Protein 7OL1 (pdb70)

Secondary structure (DSSP, 8-state):
---SSEEEETTTSHHHHHHHHHHHHHH-TTTEEEEESS--TT-TTTTTSEEEE--TT-HHHHHHHHHHTT-SEEEE-----HHHHHHSHHHHHIIIIIHHHHHHHHHHHHT-EEE--EEGGG--SSS-SSSB-SS-----SSHHHHHHHHHHHHHHHHHHHH--EEE-EEE-EEE-SSS-----TTTHHHHHHHHHHHSSEEEESS-TT---EEEEHHHHHHHHHHHHHS-GGG-S--TTEE--SEE--HHHHHHHHHTTSTT-EEEE---HHHHHHHHHS-S-B--HHHHHHH-------HHHHHHHHHHHHHHTT--/----SEEEETTTSHHHHHHHHHHHHHH-TTTEEEEESS--SS-GGGGSSEEEE--TT-HHHHHHHHHHTT-SEEEE-----HHHHHH-HHHHHIIIIIHHHHHHHHHHHTT-EEE--EEGGG--SSS-SSSB-SS-----SSHHHHHHHHHHHHHHHHHHHH--EEE-EEE---B-SSS--SSSGGGHHHHHHHHHHHSSEEEESS-TT--EEE-BHHHHHHHHHHHHHS-GGG-S--TTEE--SEEE-HHHHHHHHHTT-TT-EEEE---HHHHHHHHTS-SSB-THHHHHHH-------HHHHHHHHHHHHHHS---

Nearest PDB structures (foldseek):
  7ol1-assembly1_B  TM=9.994E-01  e=6.065E-64  Clostridioides difficile
  6jyg-assembly1_F  TM=9.813E-01  e=5.902E-41  Phytophthora infestans T30-4
  2yy7-assembly1_B  TM=9.629E-01  e=3.061E-41  Flavobacterium frigidimaris
  5y1d-assembly2_B  TM=9.636E-01  e=1.518E-38  uncultured archaeon MedDCM-OCT-S05-C57
  8gjb-assembly1_B  TM=9.602E-01  e=4.144E-36  Trypanosoma cruzi

Sequence (638 aa):
RHMKKILITGALGQIGSELTIKLRNEYGEQNVIASSRRVKEGNPVCESGIFEILDVTDKNRFFEIAKKYDVDTIIHLASLLSAVAESKPLEAWNLNMNGLINGLEIAKELDCKFFTPSSIAAFGENSPKNMTPQDTLQRPNTMYGVTKVSGELLCDYYHSKFGVDTRGVRFPGLISYVTPPGGGTTDYAVDIYYEALKNKRYKSYIAEGTKMDMMYMPDALQSIVDLIEAPADKLIHRNAFNITAMSFSPEEIADSIKKYIPDFVIEYDVDPVRQSIADSWPNSLDSSSAVKEWNFKFSYDLDKMTKDMLEKLSEKGIGRHMKKILITGALGQIGSELTIKLRNEYGEQNVIASSRRVKEGNPVCESGIFEILDVTDKNRFFEIAKKYDVDTIIHLASLLSAVAESKPLEAWNLNMNGLINGLEIAKELDCKFFTPSSIAAFGENSPKNMTPQDTLQRPNTMYGVTKVSGELLCDYYHSKFGVDTRGVRFPGLISYVTPPGGGTTDYAVDIYYEALKNKRYKSYIAEGTKMDMMYMPDALQSIVDLIEAPADKLIHRNAFNITAMSFSPEEIADSIKKYIPDFVIEYDVDPVRQSIADSWPNSLDSSSAVKEWNFKFSYDLDKMTKDMLEKLSEKGIG

Structure (mmCIF, N/CA/C/O backbone):
data_7OL1
#
_entry.id   7OL1
#
_cell.length_a   180.870
_cell.length_b   180.870
_cell.length_c   88.350
_cell.angle_alpha   90.000
_cell.angle_beta   90.000
_cell.angle_gamma   120.000
#
_symmetry.space_group_name_H-M   'P 31 2 1'
#
loop_
_entity.id
_entity.type
_entity.pdbx_description
1 polymer 'L-threonine 3-dehydrogenase'
2 water water
#
loop_
_atom_site.group_PDB
_atom_site.id
_atom_site.type_symbol
_atom_site.label_atom_id
_atom_site.label_alt_id
_atom_site.label_comp_id
_atom_site.label_asym_id
_atom_site.label_entity_id
_atom_site.label_seq_id
_atom_site.pdbx_PDB_ins_code
_atom_site.Cartn_x
_atom_site.Cartn_y
_atom_site.Cartn_z
_atom_site.occupancy
_atom_site.B_iso_or_equiv
_atom_site.auth_seq_id
_atom_site.auth_comp_id
_atom_site.auth_asym_id
_atom_site.auth_atom_id
_atom_site.pdbx_PDB_model_num
ATOM 1 N N . ARG A 1 20 ? 107.469 -16.104 15.313 1.00 83.00 -1 ARG A N 1
ATOM 2 C CA . ARG A 1 20 ? 106.292 -15.195 15.194 1.00 90.92 -1 ARG A CA 1
ATOM 3 C C . ARG A 1 20 ? 105.373 -15.707 14.063 1.00 91.33 -1 ARG A C 1
ATOM 4 O O . ARG A 1 20 ? 104.133 -15.573 14.212 1.00 86.57 -1 ARG A O 1
ATOM 12 N N . HIS A 1 21 ? 105.926 -16.306 12.995 1.00 83.72 0 HIS A N 1
ATOM 13 C CA . HIS A 1 21 ? 105.154 -16.916 11.873 1.00 82.69 0 HIS A CA 1
ATOM 14 C C . HIS A 1 21 ? 104.951 -18.425 12.100 1.00 76.54 0 HIS A C 1
ATOM 15 O O . HIS A 1 21 ? 105.810 -19.076 12.712 1.00 73.20 0 HIS A O 1
ATOM 22 N N . MET A 1 22 ? 103.841 -18.970 11.608 1.00 72.33 1 MET A N 1
ATOM 23 C CA . MET A 1 22 ? 103.540 -20.425 11.630 1.00 79.05 1 MET A CA 1
ATOM 24 C C . MET A 1 22 ? 104.442 -21.137 10.600 1.00 82.78 1 MET A C 1
ATOM 25 O O . MET A 1 22 ? 104.538 -20.615 9.485 1.00 84.82 1 MET A O 1
ATOM 30 N N . LYS A 1 23 ? 105.041 -22.291 10.935 1.00 82.98 2 LYS A N 1
ATOM 31 C CA . LYS A 1 23 ? 105.715 -23.217 9.973 1.00 80.37 2 LYS A CA 1
ATOM 32 C C . LYS A 1 23 ? 104.872 -24.492 9.844 1.00 75.58 2 LYS A C 1
ATOM 33 O O . LYS A 1 23 ? 104.388 -24.760 8.727 1.00 67.22 2 LYS A O 1
ATOM 39 N N . LYS A 1 24 ? 104.698 -25.231 10.952 1.00 66.21 3 LYS A N 1
ATOM 40 C CA . LYS A 1 24 ? 104.031 -26.560 10.993 1.00 67.88 3 LYS A CA 1
ATOM 41 C C . LYS A 1 24 ? 102.817 -26.508 11.932 1.00 62.56 3 LYS A C 1
ATOM 42 O O . LYS A 1 24 ? 103.001 -26.350 13.179 1.00 51.26 3 LYS A O 1
ATOM 48 N N . ILE A 1 25 ? 101.638 -26.758 11.358 1.00 51.82 4 ILE A N 1
ATOM 49 C CA . ILE A 1 25 ? 100.301 -26.438 11.925 1.00 55.36 4 ILE A CA 1
ATOM 50 C C . ILE A 1 25 ? 99.463 -27.722 12.054 1.00 54.96 4 ILE A C 1
ATOM 51 O O . ILE A 1 25 ? 99.218 -28.389 11.016 1.00 60.95 4 ILE A O 1
ATOM 56 N N . LEU A 1 26 ? 98.968 -28.015 13.259 1.00 50.90 5 LEU A N 1
ATOM 57 C CA . LEU A 1 26 ? 97.932 -29.057 13.510 1.00 51.64 5 LEU A CA 1
ATOM 58 C C . LEU A 1 26 ? 96.590 -28.347 13.668 1.00 50.47 5 LEU A C 1
ATOM 59 O O . LEU A 1 26 ? 96.474 -27.538 14.557 1.00 59.63 5 LEU A O 1
ATOM 64 N N . ILE A 1 27 ? 95.614 -28.677 12.838 1.00 51.51 6 ILE A N 1
ATOM 65 C CA . ILE A 1 27 ? 94.196 -28.260 12.982 1.00 50.23 6 ILE A CA 1
ATOM 66 C C . ILE A 1 27 ? 93.364 -29.417 13.542 1.00 52.62 6 ILE A C 1
ATOM 67 O O . ILE A 1 27 ? 93.156 -30.383 12.793 1.00 59.94 6 ILE A O 1
ATOM 72 N N . THR A 1 28 ? 92.843 -29.292 14.767 1.00 49.99 7 THR A N 1
ATOM 73 C CA . THR A 1 28 ? 91.743 -30.153 15.284 1.00 51.58 7 THR A CA 1
ATOM 74 C C . THR A 1 28 ? 90.413 -29.607 14.753 1.00 51.65 7 THR A C 1
ATOM 75 O O . THR A 1 28 ? 90.350 -28.427 14.429 1.00 58.05 7 THR A O 1
ATOM 79 N N . GLY A 1 29 ? 89.414 -30.462 14.585 1.00 53.01 8 GLY A N 1
ATOM 80 C CA . GLY A 1 29 ? 88.078 -30.089 14.082 1.00 56.62 8 GLY A CA 1
ATOM 81 C C . GLY A 1 29 ? 88.121 -29.614 12.642 1.00 52.78 8 GLY A C 1
ATOM 82 O O . GLY A 1 29 ? 87.268 -28.806 12.222 1.00 58.92 8 GLY A O 1
ATOM 83 N N . ALA A 1 30 ? 89.045 -30.150 11.872 1.00 56.13 9 ALA A N 1
ATOM 84 C CA . ALA A 1 30 ? 89.344 -29.682 10.503 1.00 56.79 9 ALA A CA 1
ATOM 85 C C . ALA A 1 30 ? 88.181 -29.912 9.541 1.00 51.99 9 ALA A C 1
ATOM 86 O O . ALA A 1 30 ? 88.303 -29.405 8.437 1.00 61.46 9 ALA A O 1
ATOM 88 N N . LEU A 1 31 ? 87.124 -30.653 9.879 1.00 57.09 10 LEU A N 1
ATOM 89 C CA . LEU A 1 31 ? 86.032 -30.898 8.883 1.00 65.26 10 LEU A CA 1
ATOM 90 C C . LEU A 1 31 ? 84.756 -30.100 9.214 1.00 69.96 10 LEU A C 1
ATOM 91 O O . LEU A 1 31 ? 83.789 -30.162 8.414 1.00 63.45 10 LEU A O 1
ATOM 96 N N . GLY A 1 32 ? 84.749 -29.355 10.322 1.00 82.25 11 GLY A N 1
ATOM 97 C CA . GLY A 1 32 ? 83.718 -28.338 10.616 1.00 84.69 11 GLY A CA 1
ATOM 98 C C . GLY A 1 32 ? 83.682 -27.263 9.542 1.00 83.23 11 GLY A C 1
ATOM 99 O O . GLY A 1 32 ? 84.497 -27.341 8.603 1.00 79.35 11 GLY A O 1
ATOM 100 N N . GLN A 1 33 ? 82.784 -26.284 9.685 1.00 84.72 12 GLN A N 1
ATOM 101 C CA . GLN A 1 33 ? 82.528 -25.218 8.674 1.00 75.05 12 GLN A CA 1
ATOM 102 C C . GLN A 1 33 ? 83.815 -24.426 8.394 1.00 63.72 12 GLN A C 1
ATOM 103 O O . GLN A 1 33 ? 84.153 -24.241 7.193 1.00 76.25 12 GLN A O 1
ATOM 109 N N . ILE A 1 34 ? 84.480 -23.978 9.457 1.00 48.38 13 ILE A N 1
ATOM 110 C CA . ILE A 1 34 ? 85.736 -23.174 9.438 1.00 55.50 13 ILE A CA 1
ATOM 111 C C . ILE A 1 34 ? 86.903 -24.062 8.984 1.00 65.94 13 ILE A C 1
ATOM 112 O O . ILE A 1 34 ? 87.648 -23.649 8.064 1.00 73.67 13 ILE A O 1
ATOM 117 N N . GLY A 1 35 ? 87.122 -25.205 9.641 1.00 69.08 14 GLY A N 1
ATOM 118 C CA . GLY A 1 35 ? 88.201 -26.136 9.241 1.00 68.36 14 GLY A CA 1
ATOM 119 C C . GLY A 1 35 ? 88.163 -26.499 7.749 1.00 61.84 14 GLY A C 1
ATOM 120 O O . GLY A 1 35 ? 89.228 -26.445 7.070 1.00 57.44 14 GLY A O 1
ATOM 121 N N . SER A 1 36 ? 86.993 -26.870 7.220 1.00 56.57 15 SER A N 1
ATOM 122 C CA . SER A 1 36 ? 86.845 -27.236 5.790 1.00 60.32 15 SER A CA 1
ATOM 123 C C . SER A 1 36 ? 87.615 -26.229 4.934 1.00 67.31 15 SER A C 1
ATOM 124 O O . SER A 1 36 ? 88.413 -26.668 4.086 1.00 78.02 15 SER A O 1
ATOM 127 N N . GLU A 1 37 ? 87.439 -24.932 5.181 1.00 64.23 16 GLU A N 1
ATOM 128 C CA . GLU A 1 37 ? 87.997 -23.890 4.282 1.00 68.09 16 GLU A CA 1
ATOM 129 C C . GLU A 1 37 ? 89.361 -23.431 4.792 1.00 62.04 16 GLU A C 1
ATOM 130 O O . GLU A 1 37 ? 90.175 -22.996 3.941 1.00 69.43 16 GLU A O 1
ATOM 136 N N . LEU A 1 38 ? 89.609 -23.508 6.101 1.00 57.26 17 LEU A N 1
ATOM 137 C CA . LEU A 1 38 ? 90.912 -23.062 6.670 1.00 61.31 17 LEU A CA 1
ATOM 138 C C . LEU A 1 38 ? 92.037 -23.997 6.190 1.00 63.75 17 LEU A C 1
ATOM 139 O O . LEU A 1 38 ? 93.099 -23.458 5.779 1.00 67.73 17 LEU A O 1
ATOM 144 N N . THR A 1 39 ? 91.843 -25.329 6.228 1.00 63.15 18 THR A N 1
ATOM 145 C CA . THR A 1 39 ? 92.952 -26.304 6.008 1.00 65.49 18 THR A CA 1
ATOM 146 C C . THR A 1 39 ? 93.443 -26.110 4.565 1.00 64.71 18 THR A C 1
ATOM 147 O O . THR A 1 39 ? 94.687 -26.026 4.353 1.00 64.08 18 THR A O 1
ATOM 151 N N . ILE A 1 40 ? 92.511 -25.930 3.625 1.00 56.81 19 ILE A N 1
ATOM 152 C CA . ILE A 1 40 ? 92.828 -25.597 2.208 1.00 57.07 19 ILE A CA 1
ATOM 153 C C . ILE A 1 40 ? 93.639 -24.304 2.120 1.00 63.99 19 ILE A C 1
ATOM 154 O O . ILE A 1 40 ? 94.643 -24.282 1.400 1.00 71.41 19 ILE A O 1
ATOM 159 N N . LYS A 1 41 ? 93.203 -23.244 2.796 1.00 69.16 20 LYS A N 1
ATOM 160 C CA . LYS A 1 41 ? 93.897 -21.934 2.737 1.00 66.24 20 LYS A CA 1
ATOM 161 C C . LYS A 1 41 ? 95.343 -22.106 3.235 1.00 66.60 20 LYS A C 1
ATOM 162 O O . LYS A 1 41 ? 96.291 -21.668 2.533 1.00 67.24 20 LYS A O 1
ATOM 168 N N . LEU A 1 42 ? 95.520 -22.719 4.404 1.00 66.26 21 LEU A N 1
ATOM 169 C CA . LEU A 1 42 ? 96.848 -22.793 5.072 1.00 71.88 21 LEU A CA 1
ATOM 170 C C . LEU A 1 42 ? 97.770 -23.744 4.293 1.00 71.96 21 LEU A C 1
ATOM 171 O O . LEU A 1 42 ? 99.002 -23.491 4.283 1.00 64.68 21 LEU A O 1
ATOM 176 N N . ARG A 1 43 ? 97.201 -24.781 3.662 1.00 70.34 22 ARG A N 1
ATOM 177 C CA . ARG A 1 43 ? 97.920 -25.700 2.733 1.00 73.52 22 ARG A CA 1
ATOM 178 C C . ARG A 1 43 ? 98.555 -24.884 1.607 1.00 73.43 22 ARG A C 1
ATOM 179 O O . ARG A 1 43 ? 99.786 -24.993 1.443 1.00 65.96 22 ARG A O 1
ATOM 187 N N . ASN A 1 44 ? 97.742 -24.076 0.907 1.00 76.66 23 ASN A N 1
ATOM 188 C CA . ASN A 1 44 ? 98.174 -23.189 -0.209 1.00 72.51 23 ASN A CA 1
ATOM 189 C C . ASN A 1 44 ? 99.275 -22.244 0.267 1.00 76.39 23 ASN A C 1
ATOM 190 O O . ASN A 1 44 ? 100.206 -22.020 -0.513 1.00 84.73 23 ASN A O 1
ATOM 195 N N . GLU A 1 45 ? 99.187 -21.744 1.504 1.00 74.57 24 GLU A N 1
ATOM 196 C CA . GLU A 1 45 ? 100.016 -20.615 2.005 1.00 70.94 24 GLU A CA 1
ATOM 197 C C . GLU A 1 45 ? 101.248 -21.099 2.767 1.00 67.65 24 GLU A C 1
ATOM 198 O O . GLU A 1 45 ? 102.175 -20.280 2.956 1.00 70.81 24 GLU A O 1
ATOM 204 N N . TYR A 1 46 ? 101.240 -22.326 3.284 1.00 70.72 25 TYR A N 1
ATOM 205 C CA . TYR A 1 46 ? 102.289 -22.804 4.227 1.00 67.69 25 TYR A CA 1
ATOM 206 C C . TYR A 1 46 ? 102.833 -24.178 3.809 1.00 65.07 25 TYR A C 1
ATOM 207 O O . TYR A 1 46 ? 103.823 -24.607 4.439 1.00 59.16 25 TYR A O 1
ATOM 216 N N . GLY A 1 47 ? 102.181 -24.868 2.863 1.00 57.75 26 GLY A N 1
ATOM 217 C CA . GLY A 1 47 ? 102.700 -26.102 2.250 1.00 68.23 26 GLY A CA 1
ATOM 218 C C . GLY A 1 47 ? 101.846 -27.308 2.596 1.00 76.65 26 GLY A C 1
ATOM 219 O O . GLY A 1 47 ? 101.644 -27.535 3.801 1.00 74.52 26 GLY A O 1
ATOM 220 N N . GLU A 1 48 ? 101.411 -28.075 1.581 1.00 75.47 27 GLU A N 1
ATOM 221 C CA . GLU A 1 48 ? 100.558 -29.291 1.723 1.00 80.78 27 GLU A CA 1
ATOM 222 C C . GLU A 1 48 ? 101.128 -30.228 2.813 1.00 75.98 27 GLU A C 1
ATOM 223 O O . GLU A 1 48 ? 100.323 -30.944 3.482 1.00 72.23 27 GLU A O 1
ATOM 229 N N . GLN A 1 49 ? 102.446 -30.151 3.036 1.00 69.05 28 GLN A N 1
ATOM 230 C CA . GLN A 1 49 ? 103.259 -31.102 3.837 1.00 80.47 28 GLN A CA 1
ATOM 231 C C . GLN A 1 49 ? 103.503 -30.551 5.250 1.00 74.14 28 GLN A C 1
ATOM 232 O O . GLN A 1 49 ? 104.125 -31.268 6.063 1.00 70.60 28 GLN A O 1
ATOM 238 N N . ASN A 1 50 ? 103.030 -29.337 5.532 1.00 72.52 29 ASN A N 1
ATOM 239 C CA . ASN A 1 50 ? 103.226 -28.640 6.833 1.00 70.66 29 ASN A CA 1
ATOM 240 C C . ASN A 1 50 ? 101.902 -28.403 7.577 1.00 68.35 29 ASN A C 1
ATOM 241 O O . ASN A 1 50 ? 101.938 -27.856 8.706 1.00 65.15 29 ASN A O 1
ATOM 246 N N . VAL A 1 51 ? 100.786 -28.792 6.964 1.00 62.69 30 VAL A N 1
ATOM 247 C CA . VAL A 1 51 ? 99.422 -28.682 7.537 1.00 61.99 30 VAL A CA 1
ATOM 248 C C . VAL A 1 51 ? 98.861 -30.092 7.696 1.00 62.85 30 VAL A C 1
ATOM 249 O O . VAL A 1 51 ? 98.554 -30.773 6.635 1.00 68.43 30 VAL A O 1
ATOM 253 N N . ILE A 1 52 ? 98.724 -30.468 8.967 1.00 55.47 31 ILE A N 1
ATOM 254 C CA . ILE A 1 52 ? 98.072 -31.712 9.458 1.00 54.74 31 ILE A CA 1
ATOM 255 C C . ILE A 1 52 ? 96.625 -31.400 9.835 1.00 53.16 31 ILE A C 1
ATOM 256 O O . ILE A 1 52 ? 96.400 -30.866 10.945 1.00 53.92 31 ILE A O 1
ATOM 261 N N . ALA A 1 53 ? 95.686 -31.748 8.965 1.00 45.35 32 ALA A N 1
ATOM 262 C CA . ALA A 1 53 ? 94.244 -31.736 9.276 1.00 49.91 32 ALA A CA 1
ATOM 263 C C . ALA A 1 53 ? 93.902 -32.972 10.094 1.00 51.28 32 ALA A C 1
ATOM 264 O O . ALA A 1 53 ? 94.408 -34.009 9.740 1.00 60.59 32 ALA A O 1
ATOM 266 N N . SER A 1 54 ? 93.065 -32.833 11.120 1.00 52.56 33 SER A N 1
ATOM 267 C CA . SER A 1 54 ? 92.641 -33.898 12.059 1.00 54.83 33 SER A CA 1
ATOM 268 C C . SER A 1 54 ? 91.135 -33.792 12.333 1.00 54.53 33 SER A C 1
ATOM 269 O O . SER A 1 54 ? 90.642 -32.686 12.310 1.00 67.29 33 SER A O 1
ATOM 272 N N . SER A 1 55 ? 90.444 -34.905 12.593 1.00 58.21 34 SER A N 1
ATOM 273 C CA . SER A 1 55 ? 88.993 -34.975 12.913 1.00 56.69 34 SER A CA 1
ATOM 274 C C . SER A 1 55 ? 88.692 -36.287 13.639 1.00 56.16 34 SER A C 1
ATOM 275 O O . SER A 1 55 ? 89.497 -37.179 13.528 1.00 62.78 34 SER A O 1
ATOM 278 N N . ARG A 1 56 ? 87.564 -36.373 14.342 1.00 64.38 35 ARG A N 1
ATOM 279 C CA . ARG A 1 56 ? 87.059 -37.586 15.034 1.00 69.80 35 ARG A CA 1
ATOM 280 C C . ARG A 1 56 ? 86.762 -38.658 13.974 1.00 70.21 35 ARG A C 1
ATOM 281 O O . ARG A 1 56 ? 87.042 -39.853 14.245 1.00 70.14 35 ARG A O 1
ATOM 289 N N . ARG A 1 57 ? 86.224 -38.249 12.821 1.00 69.63 36 ARG A N 1
ATOM 290 C CA . ARG A 1 57 ? 85.625 -39.144 11.793 1.00 80.64 36 ARG A CA 1
ATOM 291 C C . ARG A 1 57 ? 85.799 -38.462 10.440 1.00 85.01 36 ARG A C 1
ATOM 292 O O . ARG A 1 57 ? 85.545 -37.240 10.391 1.00 89.57 36 ARG A O 1
ATOM 300 N N . VAL A 1 58 ? 86.232 -39.233 9.429 1.00 97.86 37 VAL A N 1
ATOM 301 C CA . VAL A 1 58 ? 86.234 -38.935 7.955 1.00 93.88 37 VAL A CA 1
ATOM 302 C C . VAL A 1 58 ? 84.821 -38.588 7.469 1.00 95.92 37 VAL A C 1
ATOM 303 O O . VAL A 1 58 ? 83.843 -39.058 8.086 1.00 87.59 37 VAL A O 1
ATOM 307 N N . LYS A 1 59 ? 84.721 -37.803 6.389 1.00 108.58 38 LYS A N 1
ATOM 308 C CA . LYS A 1 59 ? 83.431 -37.444 5.738 1.00 119.13 38 LYS A CA 1
ATOM 309 C C . LYS A 1 59 ? 83.582 -37.691 4.239 1.00 136.58 38 LYS A C 1
ATOM 310 O O . LYS A 1 59 ? 84.355 -36.948 3.591 1.00 138.57 38 LYS A O 1
ATOM 316 N N . GLU A 1 60 ? 82.891 -38.740 3.772 1.00 148.02 39 GLU A N 1
ATOM 317 C CA . GLU A 1 60 ? 8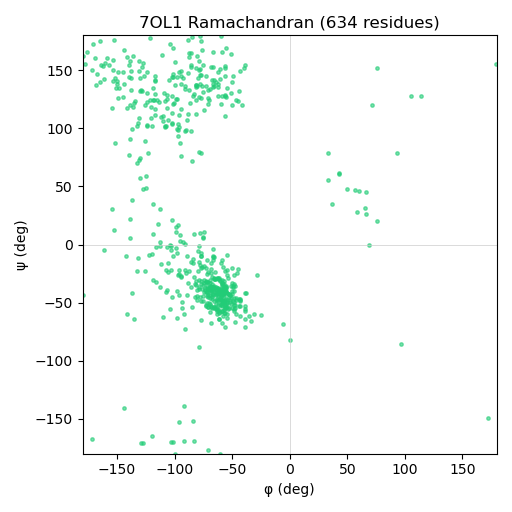2.906 -39.331 2.404 1.00 159.69 39 GLU A CA 1
ATOM 318 C C . GLU A 1 60 ? 83.872 -38.571 1.483 1.00 157.41 39 GLU A C 1
ATOM 319 O O . GLU A 1 60 ? 85.026 -39.041 1.310 1.00 127.98 39 GLU A O 1
ATOM 325 N N . GLY A 1 61 ? 83.412 -37.442 0.927 1.00 144.74 40 GLY A N 1
ATOM 326 C CA . GLY A 1 61 ? 84.101 -36.674 -0.126 1.00 134.37 40 GLY A CA 1
ATOM 327 C C . GLY A 1 61 ? 84.252 -35.217 0.262 1.00 134.14 40 GLY A C 1
ATOM 328 O O . GLY A 1 61 ? 83.936 -34.339 -0.558 1.00 125.39 40 GLY A O 1
ATOM 329 N N . ASN A 1 62 ? 84.712 -34.959 1.484 1.00 132.13 41 ASN A N 1
ATOM 330 C CA . ASN A 1 62 ? 85.252 -33.633 1.870 1.00 113.65 41 ASN A CA 1
ATOM 331 C C . ASN A 1 62 ? 86.536 -33.420 1.070 1.00 113.96 41 ASN A C 1
ATOM 332 O O . ASN A 1 62 ? 87.336 -34.351 0.927 1.00 99.34 41 ASN A O 1
ATOM 337 N N . PRO A 1 63 ? 86.752 -32.214 0.484 1.00 119.52 42 PRO A N 1
ATOM 338 C CA . PRO A 1 63 ? 88.020 -31.889 -0.174 1.00 114.93 42 PRO A CA 1
ATOM 339 C C . PRO A 1 63 ? 89.232 -32.277 0.683 1.00 104.46 42 PRO A C 1
ATOM 340 O O . PRO A 1 63 ? 90.126 -32.925 0.172 1.00 118.65 42 PRO A O 1
ATOM 344 N N . VAL A 1 64 ? 89.187 -31.901 1.964 1.00 94.61 43 VAL A N 1
ATOM 345 C CA . VAL A 1 64 ? 90.307 -32.022 2.945 1.00 95.82 43 VAL A CA 1
ATOM 346 C C . VAL A 1 64 ? 90.897 -33.424 2.835 1.00 100.64 43 VAL A C 1
ATOM 347 O O . VAL A 1 64 ? 92.096 -33.536 2.511 1.00 96.79 43 VAL A O 1
ATOM 351 N N . CYS A 1 65 ? 90.036 -34.422 3.082 1.00 121.12 44 CYS A N 1
ATOM 352 C CA . CYS A 1 65 ? 90.346 -35.861 3.302 1.00 122.27 44 CYS A CA 1
ATOM 353 C C . CYS A 1 65 ? 91.089 -36.471 2.114 1.00 124.60 44 CYS A C 1
ATOM 354 O O . CYS A 1 65 ? 91.707 -37.527 2.316 1.00 136.17 44 CYS A O 1
ATOM 357 N N . GLU A 1 66 ? 91.016 -35.847 0.936 1.00 112.41 45 GLU A N 1
ATOM 358 C CA . GLU A 1 66 ? 91.506 -36.429 -0.336 1.00 114.22 45 GLU A CA 1
ATOM 359 C C . GLU A 1 66 ? 92.388 -35.389 -1.039 1.00 102.59 45 GLU A C 1
ATOM 360 O O . GLU A 1 66 ? 91.925 -34.795 -2.022 1.00 94.83 45 GLU A O 1
ATOM 366 N N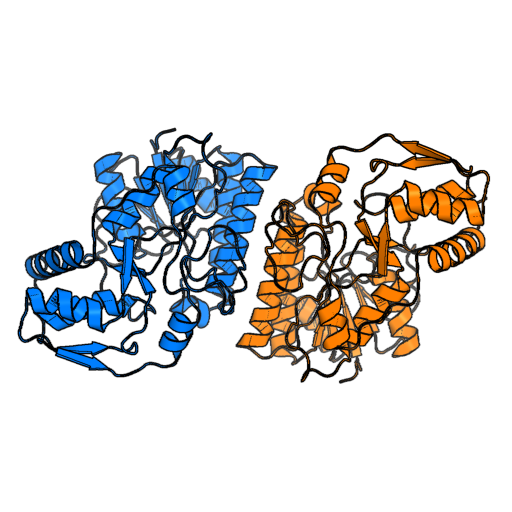 . SER A 1 67 ? 93.598 -35.144 -0.523 1.00 95.09 46 SER A N 1
ATOM 367 C CA . SER A 1 67 ? 94.493 -34.058 -1.001 1.00 94.30 46 SER A CA 1
ATOM 368 C C . SER A 1 67 ? 95.829 -33.991 -0.244 1.00 97.15 46 SER A C 1
ATOM 369 O O . SER A 1 67 ? 96.827 -33.746 -0.933 1.00 108.47 46 SER A O 1
ATOM 372 N N . GLY A 1 68 ? 95.881 -34.113 1.095 1.00 75.51 47 GLY A N 1
ATOM 373 C CA . GLY A 1 68 ? 97.157 -33.914 1.823 1.00 69.97 47 GLY A CA 1
ATOM 374 C C . GLY A 1 68 ? 97.346 -34.836 3.020 1.00 69.00 47 GLY A C 1
ATOM 375 O O . GLY A 1 68 ? 96.982 -36.026 2.909 1.00 77.00 47 GLY A O 1
ATOM 376 N N . ILE A 1 69 ? 97.914 -34.313 4.120 1.00 60.04 48 ILE A N 1
ATOM 377 C CA . ILE A 1 69 ? 98.047 -35.041 5.419 1.00 57.96 48 ILE A CA 1
ATOM 378 C C . ILE A 1 69 ? 96.753 -34.928 6.225 1.00 56.74 48 ILE A C 1
ATOM 379 O O . ILE A 1 69 ? 96.300 -33.801 6.436 1.00 65.70 48 ILE A O 1
ATOM 384 N N . PHE A 1 70 ? 96.232 -36.062 6.694 1.00 59.24 49 PHE A N 1
ATOM 385 C CA . PHE A 1 70 ? 94.997 -36.187 7.513 1.00 58.25 49 PHE A CA 1
ATOM 386 C C . PHE A 1 70 ? 95.162 -37.305 8.537 1.00 57.31 49 PHE A C 1
ATOM 387 O O . PHE A 1 70 ? 95.636 -38.374 8.192 1.00 76.05 49 PHE A O 1
ATOM 395 N N . GLU A 1 71 ? 94.700 -37.062 9.753 1.00 58.39 50 GLU A N 1
ATOM 396 C CA . GLU A 1 71 ? 94.864 -37.947 10.921 1.00 54.58 50 GLU A CA 1
ATOM 397 C C . GLU A 1 71 ? 93.562 -37.978 11.720 1.00 55.23 50 GLU A C 1
ATOM 398 O O . GLU A 1 71 ? 93.113 -36.941 12.166 1.00 63.02 50 GLU A O 1
ATOM 404 N N . ILE A 1 72 ? 92.970 -39.143 11.871 1.00 52.19 51 ILE A N 1
ATOM 405 C CA . ILE A 1 72 ? 91.923 -39.382 12.895 1.00 50.59 51 ILE A CA 1
ATOM 406 C C . ILE A 1 72 ? 92.491 -39.021 14.262 1.00 49.68 51 ILE A C 1
ATOM 407 O O . ILE A 1 72 ? 93.558 -39.588 14.665 1.00 56.76 51 ILE A O 1
ATOM 412 N N . LEU A 1 73 ? 91.742 -38.167 14.965 1.00 50.85 52 LEU A N 1
ATOM 413 C CA . LEU A 1 73 ? 92.058 -37.672 16.331 1.00 51.15 52 LEU A CA 1
ATOM 414 C C . LEU A 1 73 ? 90.764 -37.382 17.088 1.00 52.57 52 LEU A C 1
ATOM 415 O O . LEU A 1 73 ? 89.861 -36.704 16.542 1.00 62.51 52 LEU A O 1
ATOM 420 N N . ASP A 1 74 ? 90.665 -37.983 18.265 1.00 49.87 53 ASP A N 1
ATOM 421 C CA . ASP A 1 74 ? 89.673 -37.646 19.301 1.00 52.60 53 ASP A CA 1
ATOM 422 C C . ASP A 1 74 ? 90.424 -36.811 20.343 1.00 49.90 53 ASP A C 1
ATOM 423 O O . ASP A 1 74 ? 91.182 -37.384 21.176 1.00 50.86 53 ASP A O 1
ATOM 428 N N . VAL A 1 75 ? 90.201 -35.502 20.313 1.00 48.89 54 VAL A N 1
ATOM 429 C CA . VAL A 1 75 ? 90.945 -34.530 21.163 1.00 44.65 54 VAL A CA 1
ATOM 430 C C . VAL A 1 75 ? 90.721 -34.868 22.637 1.00 40.93 54 VAL A C 1
ATOM 431 O O . VAL A 1 75 ? 91.525 -34.397 23.465 1.00 38.26 54 VAL A O 1
ATOM 435 N N . THR A 1 76 ? 89.723 -35.680 22.981 1.00 38.88 55 THR A N 1
ATOM 436 C CA . THR A 1 76 ? 89.479 -36.001 24.416 1.00 45.85 55 THR A CA 1
ATOM 437 C C . THR A 1 76 ? 90.443 -37.069 24.914 1.00 45.39 55 THR A C 1
ATOM 438 O O . THR A 1 76 ? 90.359 -37.364 26.095 1.00 48.14 55 THR A O 1
ATOM 442 N N . ASP A 1 77 ? 91.267 -37.641 24.028 1.00 50.15 56 ASP A N 1
ATOM 443 C CA . ASP A 1 77 ? 92.392 -38.556 24.362 1.00 51.34 56 ASP A CA 1
ATOM 444 C C . ASP A 1 77 ? 93.712 -37.756 24.405 1.00 47.67 56 ASP A C 1
ATOM 445 O O . ASP A 1 77 ? 94.295 -37.487 23.340 1.00 42.56 56 ASP A O 1
ATOM 450 N N . LYS A 1 78 ? 94.171 -37.359 25.590 1.00 43.66 57 LYS A N 1
ATOM 451 C CA . LYS A 1 78 ? 95.367 -36.490 25.694 1.00 48.16 57 LYS A CA 1
ATOM 452 C C . LYS A 1 78 ? 96.507 -37.198 24.957 1.00 54.65 57 LYS A C 1
ATOM 453 O O . LYS A 1 78 ? 97.158 -36.601 24.036 1.00 46.77 57 LYS A O 1
ATOM 459 N N . ASN A 1 79 ? 96.698 -38.465 25.320 1.00 62.73 58 ASN A N 1
ATOM 460 C CA . ASN A 1 79 ? 97.801 -39.304 24.802 1.00 55.80 58 ASN A CA 1
ATOM 461 C C . ASN A 1 79 ? 97.869 -39.202 23.275 1.00 50.77 58 ASN A C 1
ATOM 462 O O . ASN A 1 79 ? 98.962 -38.852 22.744 1.00 47.27 58 ASN A O 1
ATOM 467 N N . ARG A 1 80 ? 96.770 -39.494 22.574 1.00 45.99 59 ARG A N 1
ATOM 468 C CA . ARG A 1 80 ? 96.831 -39.595 21.086 1.00 52.03 59 ARG A CA 1
ATOM 469 C C . ARG A 1 80 ? 97.029 -38.179 20.525 1.00 55.75 59 ARG A C 1
ATOM 470 O O . ARG A 1 80 ? 97.820 -38.024 19.569 1.00 57.60 59 ARG A O 1
ATOM 478 N N . PHE A 1 81 ? 96.374 -37.180 21.123 1.00 51.99 60 PHE A N 1
ATOM 479 C CA . PHE A 1 81 ? 96.500 -35.752 20.738 1.00 48.97 60 PHE A CA 1
ATOM 480 C C . PHE A 1 81 ? 97.982 -35.408 20.772 1.00 43.36 60 PHE A C 1
ATOM 481 O O . PHE A 1 81 ? 98.521 -34.878 19.761 1.00 39.08 60 PHE A O 1
ATOM 489 N N . PHE A 1 82 ? 98.640 -35.747 21.880 1.00 42.43 61 PHE A N 1
ATOM 490 C CA . PHE A 1 82 ? 100.092 -35.476 22.081 1.00 49.66 61 PHE A CA 1
ATOM 491 C C . PHE A 1 82 ? 100.911 -36.231 21.028 1.00 54.32 61 PHE A C 1
ATOM 492 O O . PHE A 1 82 ? 101.884 -35.675 20.499 1.00 55.48 61 PHE A O 1
ATOM 500 N N . GLU A 1 83 ? 100.528 -37.478 20.734 1.00 50.94 62 GLU A N 1
ATOM 501 C CA . GLU A 1 83 ? 101.257 -38.299 19.748 1.00 49.58 62 GLU A CA 1
ATOM 502 C C . GLU A 1 83 ? 101.309 -37.520 18.436 1.00 49.66 62 GLU A C 1
ATOM 503 O O . GLU A 1 83 ? 102.409 -37.467 17.806 1.00 63.06 62 GLU A O 1
ATOM 509 N N . ILE A 1 84 ? 100.173 -36.963 18.010 1.00 51.48 63 ILE A N 1
ATOM 510 C CA . ILE A 1 84 ? 100.068 -36.318 16.668 1.00 55.03 63 ILE A CA 1
ATOM 511 C C . ILE A 1 84 ? 100.777 -34.965 16.686 1.00 55.62 63 ILE A C 1
ATOM 512 O O . ILE A 1 84 ? 101.422 -34.645 15.693 1.00 61.78 63 ILE A O 1
ATOM 517 N N . ALA A 1 85 ? 100.773 -34.251 17.801 1.00 53.78 64 ALA A N 1
ATOM 518 C CA . ALA A 1 85 ? 101.598 -33.033 17.938 1.00 57.42 64 ALA A CA 1
ATOM 519 C C . ALA A 1 85 ? 103.068 -33.389 17.718 1.00 55.28 64 ALA A C 1
ATOM 520 O O . ALA A 1 85 ? 103.701 -32.681 16.926 1.00 59.28 64 ALA A O 1
ATOM 522 N N . LYS A 1 86 ? 103.588 -34.429 18.386 1.00 57.56 65 LYS A N 1
ATOM 523 C CA . LYS A 1 86 ? 105.036 -34.803 18.335 1.00 56.90 65 LYS A CA 1
ATOM 524 C C . LYS A 1 86 ? 105.428 -35.360 16.959 1.00 56.18 65 LYS A C 1
ATOM 525 O O . LYS A 1 86 ? 106.574 -35.061 16.503 1.00 58.99 65 LYS A O 1
ATOM 531 N N . LYS A 1 87 ? 104.519 -36.095 16.313 1.00 48.02 66 LYS A N 1
ATOM 532 C CA . LYS A 1 87 ? 104.809 -36.853 15.068 1.00 53.82 66 LYS A CA 1
ATOM 533 C C . LYS A 1 87 ? 105.220 -35.910 13.941 1.00 56.10 66 LYS A C 1
ATOM 534 O O . LYS A 1 87 ? 105.965 -36.350 13.029 1.00 64.04 66 LYS A O 1
ATOM 540 N N . TYR A 1 88 ? 104.732 -34.673 13.969 1.00 60.46 67 TYR A N 1
ATOM 541 C CA . TYR A 1 88 ? 104.994 -33.679 12.893 1.00 59.03 67 TYR A CA 1
ATOM 542 C C . TYR A 1 88 ? 105.731 -32.451 13.455 1.00 58.54 67 TYR A C 1
ATOM 543 O O . TYR A 1 88 ? 105.868 -31.488 12.717 1.00 62.81 67 TYR A O 1
ATOM 552 N N . ASP A 1 89 ? 106.194 -32.496 14.704 1.00 58.51 68 ASP A N 1
ATOM 553 C CA . ASP A 1 89 ? 106.869 -31.368 15.399 1.00 70.09 68 ASP A CA 1
ATOM 554 C C . ASP A 1 89 ? 106.156 -30.037 15.142 1.00 67.98 68 ASP A C 1
ATOM 555 O O . ASP A 1 89 ? 106.799 -29.154 14.566 1.00 62.55 68 ASP A O 1
ATOM 560 N N . VAL A 1 90 ? 104.893 -29.891 15.539 1.00 66.42 69 VAL A N 1
ATOM 561 C CA . VAL A 1 90 ? 104.080 -28.688 15.200 1.00 61.41 69 VAL A CA 1
ATOM 562 C C . VAL A 1 90 ? 104.493 -27.537 16.125 1.00 58.48 69 VAL A C 1
ATOM 563 O O . VAL A 1 90 ? 105.012 -27.802 17.200 1.00 52.64 69 VAL A O 1
ATOM 567 N N . ASP A 1 91 ? 104.361 -26.300 15.656 1.00 63.06 70 ASP A N 1
ATOM 568 C CA . ASP A 1 91 ? 104.663 -25.068 16.440 1.00 68.65 70 ASP A CA 1
ATOM 569 C C . ASP A 1 91 ? 103.341 -24.333 16.704 1.00 64.56 70 ASP A C 1
ATOM 570 O O . ASP A 1 91 ? 103.305 -23.532 17.630 1.00 79.49 70 ASP A O 1
ATOM 575 N N . THR A 1 92 ? 102.287 -24.673 15.957 1.00 58.20 71 THR A N 1
ATOM 576 C CA . THR A 1 92 ? 100.924 -24.098 16.043 1.00 54.95 71 THR A CA 1
ATOM 577 C C . THR A 1 92 ? 99.865 -25.201 16.125 1.00 51.08 71 THR A C 1
ATOM 578 O O . THR A 1 92 ? 99.885 -26.101 15.282 1.00 53.09 71 THR A O 1
ATOM 582 N N . ILE A 1 93 ? 98.929 -25.085 17.066 1.00 52.78 72 ILE A N 1
ATOM 583 C CA . ILE A 1 93 ? 97.690 -25.911 17.128 1.00 45.62 72 ILE A CA 1
ATOM 584 C C . ILE A 1 93 ? 96.500 -24.958 16.978 1.00 46.89 72 ILE A C 1
ATOM 585 O O . ILE A 1 93 ? 96.359 -24.069 17.794 1.00 57.12 72 ILE A O 1
ATOM 590 N N . ILE A 1 94 ? 95.724 -25.099 15.922 1.00 43.69 73 ILE A N 1
ATOM 591 C CA . ILE A 1 94 ? 94.433 -24.399 15.762 1.00 46.51 73 ILE A CA 1
ATOM 592 C C . ILE A 1 94 ? 93.349 -25.390 16.195 1.00 52.10 73 ILE A C 1
ATOM 593 O O . ILE A 1 94 ? 92.862 -26.196 15.362 1.00 52.13 73 ILE A O 1
ATOM 598 N N . HIS A 1 95 ? 92.987 -25.300 17.471 1.00 46.44 74 HIS A N 1
ATOM 599 C CA . HIS A 1 95 ? 91.994 -26.151 18.155 1.00 42.81 74 HIS A CA 1
ATOM 600 C C . HIS A 1 95 ? 90.565 -25.753 17.796 1.00 45.23 74 HIS A C 1
ATOM 601 O O . HIS A 1 95 ? 89.908 -25.202 18.676 1.00 58.70 74 HIS A O 1
ATOM 608 N N . LEU A 1 96 ? 90.051 -26.155 16.628 1.00 41.63 75 LEU A N 1
ATOM 609 C CA . LEU A 1 96 ? 88.619 -25.959 16.272 1.00 43.47 75 LEU A CA 1
ATOM 610 C C . LEU A 1 96 ? 87.699 -27.063 16.820 1.00 47.57 75 LEU A C 1
ATOM 611 O O . LEU A 1 96 ? 86.481 -26.887 16.772 1.00 56.11 75 LEU A O 1
ATOM 616 N N . ALA A 1 97 ? 88.184 -28.208 17.258 1.00 58.91 76 ALA A N 1
ATOM 617 C CA . ALA A 1 97 ? 87.276 -29.312 17.668 1.00 63.37 76 ALA A CA 1
ATOM 618 C C . ALA A 1 97 ? 86.247 -28.762 18.653 1.00 55.12 76 ALA A C 1
ATOM 619 O O . ALA A 1 97 ? 86.675 -28.156 19.624 1.00 59.19 76 ALA A O 1
ATOM 621 N N . SER A 1 98 ? 84.962 -29.023 18.431 1.00 54.87 77 SER A N 1
ATOM 622 C CA . SER A 1 98 ? 83.876 -28.731 19.408 1.00 56.42 77 SER A CA 1
ATOM 623 C C . SER A 1 98 ? 82.497 -29.160 18.874 1.00 47.36 77 SER A C 1
ATOM 624 O O . SER A 1 98 ? 82.316 -29.323 17.668 1.00 48.97 77 SER A O 1
ATOM 627 N N . LEU A 1 99 ? 81.526 -29.290 19.758 1.00 46.76 78 LEU A N 1
ATOM 628 C CA . LEU A 1 99 ? 80.095 -29.238 19.382 1.00 54.34 78 LEU A CA 1
ATOM 629 C C . LEU A 1 99 ? 79.622 -27.778 19.502 1.00 56.44 78 LEU A C 1
ATOM 630 O O . LEU A 1 99 ? 79.973 -27.115 20.511 1.00 51.40 78 LEU A O 1
ATOM 635 N N . LEU A 1 100 ? 78.899 -27.306 18.481 1.00 60.77 79 LEU A N 1
ATOM 636 C CA . LEU A 1 100 ? 78.340 -25.935 18.336 1.00 65.29 79 LEU A CA 1
ATOM 637 C C . LEU A 1 100 ? 76.851 -25.948 18.735 1.00 78.24 79 LEU A C 1
ATOM 638 O O . LEU A 1 100 ? 76.356 -27.053 19.072 1.00 73.80 79 LEU A O 1
ATOM 643 N N . SER A 1 101 ? 76.194 -24.771 18.657 1.00 90.15 80 SER A N 1
ATOM 644 C CA . SER A 1 101 ? 74.886 -24.374 19.266 1.00 91.88 80 SER A CA 1
ATOM 645 C C . SER A 1 101 ? 73.857 -25.518 19.232 1.00 82.28 80 SER A C 1
ATOM 646 O O . SER A 1 101 ? 73.523 -26.034 20.306 1.00 72.80 80 SER A O 1
ATOM 649 N N . ALA A 1 102 ? 73.343 -25.867 18.050 1.00 76.03 81 ALA A N 1
ATOM 650 C CA . ALA A 1 102 ? 72.216 -26.812 17.850 1.00 79.74 81 ALA A CA 1
ATOM 651 C C . ALA A 1 102 ? 72.497 -28.135 18.565 1.00 79.24 81 ALA A C 1
ATOM 652 O O . ALA A 1 102 ? 71.653 -28.606 19.355 1.00 71.73 81 ALA A O 1
ATOM 654 N N . VAL A 1 103 ? 73.642 -28.732 18.241 1.00 74.12 82 VAL A N 1
ATOM 655 C CA . VAL A 1 103 ? 74.010 -30.105 18.674 1.00 70.75 82 VAL A CA 1
ATOM 656 C C . VAL A 1 103 ? 74.263 -30.040 20.179 1.00 71.53 82 VAL A C 1
ATOM 657 O O . VAL A 1 103 ? 73.793 -30.924 20.921 1.00 70.10 82 VAL A O 1
ATOM 661 N N . ALA A 1 104 ? 74.968 -29.004 20.625 1.00 65.57 83 ALA A N 1
ATOM 662 C CA . ALA A 1 104 ? 75.308 -28.830 22.054 1.00 63.50 83 ALA A CA 1
ATOM 663 C C . ALA A 1 104 ? 74.029 -28.804 22.907 1.00 63.47 83 ALA A C 1
ATOM 664 O O . ALA A 1 104 ? 74.098 -29.363 24.012 1.00 68.40 83 ALA A O 1
ATOM 666 N N . GLU A 1 105 ? 72.911 -28.215 22.438 1.00 62.98 84 GLU A N 1
ATOM 667 C CA . GLU A 1 105 ? 71.689 -28.049 23.285 1.00 73.62 84 GLU A CA 1
ATOM 668 C C . GLU A 1 105 ? 71.066 -29.430 23.521 1.00 71.86 84 GLU A C 1
ATOM 669 O O . GLU A 1 105 ? 70.639 -29.674 24.670 1.00 70.45 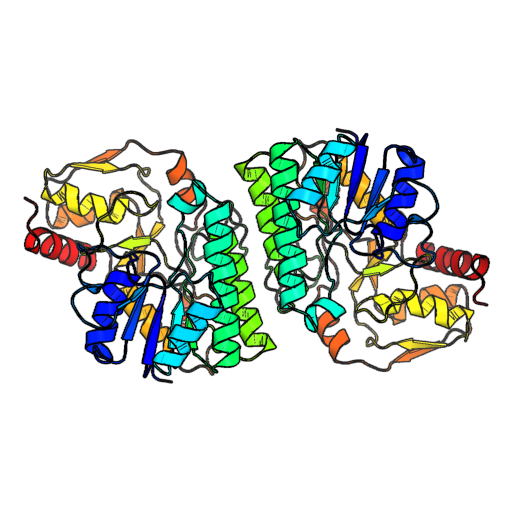84 GLU A O 1
ATOM 675 N N . SER A 1 106 ? 71.109 -30.306 22.508 1.00 75.17 85 SER A N 1
ATOM 676 C CA . SER A 1 106 ? 70.544 -31.688 22.511 1.00 77.38 85 SER A CA 1
ATOM 677 C C . SER A 1 106 ? 71.443 -32.642 23.290 1.00 73.22 85 SER A C 1
ATOM 678 O O . SER A 1 106 ? 70.890 -33.560 23.905 1.00 74.79 85 SER A O 1
ATOM 681 N N . LYS A 1 107 ? 72.762 -32.417 23.243 1.00 77.51 86 LYS A N 1
ATOM 682 C CA . LYS A 1 107 ? 73.808 -33.342 23.749 1.00 82.64 86 LYS A CA 1
ATOM 683 C C . LYS A 1 107 ? 74.705 -32.619 24.747 1.00 75.66 86 LYS A C 1
ATOM 684 O O . LYS A 1 107 ? 75.918 -32.735 24.677 1.00 71.18 86 LYS A O 1
ATOM 690 N N . PRO A 1 108 ? 74.141 -31.900 25.741 1.00 72.38 87 PRO A N 1
ATOM 691 C CA . PRO A 1 108 ? 74.917 -30.964 26.552 1.00 65.09 87 PRO A CA 1
ATOM 692 C C . PRO A 1 108 ? 76.132 -31.559 27.286 1.00 63.26 87 PRO A C 1
ATOM 693 O O . PRO A 1 108 ? 77.144 -30.900 27.353 1.00 67.48 87 PRO A O 1
ATOM 697 N N . LEU A 1 109 ? 76.027 -32.767 27.834 1.00 65.32 88 LEU A N 1
ATOM 698 C CA . LEU A 1 109 ? 77.168 -33.400 28.549 1.00 61.60 88 LEU A CA 1
ATOM 699 C C . LEU A 1 109 ? 78.281 -33.767 27.558 1.00 57.73 88 LEU A C 1
ATOM 700 O O . LEU A 1 109 ? 79.472 -33.689 27.924 1.00 57.95 88 LEU A O 1
ATOM 705 N N . GLU A 1 110 ? 77.896 -34.220 26.371 1.00 54.21 89 GLU A N 1
ATOM 706 C CA . GLU A 1 110 ? 78.840 -34.589 25.298 1.00 62.06 89 GLU A CA 1
ATOM 707 C C . GLU A 1 110 ? 79.550 -33.304 24.850 1.00 56.03 89 GLU A C 1
ATOM 708 O O . GLU A 1 110 ? 80.745 -33.353 24.563 1.00 61.50 89 GLU A O 1
ATOM 714 N N . ALA A 1 111 ? 78.842 -32.176 24.841 1.00 55.38 90 ALA A N 1
ATOM 715 C CA . ALA A 1 111 ? 79.376 -30.851 24.452 1.00 51.80 90 ALA A CA 1
ATOM 716 C C . ALA A 1 111 ? 80.334 -30.352 25.530 1.00 48.00 90 ALA A C 1
ATOM 717 O O . ALA A 1 111 ? 81.443 -29.856 25.178 1.00 42.48 90 ALA A O 1
ATOM 719 N N . TRP A 1 112 ? 79.959 -30.513 26.792 1.00 39.72 91 TRP A N 1
ATOM 720 C CA . TRP A 1 112 ? 80.876 -30.136 27.889 1.00 45.66 91 TRP A CA 1
ATOM 721 C C . TRP A 1 112 ? 82.162 -30.975 27.764 1.00 52.77 91 TRP A C 1
ATOM 722 O O . TRP A 1 112 ? 83.264 -30.373 27.691 1.00 56.37 91 TRP A O 1
ATOM 733 N N . ASN A 1 113 ? 82.048 -32.305 27.665 1.00 61.81 92 ASN A N 1
ATOM 734 C CA . ASN A 1 113 ? 83.228 -33.212 27.621 1.00 61.00 92 ASN A CA 1
ATOM 735 C C . ASN A 1 113 ? 84.130 -32.811 26.447 1.00 49.53 92 ASN A C 1
ATOM 736 O O . ASN A 1 113 ? 85.333 -32.503 26.674 1.00 49.54 92 ASN A O 1
ATOM 741 N N . LEU A 1 114 ? 83.585 -32.776 25.234 1.00 45.49 93 LEU A N 1
ATOM 742 C CA . LEU A 1 114 ? 84.419 -32.491 24.036 1.00 44.78 93 LEU A CA 1
ATOM 743 C C . LEU A 1 114 ? 85.013 -31.093 24.164 1.00 45.11 93 LEU A C 1
ATOM 744 O O . LEU A 1 114 ? 86.202 -30.961 23.905 1.00 46.04 93 LEU A O 1
ATOM 749 N N . ASN A 1 115 ? 84.203 -30.086 24.517 1.00 53.13 94 ASN A N 1
ATOM 750 C CA . ASN A 1 115 ? 84.595 -28.655 24.352 1.00 51.85 94 ASN A CA 1
ATOM 751 C C . ASN A 1 115 ? 85.613 -28.312 25.433 1.00 48.90 94 ASN A C 1
ATOM 752 O O . ASN A 1 115 ? 86.518 -27.506 25.139 1.00 59.42 94 ASN A O 1
ATOM 757 N N . MET A 1 116 ? 85.516 -28.960 26.594 1.00 42.61 95 MET A N 1
ATOM 758 C CA . MET A 1 116 ? 86.359 -28.617 27.766 1.00 44.66 95 MET A CA 1
ATOM 759 C C . MET A 1 116 ? 87.508 -29.625 27.946 1.00 46.92 95 MET A C 1
ATOM 760 O O . MET A 1 116 ? 88.640 -29.166 28.120 1.00 51.40 95 MET A O 1
ATOM 765 N N . ASN A 1 117 ? 87.277 -30.936 27.855 1.00 46.90 96 ASN A N 1
ATOM 766 C CA . ASN A 1 117 ? 88.387 -31.910 27.994 1.00 46.11 96 ASN A CA 1
ATOM 767 C C . ASN A 1 117 ? 89.235 -31.804 26.727 1.00 46.65 96 ASN A C 1
ATOM 768 O O . ASN A 1 117 ? 90.509 -31.865 26.822 1.00 41.24 96 ASN A O 1
ATOM 773 N N . GLY A 1 118 ? 88.599 -31.601 25.577 1.00 41.70 97 GLY A N 1
ATOM 774 C CA . GLY A 1 118 ? 89.392 -31.390 24.346 1.00 45.00 97 GLY A CA 1
ATOM 775 C C . GLY A 1 118 ? 90.346 -30.220 24.545 1.00 50.66 97 GLY A C 1
ATOM 776 O O . GLY A 1 118 ? 91.546 -30.381 24.298 1.00 47.31 97 GLY A O 1
ATOM 777 N N . LEU A 1 119 ? 89.824 -29.104 25.071 1.00 54.02 98 LEU A N 1
ATOM 778 C CA . LEU A 1 119 ? 90.550 -27.823 25.208 1.00 49.34 98 LEU A CA 1
ATOM 779 C C . LEU A 1 119 ? 91.660 -27.998 26.234 1.00 49.34 98 LEU A C 1
ATOM 780 O O . LEU A 1 119 ? 92.832 -27.687 25.917 1.00 52.93 98 LEU A O 1
ATOM 785 N N . ILE A 1 120 ? 91.320 -28.452 27.433 1.00 44.46 99 ILE A N 1
ATOM 786 C CA . ILE A 1 120 ? 92.343 -28.583 28.517 1.00 49.67 99 ILE A CA 1
ATOM 787 C C . ILE A 1 120 ? 93.455 -29.524 28.040 1.00 46.24 99 ILE A C 1
ATOM 788 O O . ILE A 1 120 ? 94.605 -29.321 28.415 1.00 46.23 99 ILE A O 1
ATOM 793 N N . ASN A 1 121 ? 93.140 -30.494 27.187 1.00 46.40 100 ASN A N 1
ATOM 794 C CA . ASN A 1 121 ? 94.146 -31.462 26.701 1.00 44.87 100 ASN A CA 1
ATOM 795 C C . ASN A 1 121 ? 95.108 -30.672 25.822 1.00 47.69 100 ASN A C 1
ATOM 796 O O . ASN A 1 121 ? 96.333 -30.709 26.053 1.00 54.94 100 ASN A O 1
ATOM 801 N N . GLY A 1 122 ? 94.559 -29.967 24.841 1.00 52.10 101 GLY A N 1
ATOM 802 C CA . GLY A 1 122 ? 95.345 -29.117 23.929 1.00 49.42 101 GLY A CA 1
ATOM 803 C C . GLY A 1 122 ? 96.188 -28.097 24.683 1.00 50.02 101 GLY A C 1
ATOM 804 O O . GLY A 1 122 ? 97.293 -27.783 24.214 1.00 52.36 101 GLY A O 1
ATOM 805 N N . LEU A 1 123 ? 95.695 -27.559 25.795 1.00 47.50 102 LEU A N 1
ATOM 806 C CA . LEU A 1 123 ? 96.425 -26.480 26.497 1.00 53.45 102 LEU A CA 1
ATOM 807 C C . LEU A 1 123 ? 97.632 -27.127 27.165 1.00 51.09 102 LEU A C 1
ATOM 808 O O . LEU A 1 123 ? 98.732 -26.554 27.103 1.00 49.54 102 LEU A O 1
ATOM 813 N N . GLU A 1 124 ? 97.430 -28.313 27.735 1.00 54.24 103 GLU A N 1
ATOM 814 C CA . GLU A 1 124 ? 98.488 -29.048 28.482 1.00 49.99 103 GLU A CA 1
ATOM 815 C C . GLU A 1 124 ? 99.562 -29.447 27.459 1.00 47.47 103 GLU A C 1
ATOM 816 O O . GLU A 1 124 ? 100.773 -29.364 27.804 1.00 48.28 103 GLU A O 1
ATOM 822 N N . ILE A 1 125 ? 99.155 -29.802 26.236 1.00 40.31 104 ILE A N 1
ATOM 823 C CA . ILE A 1 125 ? 100.115 -30.127 25.147 1.00 42.61 104 ILE A CA 1
ATOM 824 C C . ILE A 1 125 ? 100.913 -28.864 24.818 1.00 49.04 104 ILE A C 1
ATOM 825 O O . ILE A 1 125 ? 102.146 -28.933 24.814 1.00 58.90 104 ILE A O 1
ATOM 830 N N . ALA A 1 126 ? 100.236 -27.739 24.580 1.00 54.69 105 ALA A N 1
ATOM 831 C CA . ALA A 1 126 ? 100.868 -26.455 24.196 1.00 52.65 105 ALA A CA 1
ATOM 832 C C . ALA A 1 126 ? 101.808 -25.990 25.310 1.00 50.85 105 ALA A C 1
ATOM 833 O O . ALA A 1 126 ? 102.921 -25.537 25.010 1.00 54.35 105 ALA A O 1
ATOM 835 N N . LYS A 1 127 ? 101.397 -26.149 26.563 1.00 49.64 106 LYS A N 1
ATOM 836 C CA . LYS A 1 127 ? 102.262 -25.866 27.739 1.00 52.63 106 LYS A CA 1
ATOM 837 C C . LYS A 1 127 ? 103.566 -26.661 27.606 1.00 57.39 106 LYS A C 1
ATOM 838 O O . LYS A 1 127 ? 104.613 -26.097 27.922 1.00 68.31 106 LYS A O 1
ATOM 844 N N . GLU A 1 128 ? 103.494 -27.927 27.178 1.00 64.12 107 GLU A N 1
ATOM 845 C CA . GLU A 1 128 ? 104.639 -28.872 27.220 1.00 66.83 107 GLU A CA 1
ATOM 846 C C . GLU A 1 128 ? 105.548 -28.614 26.019 1.00 60.64 107 GLU A C 1
ATOM 847 O O . GLU A 1 128 ? 106.748 -28.748 26.190 1.00 64.72 107 GLU A O 1
ATOM 853 N N . LEU A 1 129 ? 104.994 -28.240 24.870 1.00 58.10 108 LEU A N 1
ATOM 854 C CA . LEU A 1 129 ? 105.726 -28.137 23.579 1.00 60.70 108 LEU A CA 1
ATOM 855 C C . LEU A 1 129 ? 106.061 -26.692 23.183 1.00 67.32 108 LEU A C 1
ATOM 856 O O . LEU A 1 129 ? 106.672 -26.540 22.123 1.00 68.92 108 LEU A O 1
ATOM 861 N N . ASP A 1 130 ? 105.622 -25.669 23.921 1.00 68.46 109 ASP A N 1
ATOM 862 C CA . ASP A 1 130 ? 105.780 -24.254 23.488 1.00 74.87 109 ASP A CA 1
ATOM 863 C C . ASP A 1 130 ? 105.059 -24.017 22.158 1.00 63.78 109 ASP A C 1
ATOM 864 O O . ASP A 1 130 ? 105.629 -23.384 21.260 1.00 65.52 109 ASP A O 1
ATOM 869 N N . CYS A 1 131 ? 103.836 -24.493 22.031 1.00 63.86 110 CYS A N 1
ATOM 870 C CA . CYS A 1 131 ? 103.006 -24.219 20.837 1.00 64.47 110 CYS A CA 1
ATOM 871 C C . CYS A 1 131 ? 102.278 -22.904 21.008 1.00 59.15 110 CYS A C 1
ATOM 872 O O . CYS A 1 131 ? 102.022 -22.489 22.163 1.00 59.60 110 CYS A O 1
ATOM 875 N N . LYS A 1 132 ? 102.006 -22.318 19.856 1.00 53.60 111 LYS A N 1
ATOM 876 C CA . LYS A 1 132 ? 100.955 -21.328 19.608 1.00 59.94 111 LYS A CA 1
ATOM 877 C C . LYS A 1 132 ? 99.650 -22.106 19.688 1.00 59.01 111 LYS A C 1
ATOM 878 O O . LYS A 1 132 ? 99.575 -23.184 19.082 1.00 61.18 111 LYS A O 1
ATOM 884 N N . PHE A 1 133 ? 98.681 -21.574 20.419 1.00 51.69 112 PHE A N 1
ATOM 885 C CA . PHE A 1 133 ? 97.393 -22.243 20.680 1.00 50.06 112 PHE A CA 1
ATOM 886 C C . PHE A 1 133 ? 96.240 -21.263 20.408 1.00 47.94 112 PHE A C 1
ATOM 887 O O . PHE A 1 133 ? 95.941 -20.358 21.215 1.00 59.29 112 PHE A O 1
ATOM 895 N N . PHE A 1 134 ? 95.580 -21.466 19.279 1.00 42.52 113 PHE A N 1
ATOM 896 C CA . PHE A 1 134 ? 94.385 -20.717 18.862 1.00 43.93 113 PHE A CA 1
ATOM 897 C C . PHE A 1 134 ? 93.120 -21.539 19.127 1.00 48.65 113 PHE A C 1
ATOM 898 O O . PHE A 1 134 ? 92.987 -22.576 18.552 1.00 55.86 113 PHE A O 1
ATOM 906 N N . THR A 1 135 ? 92.208 -21.007 19.937 1.00 51.33 114 THR A N 1
ATOM 907 C CA . THR A 1 135 ? 90.841 -21.504 20.175 1.00 50.37 114 THR A CA 1
ATOM 908 C C . THR A 1 135 ? 89.831 -20.451 19.734 1.00 50.61 114 THR A C 1
ATOM 909 O O . THR A 1 135 ? 89.845 -19.333 20.213 1.00 54.17 114 THR A O 1
ATOM 913 N N . PRO A 1 136 ? 88.888 -20.776 18.843 1.00 52.83 115 PRO A N 1
ATOM 914 C CA . PRO A 1 136 ? 87.808 -19.867 18.523 1.00 51.98 115 PRO A CA 1
ATOM 915 C C . PRO A 1 136 ? 86.772 -19.891 19.643 1.00 49.89 115 PRO A C 1
ATOM 916 O O . PRO A 1 136 ? 86.654 -20.897 20.260 1.00 56.68 115 PRO A O 1
ATOM 920 N N . SER A 1 137 ? 86.157 -18.735 19.889 1.00 55.57 116 SER A N 1
ATOM 921 C CA . SER A 1 137 ? 85.032 -18.480 20.819 1.00 51.12 116 SER A CA 1
ATOM 922 C C . SER A 1 137 ? 83.883 -17.949 19.976 1.00 47.49 116 SER A C 1
ATOM 923 O O . SER A 1 137 ? 83.970 -18.133 18.768 1.00 54.86 116 SER A O 1
ATOM 926 N N . SER A 1 138 ? 82.850 -17.343 20.555 1.00 50.12 117 SER A N 1
ATOM 927 C CA . SER A 1 138 ? 81.589 -17.048 19.811 1.00 55.27 117 SER A CA 1
ATOM 928 C C . SER A 1 138 ? 80.830 -15.895 20.472 1.00 55.13 117 SER A C 1
ATOM 929 O O . SER A 1 138 ? 80.927 -15.750 21.723 1.00 53.47 117 SER A O 1
ATOM 932 N N . ILE A 1 139 ? 80.019 -15.189 19.683 1.00 58.49 118 ILE A N 1
ATOM 933 C CA . ILE A 1 139 ? 78.927 -14.308 20.198 1.00 69.68 118 ILE A CA 1
ATOM 934 C C . ILE A 1 139 ? 78.152 -15.067 21.273 1.00 70.83 118 ILE A C 1
ATOM 935 O O . ILE A 1 139 ? 77.534 -14.384 22.127 1.00 79.70 118 ILE A O 1
ATOM 940 N N . ALA A 1 140 ? 78.173 -16.408 21.237 1.00 65.52 119 ALA A N 1
ATOM 941 C CA . ALA A 1 140 ? 77.375 -17.265 22.148 1.00 63.21 119 ALA A CA 1
ATOM 942 C C . ALA A 1 140 ? 77.895 -17.143 23.587 1.00 51.29 119 ALA A C 1
ATOM 943 O O . ALA A 1 140 ? 77.123 -17.457 24.538 1.00 56.23 119 ALA A O 1
ATOM 945 N N . ALA A 1 141 ? 79.102 -16.604 23.750 1.00 45.48 120 ALA A N 1
ATOM 946 C CA . ALA A 1 141 ? 79.745 -16.348 25.060 1.00 52.95 120 ALA A CA 1
ATOM 947 C C . ALA A 1 141 ? 79.188 -15.089 25.726 1.00 58.12 120 ALA A C 1
ATOM 948 O O . ALA A 1 141 ? 79.855 -14.630 26.666 1.00 62.50 120 ALA A O 1
ATOM 950 N N . PHE A 1 142 ? 78.105 -14.503 25.195 1.00 64.63 121 PHE A N 1
ATOM 951 C CA . PHE A 1 142 ? 77.396 -13.306 25.727 1.00 57.76 121 PHE A CA 1
ATOM 952 C C . PHE A 1 142 ? 75.945 -13.677 26.123 1.00 63.76 121 PHE A C 1
ATOM 953 O O . PHE A 1 142 ? 75.279 -14.448 25.366 1.00 61.00 121 PHE A O 1
ATOM 961 N N . GLY A 1 143 ? 75.456 -13.105 27.244 1.00 77.00 122 GLY A N 1
ATOM 962 C CA . GLY A 1 143 ? 74.106 -13.311 27.826 1.00 86.69 122 GLY A CA 1
ATOM 963 C C . GLY A 1 143 ? 73.032 -12.320 27.363 1.00 79.69 122 GLY A C 1
ATOM 964 O O . GLY A 1 143 ? 73.271 -11.572 26.390 1.00 77.28 122 GLY A O 1
ATOM 965 N N . GLU A 1 144 ? 71.866 -12.325 28.030 1.00 86.16 123 GLU A N 1
ATOM 966 C CA . GLU A 1 144 ? 70.664 -11.528 27.639 1.00 83.60 123 GLU A CA 1
ATOM 967 C C . GLU A 1 144 ? 70.896 -10.075 28.017 1.00 76.34 123 GLU A C 1
ATOM 968 O O . GLU A 1 144 ? 70.449 -9.220 27.246 1.00 91.86 123 GLU A O 1
ATOM 974 N N . ASN A 1 145 ? 71.603 -9.863 29.132 1.00 67.34 124 ASN A N 1
ATOM 975 C CA . ASN A 1 145 ? 72.007 -8.555 29.709 1.00 67.28 124 ASN A CA 1
ATOM 976 C C . ASN A 1 145 ? 73.394 -8.119 29.242 1.00 62.92 124 ASN A C 1
ATOM 977 O O . ASN A 1 145 ? 73.925 -7.112 29.733 1.00 68.51 124 ASN A O 1
ATOM 982 N N . SER A 1 146 ? 74.051 -8.875 28.392 1.00 79.68 125 SER A N 1
ATOM 983 C CA . SER A 1 146 ? 75.263 -8.330 27.749 1.00 74.57 125 SER A CA 1
ATOM 984 C C . SER A 1 146 ? 74.794 -7.121 26.943 1.00 63.11 125 SER A C 1
ATOM 985 O O . SER A 1 146 ? 73.738 -7.155 26.305 1.00 67.58 125 SER A O 1
ATOM 988 N N . PRO A 1 147 ? 75.508 -5.987 26.997 1.00 59.43 126 PRO A N 1
ATOM 989 C CA . PRO A 1 147 ? 75.128 -4.822 26.193 1.00 60.65 126 PRO A CA 1
ATOM 990 C C . PRO A 1 147 ? 74.906 -5.237 24.729 1.00 65.75 126 PRO A C 1
ATOM 991 O O . PRO A 1 147 ? 75.696 -6.057 24.272 1.00 64.73 126 PRO A O 1
ATOM 995 N N . LYS A 1 148 ? 73.879 -4.708 24.040 1.00 69.31 127 LYS A N 1
ATOM 996 C CA . LYS A 1 148 ? 73.413 -5.284 22.744 1.00 68.02 127 LYS A CA 1
ATOM 997 C C . LYS A 1 148 ? 73.941 -4.469 21.547 1.00 72.93 127 LYS A C 1
ATOM 998 O O . LYS A 1 148 ? 73.847 -4.971 20.386 1.00 74.24 127 LYS A O 1
ATOM 1004 N N . ASN A 1 149 ? 74.534 -3.292 21.790 1.00 76.67 128 ASN A N 1
ATOM 1005 C CA . ASN A 1 149 ? 74.924 -2.324 20.725 1.00 70.64 128 ASN A CA 1
ATOM 1006 C C . ASN A 1 149 ? 76.341 -1.822 20.997 1.00 65.18 128 ASN A C 1
ATOM 1007 O O . ASN A 1 149 ? 76.601 -1.310 22.112 1.00 68.92 128 ASN A O 1
ATOM 1012 N N . MET A 1 150 ? 77.238 -1.982 20.027 1.00 69.15 129 MET A N 1
ATOM 1013 C CA . MET A 1 150 ? 78.705 -1.819 20.242 1.00 76.07 129 MET A CA 1
ATOM 1014 C C . MET A 1 150 ? 79.095 -2.480 21.564 1.00 69.78 129 MET A C 1
ATOM 1015 O O . MET A 1 150 ? 79.567 -1.773 22.505 1.00 73.09 129 MET A O 1
ATOM 1020 N N . THR A 1 151 ? 78.852 -3.789 21.635 1.00 65.57 130 THR A N 1
ATOM 1021 C CA . THR A 1 151 ? 79.175 -4.609 22.825 1.00 63.46 130 THR A CA 1
ATOM 1022 C C . THR A 1 151 ? 80.668 -4.481 23.042 1.00 58.37 130 THR A C 1
ATOM 1023 O O . THR A 1 151 ? 81.452 -4.758 22.147 1.00 67.22 130 THR A O 1
ATOM 1027 N N . PRO A 1 152 ? 81.095 -3.996 24.214 1.00 59.00 131 PRO A N 1
ATOM 1028 C CA . PRO A 1 152 ? 82.518 -3.904 24.519 1.00 58.61 131 PRO A CA 1
ATOM 1029 C C . PRO A 1 152 ? 83.248 -5.249 24.468 1.00 58.12 131 PRO A C 1
ATOM 1030 O O . PRO A 1 152 ? 82.604 -6.258 24.519 1.00 58.87 131 PRO A O 1
ATOM 1034 N N . GLN A 1 153 ? 84.575 -5.181 24.442 1.00 61.85 132 GLN A N 1
ATOM 1035 C CA . GLN A 1 153 ? 85.521 -6.319 24.499 1.00 54.27 132 GLN A CA 1
ATOM 1036 C C . GLN A 1 153 ? 85.396 -6.972 25.874 1.00 55.62 132 GLN A C 1
ATOM 1037 O O . GLN A 1 153 ? 85.182 -8.207 25.919 1.00 70.71 132 GLN A O 1
ATOM 1043 N N . ASP A 1 154 ? 85.549 -6.195 26.946 1.00 59.15 133 ASP A N 1
ATOM 1044 C CA . ASP A 1 154 ? 85.379 -6.690 28.342 1.00 61.48 133 ASP A CA 1
ATOM 1045 C C . ASP A 1 154 ? 83.979 -6.296 28.805 1.00 61.23 133 ASP A C 1
ATOM 1046 O O . ASP A 1 154 ? 83.637 -5.135 28.652 1.00 67.65 133 ASP A O 1
ATOM 1051 N N . THR A 1 155 ? 83.170 -7.251 29.260 1.00 58.34 134 THR A N 1
ATOM 1052 C CA . THR A 1 155 ? 81.769 -6.993 29.656 1.00 54.24 134 THR A CA 1
ATOM 1053 C C . THR A 1 155 ? 81.191 -8.243 30.307 1.00 50.72 134 THR A C 1
ATOM 1054 O O . THR A 1 155 ? 81.929 -9.116 30.658 1.00 63.63 134 THR A O 1
ATOM 1058 N N . LEU A 1 156 ? 79.889 -8.255 30.473 1.00 56.88 135 LEU A N 1
ATOM 1059 C CA . LEU A 1 156 ? 79.131 -9.252 31.236 1.00 61.29 135 LEU A CA 1
ATOM 1060 C C . LEU A 1 156 ? 78.961 -10.445 30.291 1.00 66.54 135 LEU A C 1
ATOM 1061 O O . LEU A 1 156 ? 78.492 -10.218 29.140 1.00 53.85 135 LEU A O 1
ATOM 1066 N N . GLN A 1 157 ? 79.412 -11.629 30.752 1.00 65.12 136 GLN A N 1
ATOM 1067 C CA . GLN A 1 157 ? 79.377 -12.943 30.053 1.00 57.17 136 GLN A CA 1
ATOM 1068 C C . GLN A 1 157 ? 78.685 -13.959 30.969 1.00 58.23 136 GLN A C 1
ATOM 1069 O O . GLN A 1 157 ? 79.393 -14.622 31.835 1.00 52.17 136 GLN A O 1
ATOM 1075 N N . ARG A 1 158 ? 77.354 -14.023 30.835 1.00 52.15 137 ARG A N 1
ATOM 1076 C CA . ARG A 1 158 ? 76.486 -15.007 31.533 1.00 51.12 137 ARG A CA 1
ATOM 1077 C C . ARG A 1 158 ? 75.509 -15.641 30.545 1.00 56.88 137 ARG A C 1
ATOM 1078 O O . ARG A 1 158 ? 74.303 -15.424 30.649 1.00 62.27 137 ARG A O 1
ATOM 1086 N N . PRO A 1 159 ? 75.969 -16.507 29.606 1.00 60.78 138 PRO A N 1
ATOM 1087 C CA . PRO A 1 159 ? 75.073 -17.129 28.630 1.00 56.84 138 PRO A CA 1
ATOM 1088 C C . PRO A 1 159 ? 74.316 -18.294 29.279 1.00 52.67 138 PRO A C 1
ATOM 1089 O O . PRO A 1 159 ? 74.746 -18.794 30.284 1.00 45.82 138 PRO A O 1
ATOM 1093 N N . ASN A 1 160 ? 73.182 -18.658 28.691 1.00 63.03 139 ASN A N 1
ATOM 1094 C CA . ASN A 1 160 ? 72.202 -19.651 29.216 1.00 69.62 139 ASN A CA 1
ATOM 1095 C C . ASN A 1 160 ? 72.185 -20.897 28.308 1.00 74.51 139 ASN A C 1
ATOM 1096 O O . ASN A 1 160 ? 71.328 -21.776 28.534 1.00 90.65 139 ASN A O 1
ATOM 1101 N N . THR A 1 161 ? 73.034 -20.941 27.271 1.00 67.93 140 THR A N 1
ATOM 1102 C CA . THR A 1 161 ? 73.293 -22.124 26.398 1.00 64.50 140 THR A CA 1
ATOM 1103 C C . THR A 1 161 ? 74.546 -22.868 26.892 1.00 66.31 140 THR A C 1
ATOM 1104 O O . THR A 1 161 ? 75.476 -22.189 27.441 1.00 62.22 140 THR A O 1
ATOM 1108 N N . MET A 1 162 ? 74.595 -24.199 26.717 1.00 60.15 141 MET A N 1
ATOM 1109 C CA . MET A 1 162 ? 75.770 -25.013 27.144 1.00 52.58 141 MET A CA 1
ATOM 1110 C C . MET A 1 162 ? 76.942 -24.630 26.246 1.00 48.31 141 MET A C 1
ATOM 1111 O O . MET A 1 162 ? 78.052 -24.485 26.781 1.00 42.82 141 MET A O 1
ATOM 1116 N N . TYR A 1 163 ? 76.706 -24.421 24.945 1.00 49.02 142 TYR A N 1
ATOM 1117 C CA . TYR A 1 163 ? 77.794 -23.991 24.029 1.00 50.68 142 TYR A CA 1
ATOM 1118 C C . TYR A 1 163 ? 78.436 -22.720 24.601 1.00 59.81 142 TYR A C 1
ATOM 1119 O O . TYR A 1 163 ? 79.678 -22.696 24.832 1.00 53.15 142 TYR A O 1
ATOM 1128 N N . GLY A 1 164 ? 77.611 -21.706 24.887 1.00 54.34 143 GLY A N 1
ATOM 1129 C CA . GLY A 1 164 ? 78.092 -20.433 25.459 1.00 49.89 143 GLY A CA 1
ATOM 1130 C C . GLY A 1 164 ? 78.885 -20.652 26.731 1.00 46.27 143 GLY A C 1
ATOM 1131 O O . GLY A 1 164 ? 79.991 -20.110 26.892 1.00 54.05 143 GLY A O 1
ATOM 1132 N N . VAL A 1 165 ? 78.359 -21.443 27.636 1.00 42.32 144 VAL A N 1
ATOM 1133 C CA . VAL A 1 165 ? 79.084 -21.682 28.911 1.00 43.09 144 VAL A CA 1
ATOM 1134 C C . VAL A 1 165 ? 80.476 -22.246 28.610 1.00 45.86 144 VAL A C 1
ATOM 1135 O O . VAL A 1 165 ? 81.409 -21.905 29.347 1.00 41.50 144 VAL A O 1
ATOM 1139 N N . THR A 1 166 ? 80.598 -23.140 27.620 1.00 47.43 145 THR A N 1
ATOM 1140 C CA . THR A 1 166 ? 81.880 -23.824 27.339 1.00 47.91 145 THR A CA 1
ATOM 1141 C C . THR A 1 166 ? 82.835 -22.757 26.790 1.00 49.70 145 THR A C 1
ATOM 1142 O O . THR A 1 166 ? 83.996 -22.752 27.231 1.00 56.22 145 THR A O 1
ATOM 1146 N N . LYS A 1 167 ? 82.341 -21.820 25.975 1.00 46.60 146 LYS A N 1
ATOM 1147 C CA . LYS A 1 167 ? 83.159 -20.731 25.367 1.00 48.60 146 LYS A CA 1
ATOM 1148 C C . LYS A 1 167 ? 83.643 -19.731 26.447 1.00 50.97 146 LYS A C 1
ATOM 1149 O O . LYS A 1 167 ? 84.871 -19.337 26.455 1.00 53.76 146 LYS A O 1
ATOM 1155 N N . VAL A 1 168 ? 82.815 -19.411 27.428 1.00 39.89 147 VAL A N 1
ATOM 1156 C CA . VAL A 1 168 ? 83.305 -18.517 28.506 1.00 43.36 147 VAL A CA 1
ATOM 1157 C C . VAL A 1 168 ? 84.336 -19.263 29.340 1.00 41.19 147 VAL A C 1
ATOM 1158 O O . VAL A 1 168 ? 85.374 -18.663 29.639 1.00 49.97 147 VAL A O 1
ATOM 1162 N N . SER A 1 169 ? 84.002 -20.469 29.804 1.00 49.36 148 SER A N 1
ATOM 1163 C CA . SER A 1 169 ? 84.907 -21.343 30.605 1.00 52.59 148 SER A CA 1
ATOM 1164 C C . SER A 1 169 ? 86.255 -21.450 29.893 1.00 46.28 148 SER A C 1
ATOM 1165 O O . SER A 1 169 ? 87.301 -21.323 30.561 1.00 50.04 148 SER A O 1
ATOM 1168 N N . GLY A 1 170 ? 86.212 -21.621 28.573 1.00 41.78 149 GLY A N 1
ATOM 1169 C CA . GLY A 1 170 ? 87.413 -21.740 27.729 1.00 51.60 149 GLY A CA 1
ATOM 1170 C C . GLY A 1 170 ? 88.203 -20.446 27.621 1.00 51.89 149 GLY A C 1
ATOM 1171 O O . GLY A 1 170 ? 89.431 -20.516 27.722 1.00 54.63 149 GLY A O 1
ATOM 1172 N N . GLU A 1 171 ? 87.543 -19.313 27.379 1.00 57.11 150 GLU A N 1
ATOM 1173 C CA . GLU A 1 171 ? 88.239 -17.996 27.378 1.00 51.25 150 GLU A CA 1
ATOM 1174 C C . GLU A 1 171 ? 89.040 -17.887 28.683 1.00 47.13 150 GLU A C 1
ATOM 1175 O O . GLU A 1 171 ? 90.272 -17.685 28.616 1.00 44.23 150 GLU A O 1
ATOM 1181 N N . LEU A 1 172 ? 88.395 -18.126 29.822 1.00 45.30 151 LEU A N 1
ATOM 1182 C CA . LEU A 1 172 ? 89.032 -17.986 31.156 1.00 48.38 151 LEU A CA 1
ATOM 1183 C C . LEU A 1 172 ? 90.249 -18.898 31.253 1.00 50.84 151 LEU A C 1
ATOM 1184 O O . LEU A 1 172 ? 91.282 -18.479 31.803 1.00 57.85 151 LEU A O 1
ATOM 1189 N N . LEU A 1 173 ? 90.131 -20.092 30.694 1.00 52.81 152 LEU A N 1
ATOM 1190 C CA . LEU A 1 173 ? 91.129 -21.173 30.871 1.00 52.71 152 LEU A CA 1
ATOM 1191 C C . LEU A 1 173 ? 92.319 -20.873 29.961 1.00 53.33 152 LEU A C 1
ATOM 1192 O O . LEU A 1 173 ? 93.505 -20.975 30.413 1.00 51.51 152 LEU A O 1
ATOM 1197 N N . CYS A 1 174 ? 92.013 -20.504 28.718 1.00 44.49 153 CYS A N 1
ATOM 1198 C CA . CYS A 1 174 ? 93.040 -20.084 27.758 1.00 47.63 153 CYS A CA 1
ATOM 1199 C C . CYS A 1 174 ? 93.804 -18.877 28.315 1.00 50.56 153 CYS A C 1
ATOM 1200 O O . CYS A 1 174 ? 95.050 -18.888 28.201 1.00 46.24 153 CYS A O 1
ATOM 1203 N N . ASP A 1 175 ? 93.131 -17.897 28.936 1.00 51.56 154 ASP A N 1
ATOM 1204 C CA . ASP A 1 175 ? 93.866 -16.732 29.516 1.00 54.92 154 ASP A CA 1
ATOM 1205 C C . ASP A 1 175 ? 94.690 -17.225 30.715 1.00 53.56 154 ASP A C 1
ATOM 1206 O O . ASP A 1 175 ? 95.832 -16.748 30.866 1.00 52.17 154 ASP A O 1
ATOM 1211 N N . TYR A 1 176 ? 94.184 -18.175 31.510 1.00 53.05 155 TYR A N 1
ATOM 1212 C CA . TYR A 1 176 ? 94.936 -18.712 32.683 1.00 50.68 155 TYR A CA 1
ATOM 1213 C C . TYR A 1 176 ? 96.247 -19.357 32.207 1.00 53.54 155 TYR A C 1
ATOM 1214 O O . TYR A 1 176 ? 97.259 -19.175 32.910 1.00 53.03 155 TYR A O 1
ATOM 1223 N N . TYR A 1 177 ? 96.248 -20.074 31.078 1.00 50.07 156 TYR A N 1
ATOM 1224 C CA . TYR A 1 177 ? 97.441 -20.834 30.626 1.00 53.00 156 TYR A CA 1
ATOM 1225 C C . TYR A 1 177 ? 98.497 -19.803 30.217 1.00 54.89 156 TYR A C 1
ATOM 1226 O O . TYR A 1 177 ? 99.711 -20.034 30.483 1.00 53.69 156 TYR A O 1
ATOM 1235 N N . HIS A 1 178 ? 98.064 -18.651 29.690 1.00 56.60 157 HIS A N 1
ATOM 1236 C CA . HIS A 1 178 ? 98.989 -17.527 29.369 1.00 54.31 157 HIS A CA 1
ATOM 1237 C C . HIS A 1 178 ? 99.476 -16.835 30.650 1.00 49.46 157 HIS A C 1
ATOM 1238 O O . HIS A 1 178 ? 100.698 -16.681 30.835 1.00 55.88 157 HIS A O 1
ATOM 1245 N N . SER A 1 179 ? 98.571 -16.424 31.528 1.00 48.98 158 SER A N 1
ATOM 1246 C CA . SER A 1 179 ? 98.933 -15.590 32.702 1.00 49.61 158 SER A CA 1
ATOM 1247 C C . SER A 1 179 ? 99.845 -16.388 33.634 1.00 51.84 158 SER A C 1
ATOM 1248 O O . SER A 1 179 ? 100.674 -15.793 34.300 1.00 66.88 158 SER A O 1
ATOM 1251 N N . LYS A 1 180 ? 99.706 -17.705 33.658 1.00 55.74 159 LYS A N 1
ATOM 1252 C CA . LYS A 1 180 ? 100.286 -18.542 34.727 1.00 51.88 159 LYS A CA 1
ATOM 1253 C C . LYS A 1 180 ? 101.486 -19.295 34.168 1.00 52.92 159 LYS A C 1
ATOM 1254 O O . LYS A 1 180 ? 102.414 -19.441 34.946 1.00 54.18 159 LYS A O 1
ATOM 1260 N N . PHE A 1 181 ? 101.445 -19.788 32.916 1.00 55.79 160 PHE A N 1
ATOM 1261 C CA . PHE A 1 181 ? 102.471 -20.714 32.335 1.00 58.46 160 PHE A CA 1
ATOM 1262 C C . PHE A 1 181 ? 103.158 -20.116 31.107 1.00 60.43 160 PHE A C 1
ATOM 1263 O O . PHE A 1 181 ? 104.093 -20.739 30.588 1.00 57.21 160 PHE A O 1
ATOM 1271 N N . GLY A 1 182 ? 102.665 -18.983 30.615 1.00 56.53 161 GLY A N 1
ATOM 1272 C CA . GLY A 1 182 ? 103.250 -18.305 29.451 1.00 53.27 161 GLY A CA 1
ATOM 1273 C C . GLY A 1 182 ? 102.922 -18.984 28.134 1.00 56.46 161 GLY A C 1
ATOM 1274 O O . GLY A 1 182 ? 103.602 -18.667 27.138 1.00 58.70 161 GLY A O 1
ATOM 1275 N N . VAL A 1 183 ? 101.881 -19.813 28.073 1.00 50.57 162 VAL A N 1
ATOM 1276 C CA . VAL A 1 183 ? 101.474 -20.440 26.784 1.00 47.69 162 VAL A CA 1
ATOM 1277 C C . VAL A 1 183 ? 100.973 -19.330 25.845 1.00 48.87 162 VAL A C 1
ATOM 1278 O O . VAL A 1 183 ? 100.182 -18.486 26.308 1.00 55.00 162 VAL A O 1
ATOM 1282 N N . ASP A 1 184 ? 101.358 -19.344 24.565 1.00 49.49 163 ASP A N 1
ATOM 1283 C CA . ASP A 1 184 ? 100.859 -18.338 23.592 1.00 48.25 163 ASP A CA 1
ATOM 1284 C C . ASP A 1 184 ? 99.445 -18.775 23.183 1.00 45.28 163 ASP A C 1
ATOM 1285 O O . ASP A 1 184 ? 99.257 -19.234 22.033 1.00 46.88 163 ASP A O 1
ATOM 1290 N N . THR A 1 185 ? 98.458 -18.482 24.037 1.00 44.55 164 THR A N 1
ATOM 1291 C CA . THR A 1 185 ? 97.014 -18.620 23.706 1.00 44.43 164 THR A CA 1
ATOM 1292 C C . THR A 1 185 ? 96.411 -17.309 23.153 1.00 49.91 164 THR A C 1
ATOM 1293 O O . THR A 1 185 ? 96.767 -16.187 23.625 1.00 51.13 164 THR A O 1
ATOM 1297 N N . ARG A 1 186 ? 95.497 -17.455 22.196 1.00 43.24 165 ARG A N 1
ATOM 1298 C CA . ARG A 1 186 ? 94.807 -16.357 21.493 1.00 43.10 165 ARG A CA 1
ATOM 1299 C C . ARG A 1 186 ? 93.523 -16.851 20.839 1.00 44.59 165 ARG A C 1
ATOM 1300 O O . ARG A 1 186 ? 93.471 -18.039 20.480 1.00 49.75 165 ARG A O 1
ATOM 1308 N N . GLY A 1 187 ? 92.558 -15.961 20.591 1.00 45.12 166 GLY A N 1
ATOM 1309 C CA . GLY A 1 187 ? 91.318 -16.387 19.923 1.00 45.70 166 GLY A CA 1
ATOM 1310 C C . GLY A 1 187 ? 90.426 -15.243 19.521 1.00 47.74 166 GLY A C 1
ATOM 1311 O O . GLY A 1 187 ? 90.669 -14.122 19.921 1.00 53.35 166 GLY A O 1
ATOM 1312 N N . VAL A 1 188 ? 89.371 -15.550 18.787 1.00 48.50 167 VAL A N 1
ATOM 1313 C CA . VAL A 1 188 ? 88.402 -14.533 18.330 1.00 48.40 167 VAL A CA 1
ATOM 1314 C C . VAL A 1 188 ? 87.019 -15.058 18.669 1.00 50.05 167 VAL A C 1
ATOM 1315 O O . VAL A 1 188 ? 86.863 -16.267 18.719 1.00 54.97 167 VAL A O 1
ATOM 1319 N N . ARG A 1 189 ? 86.089 -14.149 18.937 1.00 52.25 168 ARG A N 1
ATOM 1320 C CA . ARG A 1 189 ? 84.647 -14.439 19.024 1.00 51.74 168 ARG A CA 1
ATOM 1321 C C . ARG A 1 189 ? 84.069 -14.231 17.629 1.00 49.10 168 ARG A C 1
ATOM 1322 O O . ARG A 1 189 ? 83.799 -13.099 17.243 1.00 62.00 168 ARG A O 1
ATOM 1330 N N . PHE A 1 190 ? 83.916 -15.308 16.888 1.00 54.88 169 PHE A N 1
ATOM 1331 C CA . PHE A 1 190 ? 83.236 -15.290 15.578 1.00 57.38 169 PHE A CA 1
ATOM 1332 C C . PHE A 1 190 ? 81.757 -14.982 15.765 1.00 57.30 169 PHE A C 1
ATOM 1333 O O . PHE A 1 190 ? 81.064 -15.512 16.642 1.00 62.28 169 PHE A O 1
ATOM 1341 N N . PRO A 1 191 ? 81.239 -14.132 14.873 1.00 53.94 170 PRO A N 1
ATOM 1342 C CA . PRO A 1 191 ? 79.808 -14.024 14.666 1.00 55.12 170 PRO A CA 1
ATOM 1343 C C . PRO A 1 191 ? 79.332 -15.115 13.715 1.00 60.55 170 PRO A C 1
ATOM 1344 O O . PRO A 1 191 ? 80.114 -15.972 13.382 1.00 64.63 170 PRO A O 1
ATOM 1348 N N . GLY A 1 192 ? 78.085 -14.999 13.260 1.00 68.11 171 GLY A N 1
ATOM 1349 C CA . GLY A 1 192 ? 77.579 -15.730 12.088 1.00 63.36 171 GLY A CA 1
ATOM 1350 C C . GLY A 1 192 ? 78.586 -15.674 10.959 1.00 63.65 171 GLY A C 1
ATOM 1351 O O . GLY A 1 192 ? 79.015 -14.571 10.590 1.00 65.63 171 GLY A O 1
ATOM 1352 N N . LEU A 1 193 ? 79.002 -16.835 10.469 1.00 63.33 172 LEU A N 1
ATOM 1353 C CA . LEU A 1 193 ? 79.832 -16.926 9.257 1.00 57.64 172 LEU A CA 1
ATOM 1354 C C . LEU A 1 193 ? 78.960 -17.404 8.097 1.00 66.18 172 LEU A C 1
ATOM 1355 O O . LEU A 1 193 ? 78.019 -18.255 8.322 1.00 61.53 172 LEU A O 1
ATOM 1360 N N . ILE A 1 194 ? 79.249 -16.813 6.930 1.00 72.87 173 ILE A N 1
ATOM 1361 C CA . ILE A 1 194 ? 78.634 -17.063 5.593 1.00 78.28 173 ILE A CA 1
ATOM 1362 C C . ILE A 1 194 ? 79.728 -17.674 4.723 1.00 80.24 173 ILE A C 1
ATOM 1363 O O . ILE A 1 194 ? 80.795 -16.999 4.575 1.00 68.18 173 ILE A O 1
ATOM 1368 N N . SER A 1 195 ? 79.489 -18.875 4.175 1.00 86.80 174 SER A N 1
ATOM 1369 C CA . SER A 1 195 ? 80.384 -19.490 3.155 1.00 94.88 174 SER A CA 1
ATOM 1370 C C . SER A 1 195 ? 79.581 -20.118 2.013 1.00 87.66 174 SER A C 1
ATOM 1371 O O . SER A 1 195 ? 78.362 -20.357 2.165 1.00 75.92 174 SER A O 1
ATOM 1374 N N . TYR A 1 196 ? 80.283 -20.359 0.908 1.00 88.64 175 TYR A N 1
ATOM 1375 C CA . TYR A 1 196 ? 79.739 -20.979 -0.322 1.00 89.39 175 TYR A CA 1
ATOM 1376 C C . TYR A 1 196 ? 80.160 -22.446 -0.429 1.00 98.99 175 TYR A C 1
ATOM 1377 O O . TYR A 1 196 ? 79.470 -23.179 -1.148 1.00 107.35 175 TYR A O 1
ATOM 1386 N N . VAL A 1 197 ? 81.241 -22.843 0.259 1.00 99.95 176 VAL A N 1
ATOM 1387 C CA . VAL A 1 197 ? 81.788 -24.236 0.292 1.00 84.55 176 VAL A CA 1
ATOM 1388 C C . VAL A 1 197 ? 80.881 -25.136 1.137 1.00 78.83 176 VAL A C 1
ATOM 1389 O O . VAL A 1 197 ? 80.736 -26.309 0.776 1.00 89.26 176 VAL A O 1
ATOM 1393 N N . THR A 1 198 ? 80.344 -24.635 2.250 1.00 79.13 177 THR A N 1
ATOM 1394 C CA . THR A 1 198 ? 79.637 -25.464 3.263 1.00 76.46 177 THR A CA 1
ATOM 1395 C C . THR A 1 198 ? 78.146 -25.174 3.117 1.00 82.02 177 THR A C 1
ATOM 1396 O O . THR A 1 198 ? 77.744 -24.024 2.956 1.00 90.63 177 THR A O 1
ATOM 1400 N N . PRO A 1 199 ? 77.301 -26.218 2.988 1.00 95.74 178 PRO A N 1
ATOM 1401 C CA . PRO A 1 199 ? 75.877 -26.019 2.732 1.00 98.36 178 PRO A CA 1
ATOM 1402 C C . PRO A 1 199 ? 75.108 -25.617 3.985 1.00 94.91 178 PRO A C 1
ATOM 1403 O O . PRO A 1 199 ? 75.447 -26.081 5.072 1.00 79.51 178 PRO A O 1
ATOM 1407 N N . PRO A 1 200 ? 74.058 -24.768 3.832 1.00 97.89 179 PRO A N 1
ATOM 1408 C CA . PRO A 1 200 ? 73.143 -24.398 4.912 1.00 94.42 179 PRO A CA 1
ATOM 1409 C C . PRO A 1 200 ? 72.745 -25.569 5.812 1.00 97.51 179 PRO A C 1
ATOM 1410 O O . PRO A 1 200 ? 72.170 -26.481 5.284 1.00 99.82 179 PRO A O 1
ATOM 1414 N N . GLY A 1 201 ? 73.046 -25.492 7.114 1.00 104.96 180 GLY A N 1
ATOM 1415 C CA . GLY A 1 201 ? 72.866 -26.591 8.085 1.00 109.48 180 GLY A CA 1
ATOM 1416 C C . GLY A 1 201 ? 71.783 -26.291 9.109 1.00 120.25 180 GLY A C 1
ATOM 1417 O O . GLY A 1 201 ? 71.910 -26.794 10.249 1.00 123.69 180 GLY A O 1
ATOM 1418 N N . GLY A 1 202 ? 70.758 -25.515 8.722 1.00 120.45 181 GLY A N 1
ATOM 1419 C CA . GLY A 1 202 ? 69.663 -25.054 9.602 1.00 124.08 181 GLY A CA 1
ATOM 1420 C C . GLY A 1 202 ? 70.129 -24.722 11.020 1.00 138.88 181 GLY A C 1
ATOM 1421 O O . GLY A 1 202 ? 69.348 -24.977 11.951 1.00 142.40 181 GLY A O 1
ATOM 1422 N N . GLY A 1 203 ? 71.349 -24.180 11.189 1.00 141.21 182 GLY A N 1
ATOM 1423 C CA . GLY A 1 203 ? 71.853 -23.597 12.452 1.00 121.91 182 GLY A CA 1
ATOM 1424 C C . GLY A 1 203 ? 71.274 -22.204 12.676 1.00 119.05 182 GLY A C 1
ATOM 1425 O O . GLY A 1 203 ? 70.514 -21.714 11.808 1.00 115.18 182 GLY A O 1
ATOM 1426 N N . THR A 1 204 ? 71.622 -21.552 13.783 1.00 115.49 183 THR A N 1
ATOM 1427 C CA . THR A 1 204 ? 70.959 -20.298 14.242 1.00 110.69 183 THR A CA 1
ATOM 1428 C C . THR A 1 204 ? 71.070 -19.192 13.171 1.00 102.05 183 THR A C 1
ATOM 1429 O O . THR A 1 204 ? 70.037 -18.609 12.788 1.00 92.08 183 THR A O 1
ATOM 1433 N N . THR A 1 205 ? 72.290 -18.931 12.691 1.00 102.65 184 THR A N 1
ATOM 1434 C CA . THR A 1 205 ? 72.670 -17.796 11.800 1.00 91.50 184 THR A CA 1
ATOM 1435 C C . THR A 1 205 ? 72.658 -18.202 10.324 1.00 83.75 184 THR A C 1
ATOM 1436 O O . THR A 1 205 ? 73.061 -17.362 9.509 1.00 72.76 184 THR A O 1
ATOM 1440 N N . ASP A 1 206 ? 72.261 -19.437 9.993 1.00 93.65 185 ASP A N 1
ATOM 1441 C CA . ASP A 1 206 ? 72.428 -20.042 8.636 1.00 94.51 185 ASP A CA 1
ATOM 1442 C C . ASP A 1 206 ? 71.374 -19.477 7.664 1.00 84.25 185 ASP A C 1
ATOM 1443 O O . ASP A 1 206 ? 71.508 -19.692 6.452 1.00 77.64 185 ASP A O 1
ATOM 1448 N N . TYR A 1 207 ? 70.387 -18.732 8.157 1.00 87.58 186 TYR A N 1
ATOM 1449 C CA . TYR A 1 207 ? 69.443 -17.971 7.304 1.00 88.92 186 TYR A CA 1
ATOM 1450 C C . TYR A 1 207 ? 70.221 -17.165 6.258 1.00 80.22 186 TYR A C 1
ATOM 1451 O O . TYR A 1 207 ? 69.765 -17.092 5.118 1.00 90.22 186 TYR A O 1
ATOM 1460 N N . ALA A 1 208 ? 71.351 -16.562 6.606 1.00 75.32 187 ALA A N 1
ATOM 1461 C CA . ALA A 1 208 ? 72.062 -15.662 5.667 1.00 84.34 187 ALA A CA 1
ATOM 1462 C C . ALA A 1 208 ? 72.825 -16.461 4.609 1.00 76.65 187 ALA A C 1
ATOM 1463 O O . ALA A 1 208 ? 73.300 -15.815 3.679 1.00 84.95 187 ALA A O 1
ATOM 1465 N N . VAL A 1 209 ? 72.955 -17.784 4.743 1.00 79.78 188 VAL A N 1
ATOM 1466 C CA . VAL A 1 209 ? 73.553 -18.649 3.680 1.00 85.08 188 VAL A CA 1
ATOM 1467 C C . VAL A 1 209 ? 72.429 -19.156 2.771 1.00 89.83 188 VAL A C 1
ATOM 1468 O O . VAL A 1 209 ? 72.463 -18.805 1.575 1.00 84.40 188 VAL A O 1
ATOM 1472 N N . ASP A 1 210 ? 71.451 -19.884 3.330 1.00 89.69 189 ASP A N 1
ATOM 1473 C CA . ASP A 1 210 ? 70.290 -20.477 2.603 1.00 94.28 189 ASP A CA 1
ATOM 1474 C C . ASP A 1 210 ? 69.588 -19.426 1.725 1.00 89.79 189 ASP A C 1
ATOM 1475 O O . ASP A 1 210 ? 69.088 -19.808 0.661 1.00 101.38 189 ASP A O 1
ATOM 1480 N N . ILE A 1 211 ? 69.544 -18.158 2.133 1.00 90.61 190 ILE A N 1
ATOM 1481 C CA . ILE A 1 211 ? 68.884 -17.066 1.354 1.00 97.03 190 ILE A CA 1
ATOM 1482 C C . ILE A 1 211 ? 69.471 -17.023 -0.061 1.00 95.63 190 ILE A C 1
ATOM 1483 O O . ILE A 1 211 ? 68.697 -16.806 -1.004 1.00 107.75 190 ILE A O 1
ATOM 1488 N N . TYR A 1 212 ? 70.785 -17.188 -0.210 1.00 97.37 191 TYR A N 1
ATOM 1489 C CA . TYR A 1 212 ? 71.478 -17.091 -1.525 1.00 107.95 191 TYR A CA 1
ATOM 1490 C C . TYR A 1 212 ? 71.140 -18.324 -2.377 1.00 109.66 191 TYR A C 1
ATOM 1491 O O . TYR A 1 212 ? 71.029 -18.183 -3.613 1.00 117.91 191 TYR A O 1
ATOM 1500 N N . TYR A 1 213 ? 70.997 -19.492 -1.736 1.00 106.75 192 TYR A N 1
ATOM 1501 C CA . TYR A 1 213 ? 70.598 -20.770 -2.383 1.00 106.50 192 TYR A CA 1
ATOM 1502 C C . TYR A 1 213 ? 69.176 -20.565 -2.931 1.00 106.24 192 TYR A C 1
ATOM 1503 O O . TYR A 1 213 ? 69.008 -20.601 -4.160 1.00 114.76 192 TYR A O 1
ATOM 1512 N N . GLU A 1 214 ? 68.206 -20.246 -2.070 1.00 106.83 193 GLU A N 1
ATOM 1513 C CA . GLU A 1 214 ? 66.777 -20.100 -2.463 1.00 104.24 193 GLU A CA 1
ATOM 1514 C C . GLU A 1 214 ? 66.578 -18.900 -3.401 1.00 101.87 193 GLU A C 1
ATOM 1515 O O . GLU A 1 214 ? 65.434 -18.736 -3.847 1.00 120.96 193 GLU A O 1
ATOM 1521 N N . ALA A 1 215 ? 67.611 -18.099 -3.699 1.00 103.23 194 ALA A N 1
ATOM 1522 C CA . ALA A 1 215 ? 67.519 -16.909 -4.589 1.00 123.72 194 ALA A CA 1
ATOM 1523 C C . ALA A 1 215 ? 67.772 -17.314 -6.046 1.00 126.49 194 ALA A C 1
ATOM 1524 O O . ALA A 1 215 ? 67.054 -16.826 -6.947 1.00 132.42 194 ALA A O 1
ATOM 1526 N N . LEU A 1 216 ? 68.779 -18.159 -6.259 1.00 126.91 195 LEU A N 1
ATOM 1527 C CA . LEU A 1 216 ? 69.193 -18.662 -7.593 1.00 131.55 195 LEU A CA 1
ATOM 1528 C C . LEU A 1 216 ? 68.369 -19.904 -7.976 1.00 136.26 195 LEU A C 1
ATOM 1529 O O . LEU A 1 216 ? 68.396 -20.270 -9.177 1.00 133.27 195 LEU A O 1
ATOM 1534 N N . LYS A 1 217 ? 67.678 -20.518 -7.000 1.00 131.80 196 LYS A N 1
ATOM 1535 C CA . LYS A 1 217 ? 67.010 -21.849 -7.104 1.00 129.78 196 LYS A CA 1
ATOM 1536 C C . LYS A 1 217 ? 65.523 -21.603 -7.403 1.00 126.91 196 LYS A C 1
ATOM 1537 O O . LYS A 1 217 ? 65.092 -21.993 -8.499 1.00 144.50 196 LYS A O 1
ATOM 1543 N N . ASN A 1 218 ? 64.776 -20.962 -6.496 1.00 125.95 197 ASN A N 1
ATOM 1544 C CA . ASN A 1 218 ? 63.477 -20.298 -6.808 1.00 123.99 197 ASN A CA 1
ATOM 1545 C C . ASN A 1 218 ? 63.804 -18.842 -7.159 1.00 131.06 197 ASN A C 1
ATOM 1546 O O . ASN A 1 218 ? 64.825 -18.614 -7.845 1.00 131.67 197 ASN A O 1
ATOM 1551 N N . LYS A 1 219 ? 62.993 -17.890 -6.694 1.00 132.73 198 LYS A N 1
ATOM 1552 C CA . LYS A 1 219 ? 63.345 -16.445 -6.654 1.00 136.41 198 LYS A CA 1
ATOM 1553 C C . LYS A 1 219 ? 62.841 -15.880 -5.321 1.00 131.59 198 LYS A C 1
ATOM 1554 O O . LYS A 1 219 ? 62.680 -14.651 -5.214 1.00 120.87 198 LYS A O 1
ATOM 1560 N N . ARG A 1 220 ? 62.652 -16.770 -4.340 1.00 139.05 199 ARG A N 1
ATOM 1561 C CA . ARG A 1 220 ? 61.758 -16.605 -3.161 1.00 157.90 199 ARG A CA 1
ATOM 1562 C C . ARG A 1 220 ? 62.430 -17.298 -1.960 1.00 160.01 199 ARG A C 1
ATOM 1563 O O . ARG A 1 220 ? 62.825 -18.477 -2.120 1.00 158.48 199 ARG A O 1
ATOM 1571 N N . TYR A 1 221 ? 62.602 -16.593 -0.825 1.00 154.37 200 TYR A N 1
ATOM 1572 C CA . TYR A 1 221 ? 63.089 -17.167 0.464 1.00 144.87 200 TYR A CA 1
ATOM 1573 C C . TYR A 1 221 ? 62.042 -17.011 1.574 1.00 133.52 200 TYR A C 1
ATOM 1574 O O . TYR A 1 221 ? 61.489 -15.897 1.726 1.00 127.31 200 TYR A O 1
ATOM 1583 N N . LYS A 1 222 ? 61.833 -18.097 2.336 1.00 128.45 201 LYS A N 1
ATOM 1584 C CA . LYS A 1 222 ? 61.041 -18.164 3.596 1.00 130.05 201 LYS A CA 1
ATOM 1585 C C . LYS A 1 222 ? 61.995 -18.083 4.800 1.00 131.56 201 LYS A C 1
ATOM 1586 O O . LYS A 1 222 ? 62.593 -19.128 5.131 1.00 120.50 201 LYS A O 1
ATOM 1592 N N . SER A 1 223 ? 62.137 -16.896 5.419 1.00 136.23 202 SER A N 1
ATOM 1593 C CA . SER A 1 223 ? 63.001 -16.626 6.609 1.00 132.38 202 SER A CA 1
ATOM 1594 C C . SER A 1 223 ? 62.412 -17.324 7.837 1.00 116.82 202 SER A C 1
ATOM 1595 O O . SER A 1 223 ? 61.200 -17.212 8.044 1.00 119.34 202 SER A O 1
ATOM 1598 N N . TYR A 1 224 ? 63.246 -18.007 8.619 1.00 116.17 203 TYR A N 1
ATOM 1599 C CA . TYR A 1 224 ? 62.867 -18.602 9.929 1.00 128.07 203 TYR A CA 1
ATOM 1600 C C . TYR A 1 224 ? 63.149 -17.549 11.014 1.00 135.93 203 TYR A C 1
ATOM 1601 O O . TYR A 1 224 ? 62.847 -17.793 12.210 1.00 153.14 203 TYR A O 1
ATOM 1610 N N . ILE A 1 225 ? 63.640 -16.376 10.591 1.00 129.81 204 ILE A N 1
ATOM 1611 C CA . ILE A 1 225 ? 64.090 -15.272 11.487 1.00 126.89 204 ILE A CA 1
ATOM 1612 C C . ILE A 1 225 ? 63.325 -13.991 11.129 1.00 118.53 204 ILE A C 1
ATOM 1613 O O . ILE A 1 225 ? 63.266 -13.640 9.924 1.00 100.60 204 ILE A O 1
ATOM 1618 N N . ALA A 1 226 ? 62.763 -13.349 12.162 1.00 114.18 205 ALA A N 1
ATOM 1619 C CA . ALA A 1 226 ? 61.820 -12.208 12.089 1.00 111.55 205 ALA A CA 1
ATOM 1620 C C . ALA A 1 226 ? 62.512 -11.023 11.423 1.00 109.60 205 ALA A C 1
ATOM 1621 O O . ALA A 1 226 ? 63.730 -10.889 11.608 1.00 116.92 205 ALA A O 1
ATOM 1623 N N . GLU A 1 227 ? 61.757 -10.198 10.695 1.00 120.23 206 GLU A N 1
ATOM 1624 C CA . GLU A 1 227 ? 62.300 -9.032 9.944 1.00 131.87 206 GLU A CA 1
ATOM 1625 C C . GLU A 1 227 ? 62.780 -8.003 10.968 1.00 126.68 206 GLU A C 1
ATOM 1626 O O . GLU A 1 227 ? 62.292 -8.057 12.115 1.00 126.41 206 GLU A O 1
ATOM 1632 N N . GLY A 1 228 ? 63.762 -7.174 10.601 1.00 118.21 207 GLY A N 1
ATOM 1633 C CA . GLY A 1 228 ? 64.382 -6.194 11.519 1.00 123.67 207 GLY A CA 1
ATOM 1634 C C . GLY A 1 228 ? 65.242 -6.791 12.649 1.00 118.57 207 GLY A C 1
ATOM 1635 O O . GLY A 1 228 ? 65.811 -5.982 13.425 1.00 91.20 207 GLY A O 1
ATOM 1636 N N . THR A 1 229 ? 65.386 -8.122 12.765 1.00 109.55 208 THR A N 1
ATOM 1637 C CA . THR A 1 229 ? 66.310 -8.768 13.742 1.00 99.64 208 THR A CA 1
ATOM 1638 C C . THR A 1 229 ? 67.762 -8.613 13.258 1.00 93.68 208 THR A C 1
ATOM 1639 O O . THR A 1 229 ? 68.101 -9.166 12.205 1.00 101.54 208 THR A O 1
ATOM 1643 N N . LYS A 1 230 ? 68.594 -7.881 14.004 1.00 82.96 209 LYS A N 1
ATOM 1644 C CA . LYS A 1 230 ? 69.979 -7.535 13.592 1.00 88.10 209 LYS A CA 1
ATOM 1645 C C . LYS A 1 230 ? 70.961 -8.460 14.324 1.00 94.75 209 LYS A C 1
ATOM 1646 O O . LYS A 1 230 ? 70.684 -8.818 15.513 1.00 81.91 209 LYS A O 1
ATOM 1652 N N . MET A 1 231 ? 72.045 -8.846 13.629 1.00 89.88 210 MET A N 1
ATOM 1653 C CA . MET A 1 231 ? 73.072 -9.825 14.095 1.00 88.87 210 MET A CA 1
ATOM 1654 C C . MET A 1 231 ? 74.445 -9.486 13.502 1.00 80.67 210 MET A C 1
ATOM 1655 O O . MET A 1 231 ? 74.500 -9.012 12.360 1.00 64.96 210 MET A O 1
ATOM 1660 N N . ASP A 1 232 ? 75.541 -9.765 14.204 1.00 76.33 211 ASP A N 1
ATOM 1661 C CA . ASP A 1 232 ? 76.853 -9.686 13.515 1.00 71.59 211 ASP A CA 1
ATOM 1662 C C . ASP A 1 232 ? 76.996 -10.873 12.558 1.00 68.96 211 ASP A C 1
ATOM 1663 O O . ASP A 1 232 ? 76.539 -11.998 12.901 1.00 70.60 211 ASP A O 1
ATOM 1668 N N . MET A 1 233 ? 77.650 -10.604 11.430 1.00 58.72 212 MET A N 1
ATOM 1669 C CA . MET A 1 233 ? 78.022 -11.573 10.392 1.00 60.59 212 MET A CA 1
ATOM 1670 C C . MET A 1 233 ? 79.406 -11.213 9.862 1.00 66.58 212 MET A C 1
ATOM 1671 O O . MET A 1 233 ? 79.858 -10.056 10.056 1.00 60.49 212 MET A O 1
ATOM 1676 N N . MET A 1 234 ? 80.029 -12.197 9.214 1.00 64.08 213 MET A N 1
ATOM 1677 C CA . MET A 1 234 ? 81.341 -12.070 8.550 1.00 65.11 213 MET A CA 1
ATOM 1678 C C . MET A 1 234 ? 81.402 -13.108 7.409 1.00 67.53 213 MET A C 1
ATOM 1679 O O . MET A 1 234 ? 80.828 -14.211 7.554 1.00 67.49 213 MET A O 1
ATOM 1684 N N . TYR A 1 235 ? 81.973 -12.737 6.264 1.00 63.80 214 TYR A N 1
ATOM 1685 C CA . TYR A 1 235 ? 82.148 -13.652 5.108 1.00 65.26 214 TYR A CA 1
ATOM 1686 C C . TYR A 1 235 ? 83.377 -14.516 5.361 1.00 67.26 214 TYR A C 1
ATOM 1687 O O . TYR A 1 235 ? 84.461 -13.954 5.729 1.00 62.51 214 TYR A O 1
ATOM 1696 N N . MET A 1 236 ? 83.260 -15.813 5.071 1.00 58.69 215 MET A N 1
ATOM 1697 C CA . MET A 1 236 ? 84.273 -16.796 5.518 1.00 60.59 215 MET A CA 1
ATOM 1698 C C . MET A 1 236 ? 85.696 -16.301 5.233 1.00 57.63 215 MET A C 1
ATOM 1699 O O . MET A 1 236 ? 86.542 -16.384 6.121 1.00 55.96 215 MET A O 1
ATOM 1704 N N . PRO A 1 237 ? 86.031 -15.756 4.038 1.00 55.82 216 PRO A N 1
ATOM 1705 C CA . PRO A 1 237 ? 87.401 -15.325 3.761 1.00 55.89 216 PRO A CA 1
ATOM 1706 C C . PRO A 1 237 ? 87.920 -14.299 4.771 1.00 62.70 216 PRO A C 1
ATOM 1707 O O . PRO A 1 237 ? 89.085 -14.434 5.143 1.00 63.50 216 PRO A O 1
ATOM 1711 N N . ASP A 1 238 ? 87.077 -13.339 5.190 1.00 65.42 217 ASP A N 1
ATOM 1712 C CA . ASP A 1 238 ? 87.419 -12.345 6.252 1.00 69.53 217 ASP A CA 1
ATOM 1713 C C . ASP A 1 238 ? 87.836 -13.088 7.545 1.00 68.03 217 ASP A C 1
ATOM 1714 O O . ASP A 1 238 ? 88.959 -12.820 8.072 1.00 61.69 217 ASP A O 1
ATOM 1719 N N . ALA A 1 239 ? 86.984 -14.014 8.016 1.00 56.73 218 ALA A N 1
ATOM 1720 C CA . ALA A 1 239 ? 87.171 -14.806 9.253 1.00 55.25 218 ALA A CA 1
ATOM 1721 C C . ALA A 1 239 ? 88.473 -15.613 9.169 1.00 56.76 218 ALA A C 1
ATOM 1722 O O . ALA A 1 239 ? 89.280 -15.602 10.173 1.00 55.43 218 ALA A O 1
ATOM 1724 N N . LEU A 1 240 ? 88.695 -16.293 8.041 1.00 50.15 219 LEU A N 1
ATOM 1725 C CA . LEU A 1 240 ? 89.894 -17.150 7.906 1.00 56.70 219 LEU A CA 1
ATOM 1726 C C . LEU A 1 240 ? 91.111 -16.236 8.050 1.00 58.29 219 LEU A C 1
ATOM 1727 O O . LEU A 1 240 ? 91.998 -16.580 8.866 1.00 61.05 219 LEU A O 1
ATOM 1732 N N . GLN A 1 241 ? 91.101 -15.051 7.428 1.00 61.30 220 GLN A N 1
ATOM 1733 C CA . GLN A 1 241 ? 92.265 -14.122 7.554 1.00 63.94 220 GLN A CA 1
ATOM 1734 C C . GLN A 1 241 ? 92.478 -13.659 9.006 1.00 61.72 220 GLN A C 1
ATOM 1735 O O . GLN A 1 241 ? 93.682 -13.636 9.405 1.00 61.89 220 GLN A O 1
ATOM 1741 N N . SER A 1 242 ? 91.403 -13.320 9.749 1.00 54.86 221 SER A N 1
ATOM 1742 C CA . SER A 1 242 ? 91.405 -13.022 11.219 1.00 61.45 221 SER A CA 1
ATOM 1743 C C . SER A 1 242 ? 92.350 -13.963 11.969 1.00 60.05 221 SER A C 1
ATOM 1744 O O . SER A 1 242 ? 93.262 -13.446 12.685 1.00 53.98 221 SER A O 1
ATOM 1747 N N . ILE A 1 243 ? 92.107 -15.273 11.788 1.00 56.09 222 ILE A N 1
ATOM 1748 C CA . ILE A 1 243 ? 92.830 -16.408 12.430 1.00 53.50 222 ILE A CA 1
ATOM 1749 C C . ILE A 1 243 ? 94.320 -16.259 12.157 1.00 55.72 222 ILE A C 1
ATOM 1750 O O . ILE A 1 243 ? 95.122 -16.322 13.118 1.00 63.93 222 ILE A O 1
ATOM 1755 N N . VAL A 1 244 ? 94.693 -16.035 10.904 1.00 57.06 223 VAL A N 1
ATOM 1756 C CA . VAL A 1 244 ? 96.137 -15.919 10.544 1.00 58.42 223 VAL A CA 1
ATOM 1757 C C . VAL A 1 244 ? 96.710 -14.607 11.093 1.00 57.69 223 VAL A C 1
ATOM 1758 O O . VAL A 1 244 ? 97.775 -14.656 11.807 1.00 53.68 223 VAL A O 1
ATOM 1762 N N . ASP A 1 245 ? 96.059 -13.478 10.768 1.00 58.13 224 ASP A N 1
ATOM 1763 C CA . ASP A 1 245 ? 96.519 -12.122 11.193 1.00 62.50 224 ASP A CA 1
ATOM 1764 C C . ASP A 1 245 ? 96.791 -12.186 12.701 1.00 58.14 224 ASP A C 1
ATOM 1765 O O . ASP A 1 245 ? 97.943 -11.862 13.098 1.00 55.90 224 ASP A O 1
ATOM 1770 N N . LEU A 1 246 ? 95.841 -12.731 13.479 1.00 58.31 225 LEU A N 1
ATOM 1771 C CA . LEU A 1 246 ? 95.961 -12.798 14.965 1.00 57.12 225 LEU A CA 1
ATOM 1772 C C . LEU A 1 246 ? 97.015 -13.830 15.383 1.00 56.60 225 LEU A C 1
ATOM 1773 O O . LEU A 1 246 ? 97.810 -13.493 16.301 1.00 52.53 225 LEU A O 1
ATOM 1778 N N . ILE A 1 247 ? 97.055 -15.033 14.796 1.00 56.97 226 ILE A N 1
ATOM 1779 C CA . ILE A 1 247 ? 98.040 -16.064 15.274 1.00 61.26 226 ILE A CA 1
ATOM 1780 C C . ILE A 1 247 ? 99.462 -15.471 15.227 1.00 60.16 226 ILE A C 1
ATOM 1781 O O . ILE A 1 247 ? 100.249 -15.706 16.212 1.00 53.80 226 ILE A O 1
ATOM 1786 N N . GLU A 1 248 ? 99.733 -14.707 14.154 1.00 65.81 227 GLU A N 1
ATOM 1787 C CA . GLU A 1 248 ? 101.078 -14.231 13.727 1.00 74.16 227 GLU A CA 1
ATOM 1788 C C . GLU A 1 248 ? 101.351 -12.799 14.195 1.00 68.16 227 GLU A C 1
ATOM 1789 O O . GLU A 1 248 ? 102.490 -12.350 14.026 1.00 72.50 227 GLU A O 1
ATOM 1795 N N . ALA A 1 249 ? 100.362 -12.114 14.763 1.00 59.85 228 ALA A N 1
ATOM 1796 C CA . ALA A 1 249 ? 100.510 -10.732 15.251 1.00 61.00 228 ALA A CA 1
ATOM 1797 C C . ALA A 1 249 ? 101.651 -10.636 16.264 1.00 61.97 228 ALA A C 1
ATOM 1798 O O . ALA A 1 249 ? 101.950 -11.585 16.974 1.00 62.58 228 ALA A O 1
ATOM 1800 N N . PRO A 1 250 ? 102.311 -9.462 16.385 1.00 69.01 229 PRO A N 1
ATOM 1801 C CA . PRO A 1 250 ? 103.344 -9.275 17.397 1.00 65.71 229 PRO A CA 1
ATOM 1802 C C . PRO A 1 250 ? 102.721 -9.424 18.792 1.00 62.58 229 PRO A C 1
ATOM 1803 O O . PRO A 1 250 ? 101.738 -8.770 19.062 1.00 66.39 229 PRO A O 1
ATOM 1807 N N . ALA A 1 251 ? 103.317 -10.273 19.624 1.00 64.61 230 ALA A N 1
ATOM 1808 C CA . ALA A 1 251 ? 102.901 -10.580 21.015 1.00 67.75 230 ALA A CA 1
ATOM 1809 C C . ALA A 1 251 ? 102.631 -9.313 21.828 1.00 68.12 230 ALA A C 1
ATOM 1810 O O . ALA A 1 251 ? 101.583 -9.263 22.473 1.00 71.93 230 ALA A O 1
ATOM 1812 N N . ASP A 1 252 ? 103.573 -8.365 21.786 1.00 78.26 231 ASP A N 1
ATOM 1813 C CA . ASP A 1 252 ? 103.773 -7.233 22.738 1.00 79.32 231 ASP A CA 1
ATOM 1814 C C . ASP A 1 252 ? 102.602 -6.232 22.717 1.00 68.83 231 ASP A C 1
ATOM 1815 O O . ASP A 1 252 ? 102.433 -5.555 23.722 1.00 66.66 231 ASP A O 1
ATOM 1820 N N . LYS A 1 253 ? 101.804 -6.127 21.653 1.00 68.75 232 LYS A N 1
ATOM 1821 C CA . LYS A 1 253 ? 100.672 -5.154 21.587 1.00 69.88 232 LYS A CA 1
ATOM 1822 C C . LYS A 1 253 ? 99.354 -5.824 22.005 1.00 64.85 232 LYS A C 1
ATOM 1823 O O . LYS A 1 253 ? 98.282 -5.187 21.845 1.00 63.45 232 LYS A O 1
ATOM 1829 N N . LEU A 1 254 ? 99.405 -7.061 22.507 1.00 65.23 233 LEU A N 1
ATOM 1830 C CA . LEU A 1 254 ? 98.183 -7.836 22.875 1.00 66.08 233 LEU A CA 1
ATOM 1831 C C . LEU A 1 254 ? 97.819 -7.522 24.324 1.00 60.20 233 LEU A C 1
ATOM 1832 O O . LEU A 1 254 ? 98.599 -7.859 25.207 1.00 55.62 233 LEU A O 1
ATOM 1837 N N . ILE A 1 255 ? 96.709 -6.847 24.561 1.00 52.00 234 ILE A N 1
ATOM 1838 C CA . ILE A 1 255 ? 96.289 -6.573 25.957 1.00 63.02 234 ILE A CA 1
ATOM 1839 C C . ILE A 1 255 ? 95.327 -7.688 26.364 1.00 56.86 234 ILE A C 1
ATOM 1840 O O . ILE A 1 255 ? 95.502 -8.242 27.458 1.00 55.48 234 ILE A O 1
ATOM 1845 N N . HIS A 1 256 ? 94.344 -7.937 25.509 1.00 56.13 235 HIS A N 1
ATOM 1846 C CA . HIS A 1 256 ? 93.450 -9.122 25.487 1.00 60.99 235 HIS A CA 1
ATOM 1847 C C . HIS A 1 256 ? 94.069 -10.275 24.674 1.00 60.94 235 HIS A C 1
ATOM 1848 O O . HIS A 1 256 ? 94.991 -10.054 23.861 1.00 54.93 235 HIS A O 1
ATOM 1855 N N . ARG A 1 257 ? 93.570 -11.486 24.890 1.00 56.20 236 ARG A N 1
ATOM 1856 C CA . ARG A 1 257 ? 94.074 -12.702 24.205 1.00 49.80 236 ARG A CA 1
ATOM 1857 C C . ARG A 1 257 ? 92.872 -13.590 23.883 1.00 51.85 236 ARG A C 1
ATOM 1858 O O . ARG A 1 257 ? 92.625 -13.829 22.672 1.00 47.15 236 ARG A O 1
ATOM 1866 N N . ASN A 1 258 ? 92.107 -14.031 24.891 1.00 50.35 237 ASN A N 1
ATOM 1867 C CA . ASN A 1 258 ? 91.024 -15.020 24.649 1.00 50.60 237 ASN A CA 1
ATOM 1868 C C . ASN A 1 258 ? 89.727 -14.434 25.170 1.00 47.09 237 ASN A C 1
ATOM 1869 O O . ASN A 1 258 ? 89.542 -14.405 26.385 1.00 46.50 237 ASN A O 1
ATOM 1874 N N . ALA A 1 259 ? 88.850 -13.937 24.290 1.00 49.13 238 ALA A N 1
ATOM 1875 C CA . ALA A 1 259 ? 89.042 -13.822 22.853 1.00 55.53 238 ALA A CA 1
ATOM 1876 C C . ALA A 1 259 ? 88.491 -12.482 22.344 1.00 54.40 238 ALA A C 1
ATOM 1877 O O . ALA A 1 259 ? 87.530 -11.944 22.935 1.00 49.24 238 ALA A O 1
ATOM 1879 N N . PHE A 1 260 ? 88.979 -12.052 21.187 1.00 51.90 239 PHE A N 1
ATOM 1880 C CA . PHE A 1 260 ? 88.754 -10.699 20.630 1.00 47.24 239 PHE A CA 1
ATOM 1881 C C . PHE A 1 260 ? 87.434 -10.692 19.893 1.00 44.40 239 PHE A C 1
ATOM 1882 O O . PHE A 1 260 ? 87.298 -11.543 19.033 1.00 56.09 239 PHE A O 1
ATOM 1890 N N . ASN A 1 261 ? 86.540 -9.749 20.193 1.00 47.67 240 ASN A N 1
ATOM 1891 C CA . ASN A 1 261 ? 85.387 -9.433 19.319 1.00 48.60 240 ASN A CA 1
ATOM 1892 C C . ASN A 1 261 ? 85.904 -9.116 17.919 1.00 50.12 240 ASN A C 1
ATOM 1893 O O . ASN A 1 261 ? 86.889 -8.328 17.787 1.00 52.19 240 ASN A O 1
ATOM 1898 N N . ILE A 1 262 ? 85.264 -9.679 16.907 1.00 46.01 241 ILE A N 1
ATOM 1899 C CA . ILE A 1 262 ? 85.507 -9.234 15.519 1.00 48.99 241 ILE A CA 1
ATOM 1900 C C . ILE A 1 262 ? 84.157 -9.215 14.842 1.00 51.50 241 ILE A C 1
ATOM 1901 O O . ILE A 1 262 ? 83.249 -9.908 15.305 1.00 54.56 241 ILE A O 1
ATOM 1906 N N . THR A 1 263 ? 84.036 -8.393 13.816 1.00 58.71 242 THR A N 1
ATOM 1907 C CA . THR A 1 263 ? 82.805 -8.297 13.003 1.00 61.65 242 THR A CA 1
ATOM 1908 C C . THR A 1 263 ? 83.122 -7.467 11.763 1.00 65.94 242 THR A C 1
ATOM 1909 O O . THR A 1 263 ? 84.188 -6.774 11.751 1.00 62.98 242 THR A O 1
ATOM 1913 N N . ALA A 1 264 ? 82.268 -7.629 10.752 1.00 64.80 243 ALA A N 1
ATOM 1914 C CA . ALA A 1 264 ? 82.369 -6.984 9.427 1.00 71.94 243 ALA A CA 1
ATOM 1915 C C . ALA A 1 264 ? 81.074 -6.239 9.110 1.00 70.12 243 ALA A C 1
ATOM 1916 O O . ALA A 1 264 ? 81.126 -5.338 8.267 1.00 72.40 243 ALA A O 1
ATOM 1918 N N . MET A 1 265 ? 79.966 -6.633 9.748 1.00 69.34 244 MET A N 1
ATOM 1919 C CA . MET A 1 265 ? 78.600 -6.165 9.410 1.00 74.93 244 MET A CA 1
ATOM 1920 C C . MET A 1 265 ? 77.602 -6.654 10.477 1.00 72.25 244 MET A C 1
ATOM 1921 O O . MET A 1 265 ? 77.921 -7.625 11.162 1.00 75.91 244 MET A O 1
ATOM 1926 N N . SER A 1 266 ? 76.525 -5.884 10.693 1.00 69.12 245 SER A N 1
ATOM 1927 C CA . SER A 1 266 ? 75.225 -6.282 11.296 1.00 68.91 245 SER A CA 1
ATOM 1928 C C . SER A 1 266 ? 74.135 -6.101 10.241 1.00 74.01 245 SER A C 1
ATOM 1929 O O . SER A 1 266 ? 74.226 -5.135 9.478 1.00 69.92 245 SER A O 1
ATOM 1932 N N . PHE A 1 267 ? 73.122 -6.965 10.218 1.00 73.76 246 PHE A N 1
ATOM 1933 C CA . PHE A 1 267 ? 71.979 -6.800 9.300 1.00 75.57 246 PHE A CA 1
ATOM 1934 C C . PHE A 1 267 ? 70.802 -7.721 9.649 1.00 92.06 246 PHE A C 1
ATOM 1935 O O . PHE A 1 267 ? 70.922 -8.874 10.177 1.00 93.64 246 PHE A O 1
ATOM 1943 N N . SER A 1 268 ? 69.635 -7.149 9.368 1.00 103.35 247 SER A N 1
ATOM 1944 C CA . SER A 1 268 ? 68.304 -7.785 9.443 1.00 99.49 247 SER A CA 1
ATOM 1945 C C . SER A 1 268 ? 68.067 -8.501 8.126 1.00 90.75 247 SER A C 1
ATOM 1946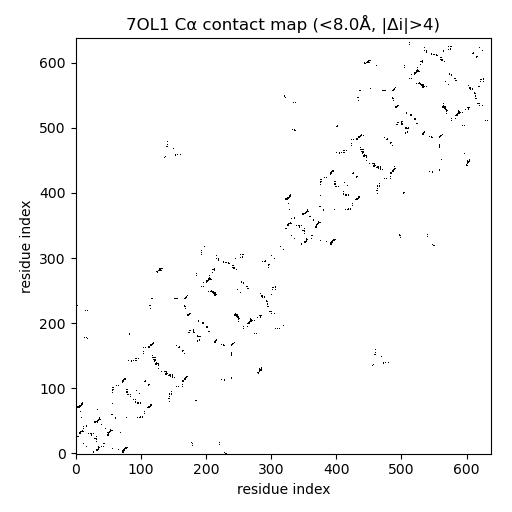 O O . SER A 1 268 ? 68.620 -8.102 7.107 1.00 80.81 247 SER A O 1
ATOM 1949 N N . PRO A 1 269 ? 67.230 -9.555 8.108 1.00 96.72 248 PRO A N 1
ATOM 1950 C CA . PRO A 1 269 ? 66.972 -10.316 6.882 1.00 109.54 248 PRO A CA 1
ATOM 1951 C C . PRO A 1 269 ? 66.585 -9.434 5.682 1.00 112.31 248 PRO A C 1
ATOM 1952 O O . PRO A 1 269 ? 66.951 -9.717 4.543 1.00 110.91 248 PRO A O 1
ATOM 1956 N N . GLU A 1 270 ? 65.847 -8.373 5.980 1.00 115.37 249 GLU A N 1
ATOM 1957 C CA . GLU A 1 270 ? 65.297 -7.439 4.973 1.00 120.58 249 GLU A CA 1
ATOM 1958 C C . GLU A 1 270 ? 66.463 -6.644 4.336 1.00 107.46 249 GLU A C 1
ATOM 1959 O O . GLU A 1 270 ? 66.358 -6.356 3.133 1.00 109.21 249 GLU A O 1
ATOM 1965 N N . GLU A 1 271 ? 67.566 -6.366 5.047 1.00 102.93 250 GLU A N 1
ATOM 1966 C CA . GLU A 1 271 ? 68.722 -5.594 4.491 1.00 107.28 250 GLU A CA 1
ATOM 1967 C C . GLU A 1 271 ? 69.500 -6.460 3.481 1.00 113.43 250 GLU A C 1
ATOM 1968 O O . GLU A 1 271 ? 70.070 -5.855 2.545 1.00 107.10 250 GLU A O 1
ATOM 1974 N N . ILE A 1 272 ? 69.571 -7.794 3.665 1.00 123.67 251 ILE A N 1
ATOM 1975 C CA . ILE A 1 272 ? 70.283 -8.717 2.715 1.00 132.03 251 ILE A CA 1
ATOM 1976 C C . ILE A 1 272 ? 69.454 -8.734 1.431 1.00 136.87 251 ILE A C 1
ATOM 1977 O O . ILE A 1 272 ? 70.006 -8.388 0.358 1.00 137.04 251 ILE A O 1
ATOM 1982 N N . ALA A 1 273 ? 68.179 -9.123 1.559 1.00 122.44 252 ALA A N 1
ATOM 1983 C CA . ALA A 1 273 ? 67.160 -9.074 0.488 1.00 114.97 252 ALA A CA 1
ATOM 1984 C C . ALA A 1 273 ? 67.469 -7.900 -0.450 1.00 120.95 252 ALA A C 1
ATOM 1985 O O . ALA A 1 273 ? 67.733 -8.162 -1.638 1.00 133.51 252 ALA A O 1
ATOM 1987 N N . ASP A 1 274 ? 67.491 -6.669 0.084 1.00 117.00 253 ASP A N 1
ATOM 1988 C CA . ASP A 1 274 ? 67.709 -5.399 -0.672 1.00 128.49 253 ASP A CA 1
ATOM 1989 C C . ASP A 1 274 ? 69.060 -5.426 -1.403 1.00 123.76 253 ASP A C 1
ATOM 1990 O O . ASP A 1 274 ? 69.151 -4.807 -2.490 1.00 128.25 253 ASP A O 1
ATOM 1995 N N . SER A 1 275 ? 70.073 -6.077 -0.821 1.00 122.33 254 SER A N 1
ATOM 1996 C CA . SER A 1 275 ? 71.401 -6.299 -1.454 1.00 112.00 254 SER A CA 1
ATOM 1997 C C . SER A 1 275 ? 71.254 -7.381 -2.525 1.00 106.84 254 SER A C 1
ATOM 1998 O O . SER A 1 275 ? 71.853 -7.221 -3.605 1.00 95.91 254 SER A O 1
ATOM 2001 N N . ILE A 1 276 ? 70.479 -8.432 -2.237 1.00 102.30 255 ILE A N 1
ATOM 2002 C CA . ILE A 1 276 ? 70.206 -9.535 -3.204 1.00 112.41 255 ILE A CA 1
ATOM 2003 C C . ILE A 1 276 ? 69.465 -8.933 -4.404 1.00 119.78 255 ILE A C 1
ATOM 2004 O O . ILE A 1 276 ? 70.008 -9.023 -5.529 1.00 120.46 255 ILE A O 1
ATOM 2009 N N . LYS A 1 277 ? 68.315 -8.291 -4.167 1.00 120.33 256 LYS A N 1
ATOM 2010 C CA . LYS A 1 277 ? 67.406 -7.788 -5.237 1.00 121.17 256 LYS A CA 1
ATOM 2011 C C . LYS A 1 277 ? 68.157 -6.757 -6.113 1.00 113.43 256 LYS A C 1
ATOM 2012 O O . LYS A 1 277 ? 67.900 -6.756 -7.329 1.00 123.32 256 LYS A O 1
ATOM 2018 N N . LYS A 1 278 ? 69.110 -5.979 -5.573 1.00 106.35 257 LYS A N 1
ATOM 2019 C CA . LYS A 1 278 ? 69.992 -5.065 -6.370 1.00 112.57 257 LYS A CA 1
ATOM 2020 C C . LYS A 1 278 ? 70.725 -5.817 -7.498 1.00 114.52 257 LYS A C 1
ATOM 2021 O O . LYS A 1 278 ? 71.411 -5.136 -8.294 1.00 105.30 257 LYS A O 1
ATOM 2027 N N . TYR A 1 279 ? 70.649 -7.158 -7.528 1.00 113.09 258 TYR A N 1
ATOM 2028 C CA . TYR A 1 279 ? 71.264 -8.032 -8.564 1.00 107.06 258 TYR A CA 1
ATOM 2029 C C . TYR A 1 279 ? 70.256 -9.081 -9.059 1.00 99.90 258 TYR A C 1
ATOM 2030 O O . TYR A 1 279 ? 70.474 -9.583 -10.157 1.00 102.19 258 TYR A O 1
ATOM 2039 N N . ILE A 1 280 ? 69.212 -9.422 -8.294 1.00 102.13 259 ILE A N 1
ATOM 2040 C CA . ILE A 1 280 ? 68.123 -10.358 -8.730 1.00 118.50 259 ILE A CA 1
ATOM 2041 C C . ILE A 1 280 ? 66.766 -9.691 -8.453 1.00 130.99 259 ILE A C 1
ATOM 2042 O O . ILE A 1 280 ? 66.055 -10.089 -7.519 1.00 113.52 259 ILE A O 1
ATOM 2047 N N . PRO A 1 281 ? 66.358 -8.673 -9.266 1.00 141.62 260 PRO A N 1
ATOM 2048 C CA . PRO A 1 281 ? 65.255 -7.763 -8.907 1.00 136.72 260 PRO A CA 1
ATOM 2049 C C . PRO A 1 281 ? 63.876 -8.373 -8.580 1.00 128.76 260 PRO A C 1
ATOM 2050 O O . PRO A 1 281 ? 63.133 -7.727 -7.872 1.00 109.10 260 PRO A O 1
ATOM 2054 N N . ASP A 1 282 ? 63.566 -9.586 -9.054 1.00 141.28 261 ASP A N 1
ATOM 2055 C CA . ASP A 1 282 ? 62.255 -10.259 -8.815 1.00 147.53 261 ASP A CA 1
ATOM 2056 C C . ASP A 1 282 ? 62.213 -10.866 -7.402 1.00 153.81 261 ASP A C 1
ATOM 2057 O O . ASP A 1 282 ? 61.167 -11.463 -7.072 1.00 152.88 261 ASP A O 1
ATOM 2062 N N . PHE A 1 283 ? 63.293 -10.749 -6.611 1.00 149.78 262 PHE A N 1
ATOM 2063 C CA . PHE A 1 283 ? 63.505 -11.528 -5.361 1.00 142.94 262 PHE A CA 1
ATOM 2064 C C . PHE A 1 283 ? 62.458 -11.144 -4.300 1.00 136.92 262 PHE A C 1
ATOM 2065 O O . PHE A 1 283 ? 62.133 -9.953 -4.167 1.00 125.63 262 PHE A O 1
ATOM 2073 N N . VAL A 1 284 ? 61.972 -12.135 -3.542 1.00 132.41 263 VAL A N 1
ATOM 2074 C CA . VAL A 1 284 ? 60.897 -11.983 -2.513 1.00 146.17 263 VAL A CA 1
ATOM 2075 C C . VAL A 1 284 ? 61.366 -12.557 -1.158 1.00 148.41 263 VAL A C 1
ATOM 2076 O O . VAL A 1 284 ? 62.112 -13.569 -1.144 1.00 124.49 263 VAL A O 1
ATOM 2080 N N . ILE A 1 285 ? 60.939 -11.919 -0.058 1.00 144.48 264 ILE A N 1
ATOM 2081 C CA . ILE A 1 285 ? 61.280 -12.287 1.351 1.00 138.98 264 ILE A CA 1
ATOM 2082 C C . ILE A 1 285 ? 59.968 -12.497 2.113 1.00 131.90 264 ILE A C 1
ATOM 2083 O O . ILE A 1 285 ? 59.339 -11.500 2.491 1.00 130.48 264 ILE A O 1
ATOM 2088 N N . GLU A 1 286 ? 59.565 -13.745 2.328 1.00 142.22 265 GLU A N 1
ATOM 2089 C CA . GLU A 1 286 ? 58.452 -14.091 3.253 1.00 149.42 265 GLU A CA 1
ATOM 2090 C C . GLU A 1 286 ? 59.071 -14.252 4.643 1.00 144.87 265 GLU A C 1
ATOM 2091 O O . GLU A 1 286 ? 60.312 -14.359 4.709 1.00 154.91 265 GLU A O 1
ATOM 2097 N N . TYR A 1 287 ? 58.248 -14.253 5.696 1.00 135.68 266 TYR A N 1
ATOM 2098 C CA . TYR A 1 287 ? 58.678 -14.395 7.113 1.00 129.67 266 TYR A CA 1
ATOM 2099 C C . TYR A 1 287 ? 57.786 -15.439 7.794 1.00 121.37 266 TYR A C 1
ATOM 2100 O O . TYR A 1 287 ? 56.636 -15.122 8.108 1.00 125.88 266 TYR A O 1
ATOM 2109 N N . ASP A 1 288 ? 58.295 -16.663 7.964 1.00 125.51 267 ASP A N 1
ATOM 2110 C CA . ASP A 1 288 ? 57.893 -17.584 9.064 1.00 141.07 267 ASP A CA 1
ATOM 2111 C C . ASP A 1 288 ? 58.751 -17.218 10.280 1.00 155.03 267 ASP A C 1
ATOM 2112 O O . ASP A 1 288 ? 59.574 -16.293 10.141 1.00 205.04 267 ASP A O 1
ATOM 2117 N N . VAL A 1 289 ? 58.575 -17.868 11.433 1.00 136.11 268 VAL A N 1
ATOM 2118 C CA . VAL A 1 289 ? 59.347 -17.489 12.655 1.00 131.28 268 VAL A CA 1
ATOM 2119 C C . VAL A 1 289 ? 59.524 -18.711 13.553 1.00 128.97 268 VAL A C 1
ATOM 2120 O O . VAL A 1 289 ? 58.711 -18.878 14.471 1.00 136.40 268 VAL A O 1
ATOM 2124 N N . ASP A 1 290 ? 60.574 -19.503 13.337 1.00 125.70 269 ASP A N 1
ATOM 2125 C CA . ASP A 1 290 ? 61.028 -20.493 14.347 1.00 132.72 269 ASP A CA 1
ATOM 2126 C C . ASP A 1 290 ? 61.302 -19.733 15.642 1.00 143.10 269 ASP A C 1
ATOM 2127 O O . ASP A 1 290 ? 62.247 -18.951 15.719 1.00 147.03 269 ASP A O 1
ATOM 2132 N N . PRO A 1 291 ? 60.476 -19.916 16.695 1.00 150.20 270 PRO A N 1
ATOM 2133 C CA . PRO A 1 291 ? 60.615 -19.131 17.917 1.00 148.91 270 PRO A CA 1
ATOM 2134 C C . PRO A 1 291 ? 61.840 -19.528 18.750 1.00 135.14 270 PRO A C 1
ATOM 2135 O O . PRO A 1 291 ? 62.230 -18.713 19.557 1.00 128.49 270 PRO A O 1
ATOM 2139 N N . VAL A 1 292 ? 62.391 -20.736 18.553 1.00 127.15 271 VAL A N 1
ATOM 2140 C CA . VAL A 1 292 ? 63.538 -21.246 19.368 1.00 139.46 271 VAL A CA 1
ATOM 2141 C C . VAL A 1 292 ? 64.819 -20.549 18.897 1.00 140.99 271 VAL A C 1
ATOM 2142 O O . VAL A 1 292 ? 65.659 -20.257 19.773 1.00 153.17 271 VAL A O 1
ATOM 2146 N N . ARG A 1 293 ? 64.962 -20.3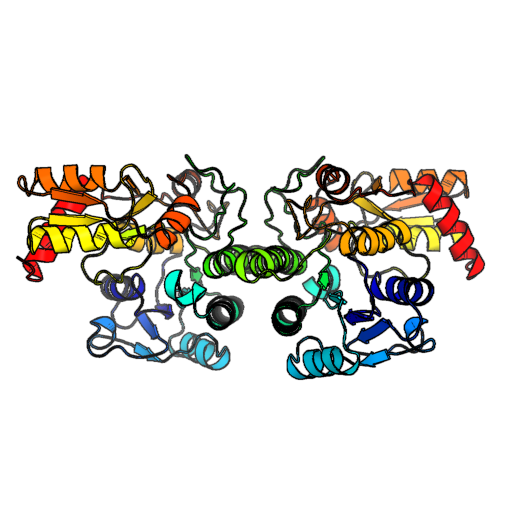17 17.583 1.00 131.88 272 ARG A N 1
ATOM 2147 C CA . ARG A 1 293 ? 66.166 -19.694 16.956 1.00 141.06 272 ARG A CA 1
ATOM 2148 C C . ARG A 1 293 ? 66.105 -18.168 17.124 1.00 131.92 272 ARG A C 1
ATOM 2149 O O . ARG A 1 293 ? 67.154 -17.571 17.439 1.00 124.46 272 ARG A O 1
ATOM 2157 N N . GLN A 1 294 ? 64.931 -17.572 16.891 1.00 123.11 273 GLN A N 1
ATOM 2158 C CA . GLN A 1 294 ? 64.611 -16.162 17.236 1.00 109.71 273 GLN A CA 1
ATOM 2159 C C . GLN A 1 294 ? 65.044 -15.891 18.683 1.00 105.69 273 GLN A C 1
ATOM 2160 O O . GLN A 1 294 ? 65.812 -14.937 18.896 1.00 103.11 273 GLN A O 1
ATOM 2166 N N . SER A 1 295 ? 64.563 -16.698 19.635 1.00 97.51 274 SER A N 1
ATOM 2167 C CA . SER A 1 295 ? 64.992 -16.692 21.059 1.00 100.10 274 SER A CA 1
ATOM 2168 C C . SER A 1 295 ? 66.498 -16.469 21.139 1.00 96.68 274 SER A C 1
ATOM 2169 O O . SER A 1 295 ? 66.888 -15.496 21.788 1.00 110.07 274 SER A O 1
ATOM 2172 N N . ILE A 1 296 ? 67.295 -17.331 20.494 1.00 105.61 275 ILE A N 1
ATOM 2173 C CA . ILE A 1 296 ? 68.789 -17.332 20.610 1.00 113.27 275 ILE A CA 1
ATOM 2174 C C . ILE A 1 296 ? 69.343 -16.073 19.915 1.00 93.26 275 ILE A C 1
ATOM 2175 O O . ILE A 1 296 ? 70.309 -15.495 20.441 1.00 86.10 275 ILE A O 1
ATOM 2180 N N . ALA A 1 297 ? 68.768 -15.648 18.787 1.00 80.72 276 ALA A N 1
ATOM 2181 C CA . ALA A 1 297 ? 69.187 -14.422 18.064 1.00 87.75 276 ALA A CA 1
ATOM 2182 C C . ALA A 1 297 ? 68.918 -13.209 18.959 1.00 95.52 276 ALA A C 1
ATOM 2183 O O . ALA A 1 297 ? 69.735 -12.254 18.947 1.00 98.75 276 ALA A O 1
ATOM 2185 N N . ASP A 1 298 ? 67.817 -13.269 19.715 1.00 93.96 277 ASP A N 1
ATOM 2186 C CA . ASP A 1 298 ? 67.429 -12.234 20.704 1.00 91.46 277 ASP A CA 1
ATOM 2187 C C . ASP A 1 298 ? 68.381 -12.318 21.917 1.00 87.63 277 ASP A C 1
ATOM 2188 O O . ASP A 1 298 ? 68.657 -11.247 22.457 1.00 109.67 277 ASP A O 1
ATOM 2193 N N . SER A 1 299 ? 68.907 -13.494 22.320 1.00 87.35 278 SER A N 1
ATOM 2194 C CA . SER A 1 299 ? 69.971 -13.632 23.372 1.00 95.16 278 SER A CA 1
ATOM 2195 C C . SER A 1 299 ? 71.126 -12.683 23.043 1.00 87.97 278 SER A C 1
ATOM 2196 O O . SER A 1 299 ? 71.744 -12.085 23.961 1.00 91.27 278 SER A O 1
ATOM 2199 N N . TRP A 1 300 ? 71.427 -12.613 21.750 1.00 78.44 279 TRP A N 1
ATOM 2200 C CA . TRP A 1 300 ? 72.744 -12.203 21.221 1.00 79.30 279 TRP A CA 1
ATOM 2201 C C . TRP A 1 300 ? 72.744 -10.723 20.894 1.00 70.74 279 TRP A C 1
ATOM 2202 O O . TRP A 1 300 ? 71.838 -10.234 20.229 1.00 71.95 279 TRP A O 1
ATOM 2213 N N . PRO A 1 301 ? 73.836 -10.018 21.229 1.00 65.00 280 PRO A N 1
ATOM 2214 C CA . PRO A 1 301 ? 74.086 -8.694 20.678 1.00 67.07 280 PRO A CA 1
ATOM 2215 C C . PRO A 1 301 ? 73.713 -8.512 19.194 1.00 71.94 280 PRO A C 1
ATOM 2216 O O . PRO A 1 301 ? 73.695 -9.476 18.415 1.00 77.65 280 PRO A O 1
ATOM 2220 N N . ASN A 1 302 ? 73.431 -7.252 18.849 1.00 74.91 281 ASN A N 1
ATOM 2221 C CA . ASN A 1 302 ? 73.057 -6.787 17.493 1.00 74.56 281 ASN A CA 1
ATOM 2222 C C . ASN A 1 302 ? 74.348 -6.451 16.748 1.00 72.57 281 ASN A C 1
ATOM 2223 O O . ASN A 1 302 ? 74.373 -6.638 15.495 1.00 72.26 281 ASN A O 1
ATOM 2228 N N . SER A 1 303 ? 75.362 -5.965 17.480 1.00 61.05 282 SER A N 1
ATOM 2229 C CA . SER A 1 303 ? 76.663 -5.523 16.902 1.00 63.76 282 SER A CA 1
ATOM 2230 C C . SER A 1 303 ? 77.728 -5.463 18.000 1.00 61.22 282 SER A C 1
ATOM 2231 O O . SER A 1 303 ? 77.390 -5.067 19.128 1.00 71.07 282 SER A O 1
ATOM 2234 N N . LEU A 1 304 ? 78.966 -5.841 17.685 1.00 59.85 283 LEU A N 1
ATOM 2235 C CA . LEU A 1 304 ? 80.075 -5.873 18.673 1.00 58.83 283 LEU A CA 1
ATOM 2236 C C . LEU A 1 304 ? 81.060 -4.776 18.301 1.00 56.82 283 LEU A C 1
ATOM 2237 O O . LEU A 1 304 ? 81.093 -4.368 17.099 1.00 52.38 283 LEU A O 1
ATOM 2242 N N . ASP A 1 305 ? 81.921 -4.442 19.261 1.00 50.16 284 ASP A N 1
ATOM 2243 C CA . ASP A 1 305 ? 82.996 -3.446 19.092 1.00 52.95 284 ASP A CA 1
ATOM 2244 C C . ASP A 1 305 ? 84.336 -4.161 18.883 1.00 53.35 284 ASP A C 1
ATOM 2245 O O . ASP A 1 305 ? 84.970 -4.545 19.881 1.00 55.39 284 ASP A O 1
ATOM 2250 N N . SER A 1 306 ? 84.818 -4.170 17.637 1.00 58.85 285 SER A N 1
ATOM 2251 C CA . SER A 1 306 ? 86.131 -4.728 17.207 1.00 54.51 285 SER A CA 1
ATOM 2252 C C . SER A 1 306 ? 87.328 -3.845 17.584 1.00 56.62 285 SER A C 1
ATOM 2253 O O . SER A 1 306 ? 88.480 -4.189 17.179 1.00 55.30 285 SER A O 1
ATOM 2256 N N . SER A 1 307 ? 87.143 -2.762 18.329 1.00 60.53 286 SER A N 1
ATOM 2257 C CA . SER A 1 307 ? 88.240 -1.771 18.532 1.00 62.80 286 SER A CA 1
ATOM 2258 C C . SER A 1 307 ? 89.479 -2.470 19.098 1.00 57.50 286 SER A C 1
ATOM 2259 O O . SER A 1 307 ? 90.568 -2.307 18.505 1.00 61.55 286 SER A O 1
ATOM 2262 N N . SER A 1 308 ? 89.356 -3.207 20.208 1.00 56.21 287 SER A N 1
ATOM 2263 C CA . SER A 1 308 ? 90.560 -3.817 20.840 1.00 58.67 287 SER A CA 1
ATOM 2264 C C . SER A 1 308 ? 91.300 -4.597 19.746 1.00 61.10 287 SER A C 1
ATOM 2265 O O . SER A 1 308 ? 92.551 -4.437 19.640 1.00 49.90 287 SER A O 1
ATOM 2268 N N . ALA A 1 309 ? 90.541 -5.342 18.921 1.00 58.19 288 ALA A N 1
ATOM 2269 C CA . ALA A 1 309 ? 91.079 -6.189 17.836 1.00 58.40 288 ALA A CA 1
ATOM 2270 C C . ALA A 1 309 ? 91.861 -5.283 16.900 1.00 60.98 288 ALA A C 1
ATOM 2271 O O . ALA A 1 309 ? 93.081 -5.563 16.680 1.00 56.52 288 ALA A O 1
ATOM 2273 N N . VAL A 1 310 ? 91.203 -4.205 16.443 1.00 62.50 289 VAL A N 1
ATOM 2274 C CA . VAL A 1 310 ? 91.832 -3.200 15.533 1.00 58.03 289 VAL A CA 1
ATOM 2275 C C . VAL A 1 310 ? 93.046 -2.582 16.221 1.00 52.19 289 VAL A C 1
ATOM 2276 O O . VAL A 1 310 ? 94.117 -2.545 15.611 1.00 51.21 289 VAL A O 1
ATOM 2280 N N . LYS A 1 311 ? 92.931 -2.177 17.473 1.00 54.12 290 LYS A N 1
ATOM 2281 C CA . LYS A 1 311 ? 94.077 -1.481 18.118 1.00 60.66 290 LYS A CA 1
ATOM 2282 C C . LYS A 1 311 ? 95.245 -2.455 18.302 1.00 54.59 290 LYS A C 1
ATOM 2283 O O . LYS A 1 311 ? 96.369 -2.012 18.142 1.00 60.17 290 LYS A O 1
ATOM 2289 N N . GLU A 1 312 ? 95.017 -3.735 18.616 1.00 66.74 291 GLU A N 1
ATOM 2290 C CA . GLU A 1 312 ? 96.075 -4.593 19.229 1.00 57.32 291 GLU A CA 1
ATOM 2291 C C . GLU A 1 312 ? 96.806 -5.444 18.174 1.00 55.24 291 GLU A C 1
ATOM 2292 O O . GLU A 1 312 ? 97.964 -5.837 18.423 1.00 59.89 291 GLU A O 1
ATOM 2298 N N . TRP A 1 313 ? 96.169 -5.762 17.049 1.00 56.25 292 TRP A N 1
ATOM 2299 C CA . TRP A 1 313 ? 96.761 -6.654 16.010 1.00 59.73 292 TRP A CA 1
ATOM 2300 C C . TRP A 1 313 ? 96.189 -6.310 14.633 1.00 65.68 292 TRP A C 1
ATOM 2301 O O . TRP A 1 313 ? 96.397 -7.093 13.693 1.00 64.25 292 TRP A O 1
ATOM 2312 N N . ASN A 1 314 ? 95.510 -5.171 14.517 1.00 65.47 293 ASN A N 1
ATOM 2313 C CA . ASN A 1 314 ? 95.176 -4.565 13.209 1.00 64.26 293 ASN A CA 1
ATOM 2314 C C . ASN A 1 314 ? 94.188 -5.477 12.476 1.00 61.54 293 ASN A C 1
ATOM 2315 O O . ASN A 1 314 ? 94.349 -5.723 11.253 1.00 60.29 293 ASN A O 1
ATOM 2320 N N . PHE A 1 315 ? 93.169 -5.947 13.188 1.00 63.03 294 PHE A N 1
ATOM 2321 C CA . PHE A 1 315 ? 92.017 -6.631 12.551 1.00 61.41 294 PHE A CA 1
ATOM 2322 C C . PHE A 1 315 ? 91.574 -5.783 11.350 1.00 59.32 294 PHE A C 1
ATOM 2323 O O . PHE A 1 315 ? 91.317 -4.584 11.484 1.00 73.03 294 PHE A O 1
ATOM 2331 N N . LYS A 1 316 ? 91.530 -6.409 10.186 1.00 66.35 295 LYS A N 1
ATOM 2332 C CA . LYS A 1 316 ? 91.156 -5.800 8.892 1.00 66.81 295 LYS A CA 1
ATOM 2333 C C . LYS A 1 316 ? 89.959 -6.613 8.409 1.00 62.03 295 LYS A C 1
ATOM 2334 O O . LYS A 1 316 ? 89.539 -7.479 9.148 1.00 74.15 295 LYS A O 1
ATOM 2340 N N . PHE A 1 317 ? 89.370 -6.267 7.274 1.00 75.69 296 PHE A N 1
ATOM 2341 C CA . PHE A 1 317 ? 88.312 -7.060 6.601 1.00 79.82 296 PHE A CA 1
ATOM 2342 C C . PHE A 1 317 ? 87.913 -6.367 5.291 1.00 79.98 296 PHE A C 1
ATOM 2343 O O . PHE A 1 317 ? 88.091 -5.151 5.207 1.00 91.47 296 PHE A O 1
ATOM 2351 N N . SER A 1 318 ? 87.389 -7.132 4.325 1.00 80.73 297 SER A N 1
ATOM 2352 C CA . SER A 1 318 ? 87.283 -6.761 2.887 1.00 71.79 297 SER A CA 1
ATOM 2353 C C . SER A 1 318 ? 85.830 -6.722 2.410 1.00 70.79 297 SER A C 1
ATOM 2354 O O . SER A 1 318 ? 85.561 -5.922 1.506 1.00 81.72 297 SER A O 1
ATOM 2357 N N . TYR A 1 319 ? 84.935 -7.531 2.977 1.00 69.51 298 TYR A N 1
ATOM 2358 C CA . TYR A 1 319 ? 83.562 -7.731 2.452 1.00 74.13 298 TYR A CA 1
ATOM 2359 C C . TYR A 1 319 ? 82.553 -7.019 3.353 1.00 75.25 298 TYR A C 1
ATOM 2360 O O . TYR A 1 319 ? 82.495 -7.339 4.537 1.00 91.70 298 TYR A O 1
ATOM 2369 N N . ASP A 1 320 ? 81.843 -6.040 2.785 1.00 83.87 299 ASP A N 1
ATOM 2370 C CA . ASP A 1 320 ? 80.568 -5.458 3.290 1.00 87.17 299 ASP A CA 1
ATOM 2371 C C . ASP A 1 320 ? 79.420 -6.291 2.707 1.00 76.93 299 ASP A C 1
ATOM 2372 O O . ASP A 1 320 ? 79.710 -7.176 1.866 1.00 70.74 299 ASP A O 1
ATOM 2377 N N . LEU A 1 321 ? 78.172 -6.008 3.093 1.00 66.01 300 LEU A N 1
ATOM 2378 C CA . LEU A 1 321 ? 76.998 -6.830 2.673 1.00 75.06 300 LEU A CA 1
ATOM 2379 C C . LEU A 1 321 ? 76.888 -6.867 1.138 1.00 81.65 300 LEU A C 1
ATOM 2380 O O . LEU A 1 321 ? 76.446 -7.879 0.587 1.00 81.52 300 LEU A O 1
ATOM 2385 N N . ASP A 1 322 ? 77.270 -5.799 0.449 1.00 101.92 301 ASP A N 1
ATOM 2386 C CA . ASP A 1 322 ? 77.192 -5.777 -1.032 1.00 111.63 301 ASP A CA 1
ATOM 2387 C C . ASP A 1 322 ? 78.237 -6.764 -1.539 1.00 101.99 301 ASP A C 1
ATOM 2388 O O . ASP A 1 322 ? 77.810 -7.821 -2.035 1.00 101.88 301 ASP A O 1
ATOM 2393 N N . LYS A 1 323 ? 79.526 -6.452 -1.342 1.00 94.83 302 LYS A N 1
ATOM 2394 C CA . LYS A 1 323 ? 80.671 -7.220 -1.912 1.00 93.18 302 LYS A CA 1
ATOM 2395 C C . LYS A 1 323 ? 80.391 -8.713 -1.726 1.00 93.16 302 LYS A C 1
ATOM 2396 O O . LYS A 1 323 ? 80.502 -9.475 -2.712 1.00 81.25 302 LYS A O 1
ATOM 2402 N N . MET A 1 324 ? 79.972 -9.095 -0.521 1.00 90.68 303 MET A N 1
ATOM 2403 C CA . MET A 1 324 ? 79.590 -10.490 -0.199 1.00 92.73 303 MET A CA 1
ATOM 2404 C C . MET A 1 324 ? 78.497 -10.955 -1.165 1.00 91.89 303 MET A C 1
ATOM 2405 O O . MET A 1 324 ? 78.725 -11.958 -1.872 1.00 103.24 303 MET A O 1
ATOM 2410 N N . THR A 1 325 ? 77.355 -10.267 -1.196 1.00 90.33 304 THR A N 1
ATOM 2411 C CA . THR A 1 325 ? 76.174 -10.679 -2.002 1.00 95.74 304 THR A CA 1
ATOM 2412 C C . THR A 1 325 ? 76.585 -10.939 -3.462 1.00 93.59 304 THR A C 1
ATOM 2413 O O . THR A 1 325 ? 76.131 -11.949 -4.031 1.00 95.34 304 THR A O 1
ATOM 2417 N N . LYS A 1 326 ? 77.414 -10.082 -4.064 1.00 98.45 305 LYS A N 1
ATOM 2418 C CA . LYS A 1 326 ? 77.858 -10.274 -5.471 1.00 95.71 305 LYS A CA 1
ATOM 2419 C C . LYS A 1 326 ? 78.608 -11.611 -5.544 1.00 92.50 305 LYS A C 1
ATOM 2420 O O . LYS A 1 326 ? 78.148 -12.510 -6.282 1.00 82.70 305 LYS A O 1
ATOM 2426 N N . ASP A 1 327 ? 79.672 -11.748 -4.744 1.00 87.66 306 ASP A N 1
ATOM 2427 C CA . ASP A 1 327 ? 80.585 -12.924 -4.729 1.00 82.79 306 ASP A CA 1
ATOM 2428 C C . ASP A 1 327 ? 79.827 -14.217 -4.409 1.00 86.03 306 ASP A C 1
ATOM 2429 O O . ASP A 1 327 ? 80.244 -15.262 -4.928 1.00 84.55 306 ASP A O 1
ATOM 2434 N N . MET A 1 328 ? 78.781 -14.176 -3.582 1.00 79.89 307 MET A N 1
ATOM 2435 C CA . MET A 1 328 ? 78.051 -15.413 -3.203 1.00 85.99 307 MET A CA 1
ATOM 2436 C C . MET A 1 328 ? 77.283 -15.936 -4.419 1.00 91.38 307 MET A C 1
ATOM 2437 O O . MET A 1 328 ? 77.261 -17.169 -4.631 1.00 100.90 307 MET A O 1
ATOM 2442 N N . LEU A 1 329 ? 76.708 -15.037 -5.215 1.00 98.84 308 LEU A N 1
ATOM 2443 C CA . LEU A 1 329 ? 75.824 -15.424 -6.344 1.00 94.39 308 LEU A CA 1
ATOM 2444 C C . LEU A 1 329 ? 76.685 -15.884 -7.530 1.00 89.83 308 LEU A C 1
ATOM 2445 O O . LEU A 1 329 ? 76.245 -16.796 -8.235 1.00 86.72 308 LEU A O 1
ATOM 2450 N N . GLU A 1 330 ? 77.897 -15.342 -7.689 1.00 92.34 309 GLU A N 1
ATOM 2451 C CA . GLU A 1 330 ? 78.922 -15.873 -8.631 1.00 104.48 309 GLU A CA 1
ATOM 2452 C C . GLU A 1 330 ? 79.294 -17.303 -8.214 1.00 111.85 309 GLU A C 1
ATOM 2453 O O . GLU A 1 330 ? 79.096 -18.222 -9.044 1.00 131.30 309 GLU A O 1
ATOM 2459 N N . LYS A 1 331 ? 79.796 -17.471 -6.979 1.00 102.85 310 LYS A N 1
ATOM 2460 C CA . LYS A 1 331 ? 80.405 -18.728 -6.445 1.00 96.35 310 LYS A CA 1
ATOM 2461 C C . LYS A 1 331 ? 79.336 -19.827 -6.281 1.00 93.97 310 LYS A C 1
ATOM 2462 O O . LYS A 1 331 ? 79.732 -21.019 -6.252 1.00 90.01 310 LYS A O 1
ATOM 2468 N N . LEU A 1 332 ? 78.049 -19.471 -6.189 1.00 81.45 311 LEU A N 1
ATOM 2469 C CA . LEU A 1 332 ? 76.943 -20.467 -6.122 1.00 98.59 311 LEU A CA 1
ATOM 2470 C C . LEU A 1 332 ? 76.439 -20.846 -7.526 1.00 110.50 311 LEU A C 1
ATOM 2471 O O . LEU A 1 332 ? 75.632 -21.794 -7.614 1.00 117.04 311 LEU A O 1
ATOM 2476 N N . SER A 1 333 ? 76.861 -20.136 -8.579 1.00 121.63 312 SER A N 1
ATOM 2477 C CA . SER A 1 333 ? 76.486 -20.417 -9.993 1.00 122.18 312 SER A CA 1
ATOM 2478 C C . SER A 1 333 ? 77.549 -21.308 -10.644 1.00 121.93 312 SER A C 1
ATOM 2479 O O . SER A 1 333 ? 77.173 -22.367 -11.174 1.00 125.49 312 SER A O 1
ATOM 2482 N N . GLU A 1 334 ? 78.812 -20.876 -10.597 1.00 114.00 313 GLU A N 1
ATOM 2483 C CA . GLU A 1 334 ? 80.031 -21.701 -10.844 1.00 128.07 313 GLU A CA 1
ATOM 2484 C C . GLU A 1 334 ? 79.859 -23.116 -10.249 1.00 134.03 313 GLU A C 1
ATOM 2485 O O . GLU A 1 334 ? 80.268 -24.090 -10.919 1.00 132.64 313 GLU A O 1
ATOM 2491 N N . LYS A 1 335 ? 79.297 -23.236 -9.040 1.00 133.31 314 LYS A N 1
ATOM 2492 C CA . LYS A 1 335 ? 79.057 -24.535 -8.347 1.00 129.70 314 LYS A CA 1
ATOM 2493 C C . LYS A 1 335 ? 77.785 -25.199 -8.912 1.00 119.83 314 LYS A C 1
ATOM 2494 O O . LYS A 1 335 ? 77.647 -26.417 -8.738 1.00 110.33 314 LYS A O 1
ATOM 2500 N N . GLY A 1 336 ? 76.873 -24.425 -9.517 1.00 112.66 315 GLY A N 1
ATOM 2501 C CA . GLY A 1 336 ? 75.715 -24.921 -10.290 1.00 108.73 315 GLY A CA 1
ATOM 2502 C C . GLY A 1 336 ? 74.449 -25.059 -9.457 1.00 118.68 315 GLY A C 1
ATOM 2503 O O . GLY A 1 336 ? 74.114 -26.203 -9.110 1.00 116.21 315 GLY A O 1
ATOM 2504 N N . ILE A 1 337 ? 73.744 -23.951 -9.179 1.00 132.05 316 ILE A N 1
ATOM 2505 C CA . ILE A 1 337 ? 72.449 -23.940 -8.422 1.00 137.51 316 ILE A CA 1
ATOM 2506 C C . ILE A 1 337 ? 71.290 -23.436 -9.321 1.00 143.55 316 ILE A C 1
ATOM 2507 O O . ILE A 1 337 ? 70.162 -23.950 -9.138 1.00 141.71 316 ILE A O 1
ATOM 2512 N N . GLY A 1 338 ? 71.531 -22.515 -10.275 1.00 140.83 317 GLY A N 1
ATOM 2513 C CA . GLY A 1 338 ? 70.498 -21.850 -11.109 1.00 125.59 317 GLY A CA 1
ATOM 2514 C C . GLY A 1 338 ? 70.183 -22.593 -12.410 1.00 112.70 317 GLY A C 1
ATOM 2515 O O . GLY A 1 338 ? 70.454 -23.789 -12.633 1.00 98.07 317 GLY A O 1
ATOM 2516 N N . ARG B 1 20 ? 60.042 -26.018 50.803 1.00 86.14 -1 ARG B N 1
ATOM 2517 C CA . ARG B 1 20 ? 60.942 -24.856 51.167 1.00 99.83 -1 ARG B CA 1
ATOM 2518 C C . ARG B 1 20 ? 62.040 -25.342 52.129 1.00 95.95 -1 ARG B C 1
ATOM 2519 O O . ARG B 1 20 ? 63.175 -24.847 52.033 1.00 94.31 -1 ARG B O 1
ATOM 2527 N N . HIS B 1 21 ? 61.732 -26.273 53.035 1.00 90.05 0 HIS B N 1
ATOM 2528 C CA . HIS B 1 21 ? 62.634 -26.649 54.160 1.00 92.84 0 HIS B CA 1
ATOM 2529 C C . HIS B 1 21 ? 63.495 -27.862 53.785 1.00 88.92 0 HIS B C 1
ATOM 2530 O O . HIS B 1 21 ? 63.026 -28.788 53.053 1.00 78.35 0 HIS B O 1
ATOM 2537 N N . MET B 1 22 ? 64.728 -27.860 54.283 1.00 82.03 1 MET B N 1
ATOM 2538 C CA . MET B 1 22 ? 65.632 -29.029 54.206 1.00 89.83 1 MET B CA 1
ATOM 2539 C C . MET B 1 22 ? 65.086 -30.100 55.161 1.00 98.47 1 MET B C 1
ATOM 2540 O O . MET B 1 22 ? 64.971 -29.786 56.369 1.00 89.13 1 MET B O 1
ATOM 2545 N N . LYS B 1 23 ? 64.760 -31.296 54.644 1.00 94.47 2 LYS B N 1
ATOM 2546 C CA . LYS B 1 23 ? 64.484 -32.514 55.461 1.00 84.90 2 LYS B CA 1
ATOM 2547 C C . LYS B 1 23 ? 65.811 -33.285 55.642 1.00 77.61 2 LYS B C 1
ATOM 2548 O O . LYS B 1 23 ? 66.387 -33.233 56.768 1.00 66.27 2 LYS B O 1
ATOM 2554 N N . LYS B 1 24 ? 66.298 -33.945 54.578 1.00 80.77 3 LYS B N 1
ATOM 2555 C CA . LYS B 1 24 ? 67.454 -34.901 54.557 1.00 82.79 3 LYS B CA 1
ATOM 2556 C C . LYS B 1 24 ? 68.595 -34.339 53.694 1.00 72.42 3 LYS B C 1
ATOM 2557 O O . LYS B 1 24 ? 68.372 -34.098 52.467 1.00 64.26 3 LYS B O 1
ATOM 2563 N N . ILE B 1 25 ? 69.792 -34.223 54.269 1.00 66.76 4 ILE B N 1
ATOM 2564 C CA . ILE B 1 25 ? 70.890 -33.355 53.733 1.00 71.47 4 ILE B CA 1
ATOM 2565 C C . ILE B 1 25 ? 72.177 -34.147 53.528 1.00 62.24 4 ILE B C 1
ATOM 2566 O O . ILE B 1 25 ? 72.748 -34.634 54.533 1.00 67.14 4 ILE B O 1
ATOM 2571 N N . LEU B 1 26 ? 72.666 -34.187 52.293 1.00 59.91 5 LEU B N 1
ATOM 2572 C CA . LEU B 1 26 ? 74.026 -34.709 51.991 1.00 61.47 5 LEU B CA 1
ATOM 2573 C C . LEU B 1 26 ? 74.982 -33.510 51.866 1.00 61.56 5 LEU B C 1
ATOM 2574 O O . LEU B 1 26 ? 74.708 -32.611 51.037 1.00 58.06 5 LEU B O 1
ATOM 2579 N N . ILE B 1 27 ? 76.066 -33.522 52.638 1.00 54.04 6 ILE B N 1
ATOM 2580 C CA . ILE B 1 27 ? 77.161 -32.513 52.588 1.00 59.13 6 ILE B CA 1
ATOM 2581 C C . ILE B 1 27 ? 78.442 -33.149 52.046 1.00 58.55 6 ILE B C 1
ATOM 2582 O O . ILE B 1 27 ? 79.094 -33.898 52.835 1.00 54.49 6 ILE B O 1
ATOM 2587 N N . THR B 1 28 ? 78.851 -32.772 50.821 1.00 59.77 7 THR B N 1
ATOM 2588 C CA . THR B 1 28 ? 80.199 -33.075 50.252 1.00 55.32 7 THR B CA 1
ATOM 2589 C C . THR B 1 28 ? 81.189 -32.081 50.862 1.00 54.98 7 THR B C 1
ATOM 2590 O O . THR B 1 28 ? 80.758 -30.993 51.242 1.00 60.29 7 THR B O 1
ATOM 2594 N N . GLY B 1 29 ? 82.447 -32.478 51.011 1.00 60.52 8 GLY B N 1
ATOM 2595 C CA . GLY B 1 29 ? 83.556 -31.639 51.513 1.00 62.21 8 GLY B CA 1
ATOM 2596 C C . GLY B 1 29 ? 83.373 -31.247 52.965 1.00 64.36 8 GLY B C 1
ATOM 2597 O O . GLY B 1 29 ? 83.914 -30.216 53.396 1.00 76.33 8 GLY B O 1
ATOM 2598 N N . ALA B 1 30 ? 82.643 -32.065 53.710 1.00 71.04 9 ALA B N 1
ATOM 2599 C CA . ALA B 1 30 ? 82.163 -31.762 55.072 1.00 64.86 9 ALA B CA 1
ATOM 2600 C C . ALA B 1 30 ? 83.316 -31.651 56.070 1.00 60.36 9 ALA B C 1
ATOM 2601 O O . ALA B 1 30 ? 83.064 -31.129 57.156 1.00 71.17 9 ALA B O 1
ATOM 2603 N N . LEU B 1 31 ? 84.528 -32.077 55.750 1.00 56.86 10 LEU B N 1
ATOM 2604 C CA . LEU B 1 31 ? 85.667 -31.795 56.669 1.00 71.83 10 LEU B CA 1
ATOM 2605 C C . LEU B 1 31 ? 86.452 -30.555 56.220 1.00 75.11 10 LEU B C 1
ATOM 2606 O O . LEU B 1 31 ? 87.586 -30.400 56.689 1.00 66.75 10 LEU B O 1
ATOM 2611 N N . GLY B 1 32 ? 85.884 -29.707 55.355 1.00 84.96 11 GLY B N 1
ATOM 2612 C CA . GLY B 1 32 ? 86.479 -28.407 54.993 1.00 85.39 11 GLY B CA 1
ATOM 2613 C C . GLY B 1 32 ? 86.403 -27.406 56.138 1.00 78.84 11 GLY B C 1
ATOM 2614 O O . GLY B 1 32 ? 85.917 -27.773 57.220 1.00 75.15 11 GLY B O 1
ATOM 2615 N N . GLN B 1 33 ? 86.852 -26.174 55.896 1.00 72.29 12 GLN B N 1
ATOM 2616 C CA . GLN B 1 33 ? 86.614 -25.012 56.792 1.00 77.44 12 GLN B CA 1
ATOM 2617 C C . GLN B 1 33 ? 85.103 -24.848 57.046 1.00 60.84 12 GLN B C 1
ATOM 2618 O O . GLN B 1 33 ? 84.680 -24.927 58.217 1.00 69.65 12 GLN B O 1
ATOM 2624 N N . ILE B 1 34 ? 84.328 -24.569 56.007 1.00 55.07 13 ILE B N 1
ATOM 2625 C CA . ILE B 1 34 ? 82.839 -24.456 56.061 1.00 56.79 13 ILE B CA 1
ATOM 2626 C C . ILE B 1 34 ? 82.247 -25.775 56.534 1.00 65.52 13 ILE B C 1
ATOM 2627 O O . ILE B 1 34 ? 81.268 -25.753 57.278 1.00 76.93 13 ILE B O 1
ATOM 2632 N N . GLY B 1 35 ? 82.779 -26.882 56.016 1.00 80.37 14 GLY B N 1
ATOM 2633 C CA . GLY B 1 35 ? 82.205 -28.219 56.227 1.00 77.69 14 GLY B CA 1
ATOM 2634 C C . GLY B 1 35 ? 82.121 -28.494 57.703 1.00 67.04 14 GLY B C 1
ATOM 2635 O O . GLY B 1 35 ? 81.001 -28.658 58.210 1.00 78.45 14 GLY B O 1
ATOM 2636 N N . SER B 1 36 ? 83.274 -28.452 58.363 1.00 56.77 15 SER B N 1
ATOM 2637 C CA . SER B 1 36 ? 83.417 -28.837 59.781 1.00 65.01 15 SER B CA 1
ATOM 2638 C C . SER B 1 36 ? 82.264 -28.243 60.586 1.00 73.13 15 SER B C 1
ATOM 2639 O O . SER B 1 36 ? 81.572 -29.021 61.253 1.00 101.08 15 SER B O 1
ATOM 2642 N N . GLU B 1 37 ? 82.028 -26.939 60.491 1.00 64.80 16 GLU B N 1
ATOM 2643 C CA . GLU B 1 37 ? 81.107 -26.253 61.431 1.00 71.20 16 GLU B CA 1
ATOM 2644 C C . GLU B 1 37 ? 79.679 -26.328 60.895 1.00 69.25 16 GLU B C 1
ATOM 2645 O O . GLU B 1 37 ? 78.746 -26.233 61.710 1.00 82.25 16 GLU B O 1
ATOM 2651 N N . LEU B 1 38 ? 79.507 -26.511 59.590 1.00 64.33 17 LEU B N 1
ATOM 2652 C CA . LEU B 1 38 ? 78.161 -26.598 58.984 1.00 67.57 17 LEU B CA 1
ATOM 2653 C C . LEU B 1 38 ? 77.503 -27.933 59.371 1.00 72.39 17 LEU B C 1
ATOM 2654 O O . LEU B 1 38 ? 76.264 -27.917 59.594 1.00 70.11 17 LEU B O 1
ATOM 2659 N N . THR B 1 39 ? 78.231 -29.063 59.386 1.00 75.16 18 THR B N 1
ATOM 2660 C CA . THR B 1 39 ? 77.559 -30.380 59.619 1.00 85.32 18 THR B CA 1
ATOM 2661 C C . THR B 1 39 ? 77.091 -30.326 61.079 1.00 82.22 18 THR B C 1
ATOM 2662 O O . THR B 1 39 ? 75.873 -30.444 61.306 1.00 87.85 18 THR B O 1
ATOM 2666 N N . ILE B 1 40 ? 78.004 -30.011 61.997 1.00 74.87 19 ILE B N 1
ATOM 2667 C CA . ILE B 1 40 ? 77.720 -29.825 63.451 1.00 74.15 19 ILE B CA 1
ATOM 2668 C C . ILE B 1 40 ? 76.516 -28.891 63.669 1.00 73.78 19 ILE B C 1
ATOM 2669 O O . ILE B 1 40 ? 75.747 -29.156 64.590 1.00 82.65 19 ILE B O 1
ATOM 2674 N N . LYS B 1 41 ? 76.325 -27.860 62.855 1.00 70.99 20 LYS B N 1
ATOM 2675 C CA . LYS B 1 41 ? 75.181 -26.939 63.031 1.00 77.12 20 LYS B CA 1
ATOM 2676 C C . LYS B 1 41 ? 73.903 -27.595 62.508 1.00 73.00 20 LYS B C 1
ATOM 2677 O O . LYS B 1 41 ? 72.891 -27.497 63.207 1.00 87.06 20 LYS B O 1
ATOM 2683 N N . LEU B 1 42 ? 73.921 -28.167 61.307 1.00 78.39 21 LEU B N 1
ATOM 2684 C CA . LEU B 1 42 ? 72.706 -28.746 60.657 1.00 85.49 21 LEU B CA 1
ATOM 2685 C C . LEU B 1 42 ? 72.269 -30.043 61.385 1.00 87.94 21 LEU B C 1
ATOM 2686 O O . LEU B 1 42 ? 71.042 -30.416 61.310 1.00 72.88 21 LEU B O 1
ATOM 2691 N N . ARG B 1 43 ? 73.213 -30.703 62.079 1.00 78.57 22 ARG B N 1
ATOM 2692 C CA . ARG B 1 43 ? 72.949 -31.828 63.021 1.00 83.51 22 ARG B CA 1
ATOM 2693 C C . ARG B 1 43 ? 72.004 -31.341 64.119 1.00 85.52 22 ARG B C 1
ATOM 2694 O O . ARG B 1 43 ? 70.832 -31.777 64.099 1.00 92.41 22 ARG B O 1
ATOM 2702 N N . ASN B 1 44 ? 72.480 -30.431 64.976 1.00 78.34 23 ASN B N 1
ATOM 2703 C CA . ASN B 1 44 ? 71.668 -29.733 66.016 1.00 82.58 23 ASN B CA 1
ATOM 2704 C C . ASN B 1 44 ? 70.320 -29.283 65.450 1.00 79.73 23 ASN B C 1
ATOM 2705 O O . ASN B 1 44 ? 69.312 -29.527 66.104 1.00 104.45 23 ASN B O 1
ATOM 2710 N N . GLU B 1 45 ? 70.287 -28.659 64.282 1.00 74.78 24 GLU B N 1
ATOM 2711 C CA . GLU B 1 45 ? 69.059 -28.001 63.782 1.00 74.45 24 GLU B CA 1
ATOM 2712 C C . GLU B 1 45 ? 68.126 -29.011 63.122 1.00 71.66 24 GLU B C 1
ATOM 2713 O O . GLU B 1 45 ? 66.929 -28.751 63.165 1.00 79.09 24 GLU B O 1
ATOM 2719 N N . TYR B 1 46 ? 68.625 -30.052 62.446 1.00 78.09 25 TYR B N 1
ATOM 2720 C CA . TYR B 1 46 ? 67.771 -30.893 61.556 1.00 72.07 25 TYR B CA 1
ATOM 2721 C C . TYR B 1 46 ? 67.793 -32.370 61.976 1.00 72.29 25 TYR B C 1
ATOM 2722 O O . TYR B 1 46 ? 67.011 -33.146 61.360 1.00 63.96 25 TYR B O 1
ATOM 2731 N N . GLY B 1 47 ? 68.675 -32.730 62.923 1.00 69.56 26 GLY B N 1
ATOM 2732 C CA . GLY B 1 47 ? 68.736 -34.033 63.613 1.00 75.05 26 GLY B CA 1
ATOM 2733 C C . GLY B 1 47 ? 69.891 -34.882 63.114 1.00 76.08 26 GLY B C 1
ATOM 2734 O O . GLY B 1 47 ? 69.919 -35.126 61.909 1.00 81.01 26 GLY B O 1
ATOM 2735 N N . GLU B 1 48 ? 70.735 -35.399 64.016 1.00 71.76 27 GLU B N 1
ATOM 2736 C CA . GLU B 1 48 ? 71.961 -36.189 63.700 1.00 84.41 27 GLU B CA 1
ATOM 2737 C C . GLU B 1 48 ? 71.732 -37.248 62.609 1.00 85.34 27 GLU B C 1
ATOM 2738 O O . GLU B 1 48 ? 72.733 -37.663 61.955 1.00 91.54 27 GLU B O 1
ATOM 2744 N N . GLN B 1 49 ? 70.481 -37.644 62.391 1.00 85.45 28 GLN B N 1
ATOM 2745 C CA . GLN B 1 49 ? 70.123 -38.802 61.546 1.00 86.44 28 GLN B CA 1
ATOM 2746 C C . GLN B 1 49 ? 69.599 -38.317 60.197 1.00 80.39 28 GLN B C 1
ATOM 2747 O O . GLN B 1 49 ? 69.278 -39.178 59.371 1.00 87.69 28 GLN B O 1
ATOM 2753 N N . ASN B 1 50 ? 69.534 -37.003 59.970 1.00 77.10 29 ASN B N 1
ATOM 2754 C CA . ASN B 1 50 ? 69.101 -36.427 58.665 1.00 78.17 29 ASN B CA 1
ATOM 2755 C C . ASN B 1 50 ? 70.231 -35.694 57.924 1.00 67.95 29 ASN B C 1
ATOM 2756 O O . ASN B 1 50 ? 69.971 -35.207 56.790 1.00 60.42 29 ASN B O 1
ATOM 2761 N N . VAL B 1 51 ? 71.427 -35.621 58.516 1.00 63.02 30 VAL B N 1
ATOM 2762 C CA . VAL B 1 51 ? 72.626 -35.058 57.846 1.00 66.84 30 VAL B CA 1
ATOM 2763 C C . VAL B 1 51 ? 73.706 -36.147 57.753 1.00 70.83 30 VAL B C 1
ATOM 2764 O O . VAL B 1 51 ? 74.129 -36.760 58.832 1.00 66.72 30 VAL B O 1
ATOM 2768 N N . ILE B 1 52 ? 74.112 -36.346 56.488 1.00 65.15 31 ILE B N 1
ATOM 2769 C CA . ILE B 1 52 ? 75.208 -37.224 56.003 1.00 65.84 31 ILE B CA 1
ATOM 2770 C C . ILE B 1 52 ? 76.408 -36.355 55.598 1.00 64.20 31 ILE B C 1
ATOM 2771 O O . ILE B 1 52 ? 76.370 -35.673 54.553 1.00 61.08 31 ILE B O 1
ATOM 2776 N N . ALA B 1 53 ? 77.440 -36.402 56.422 1.00 55.46 32 ALA B N 1
ATOM 2777 C CA . ALA B 1 53 ? 78.755 -35.811 56.156 1.00 57.78 32 ALA B CA 1
ATOM 2778 C C . ALA B 1 53 ? 79.534 -36.769 55.267 1.00 66.79 32 ALA B C 1
ATOM 2779 O O . ALA B 1 53 ? 79.511 -37.968 55.557 1.00 65.53 32 ALA B O 1
ATOM 2781 N N . SER B 1 54 ? 80.222 -36.225 54.260 1.00 70.87 33 SER B N 1
ATOM 2782 C CA . SER B 1 54 ? 80.959 -36.964 53.214 1.00 62.05 33 SER B CA 1
ATOM 2783 C C . SER B 1 54 ? 82.293 -36.266 52.959 1.00 64.89 33 SER B C 1
ATOM 2784 O O . SER B 1 54 ? 82.304 -35.048 52.990 1.00 78.95 33 SER B O 1
ATOM 2787 N N . SER B 1 55 ? 83.361 -37.018 52.702 1.00 64.94 34 SER B N 1
ATOM 2788 C CA . SER B 1 55 ? 84.707 -36.493 52.362 1.00 65.55 34 SER B CA 1
ATOM 2789 C C . SER B 1 55 ? 85.596 -37.589 51.751 1.00 62.54 34 SER B C 1
ATOM 2790 O O . SER B 1 55 ? 85.372 -38.747 52.060 1.00 73.64 34 SER B O 1
ATOM 2793 N N . ARG B 1 56 ? 86.591 -37.222 50.935 1.00 64.22 35 ARG B N 1
ATOM 2794 C CA . ARG B 1 56 ? 87.515 -38.157 50.230 1.00 69.49 35 ARG B CA 1
ATOM 2795 C C . ARG B 1 56 ? 88.217 -39.009 51.280 1.00 69.81 35 ARG B C 1
ATOM 2796 O O . ARG B 1 56 ? 88.329 -40.214 51.037 1.00 72.17 35 ARG B O 1
ATOM 2804 N N . ARG B 1 57 ? 88.639 -38.377 52.383 1.00 74.73 36 ARG B N 1
ATOM 2805 C CA . ARG B 1 57 ? 89.563 -38.913 53.424 1.00 94.48 36 ARG B CA 1
ATOM 2806 C C . ARG B 1 57 ? 89.055 -38.474 54.799 1.00 94.55 36 ARG B C 1
ATOM 2807 O O . ARG B 1 57 ? 88.601 -37.321 54.895 1.00 97.29 36 ARG B O 1
ATOM 2815 N N . VAL B 1 58 ? 89.199 -39.334 55.815 1.00 93.37 37 VAL B N 1
ATOM 2816 C CA . VAL B 1 58 ? 88.890 -39.047 57.251 1.00 100.71 37 VAL B CA 1
ATOM 2817 C C . VAL B 1 58 ? 90.049 -38.273 57.891 1.00 109.93 37 VAL B C 1
ATOM 2818 O O . VAL B 1 58 ? 91.138 -38.268 57.308 1.00 114.76 37 VAL B O 1
ATOM 2822 N N . LYS B 1 59 ? 89.785 -37.625 59.035 1.00 121.48 38 LYS B N 1
ATOM 2823 C CA . LYS B 1 59 ? 90.777 -37.155 60.045 1.00 122.90 38 LYS B CA 1
ATOM 2824 C C . LYS B 1 59 ? 90.188 -37.480 61.419 1.00 134.77 38 LYS B C 1
ATOM 2825 O O . LYS B 1 59 ? 88.981 -37.221 61.587 1.00 138.22 38 LYS B O 1
ATOM 2831 N N . GLU B 1 60 ? 90.975 -38.071 62.332 1.00 160.25 39 GLU B N 1
ATOM 2832 C CA . GLU B 1 60 ? 90.539 -38.401 63.725 1.00 154.30 39 GLU B CA 1
ATOM 2833 C C . GLU B 1 60 ? 90.233 -37.082 64.448 1.00 148.93 39 GLU B C 1
ATOM 2834 O O . GLU B 1 60 ? 89.166 -37.017 65.118 1.00 118.37 39 GLU B O 1
ATOM 2840 N N . GLY B 1 61 ? 91.114 -36.078 64.261 1.00 139.58 40 GLY B N 1
ATOM 2841 C CA . GLY B 1 61 ? 91.054 -34.728 64.862 1.00 125.47 40 GLY B CA 1
ATOM 2842 C C . GLY B 1 61 ? 89.676 -34.092 64.728 1.00 122.49 40 GLY B C 1
ATOM 2843 O O . GLY B 1 61 ? 89.257 -33.365 65.657 1.00 116.07 40 GLY B O 1
ATOM 2844 N N . ASN B 1 62 ? 88.976 -34.366 63.625 1.00 108.66 41 ASN B N 1
ATOM 2845 C CA . ASN B 1 62 ? 87.712 -33.670 63.279 1.00 112.01 41 ASN B CA 1
ATOM 2846 C C . ASN B 1 62 ? 86.603 -34.116 64.231 1.00 119.84 41 ASN B C 1
ATOM 2847 O O . ASN B 1 62 ? 86.336 -35.311 64.398 1.00 107.13 41 ASN B O 1
ATOM 2852 N N . PRO B 1 63 ? 85.932 -33.139 64.884 1.00 125.18 42 PRO B N 1
ATOM 2853 C CA . PRO B 1 63 ? 84.675 -33.388 65.588 1.00 125.26 42 PRO B CA 1
ATOM 2854 C C . PRO B 1 63 ? 83.561 -34.038 64.754 1.00 114.48 42 PRO B C 1
ATOM 2855 O O . PRO B 1 63 ? 82.653 -34.587 65.324 1.00 121.64 42 PRO B O 1
ATOM 2859 N N . VAL B 1 64 ? 83.623 -33.928 63.430 1.00 115.82 43 VAL B N 1
ATOM 2860 C CA . VAL B 1 64 ? 82.528 -34.406 62.539 1.00 119.63 43 VAL B CA 1
ATOM 2861 C C . VAL B 1 64 ? 82.473 -35.925 62.658 1.00 113.46 43 VAL B C 1
ATOM 2862 O O . VAL B 1 64 ? 81.354 -36.464 62.711 1.00 112.34 43 VAL B O 1
ATOM 2866 N N . CYS B 1 65 ? 83.641 -36.562 62.740 1.00 111.42 44 CYS B N 1
ATOM 2867 C CA . CYS B 1 65 ? 83.811 -38.005 62.453 1.00 125.72 44 CYS B CA 1
ATOM 2868 C C . CYS B 1 65 ? 83.351 -38.891 63.619 1.00 138.24 44 CYS B C 1
ATOM 2869 O O . CYS B 1 65 ? 83.145 -40.086 63.364 1.00 141.28 44 CYS B O 1
ATOM 2872 N N . GLU B 1 66 ? 83.148 -38.343 64.824 1.00 137.45 45 GLU B N 1
ATOM 2873 C CA . GLU B 1 66 ? 82.791 -39.126 66.042 1.00 138.82 45 GLU B CA 1
ATOM 2874 C C . GLU B 1 66 ? 81.418 -38.703 66.592 1.00 126.11 45 GLU B C 1
ATOM 2875 O O . GLU B 1 66 ? 81.254 -38.692 67.817 1.00 124.33 45 GLU B O 1
ATOM 2881 N N . SER B 1 67 ? 80.451 -38.339 65.756 1.00 108.24 46 SER B N 1
ATOM 2882 C CA . SER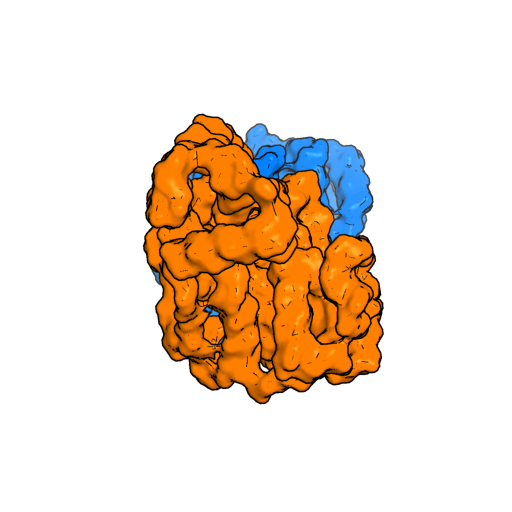 B 1 67 ? 79.267 -37.599 66.254 1.00 107.86 46 SER B CA 1
ATOM 2883 C C . SER B 1 67 ? 77.982 -38.027 65.562 1.00 100.22 46 SER B C 1
ATOM 2884 O O . SER B 1 67 ? 76.940 -37.533 66.026 1.00 101.75 46 SER B O 1
ATOM 2887 N N . GLY B 1 68 ? 78.045 -38.831 64.489 1.00 82.07 47 GLY B N 1
ATOM 2888 C CA . GLY B 1 68 ? 76.854 -39.163 63.670 1.00 71.83 47 GLY B CA 1
ATOM 2889 C C . GLY B 1 68 ? 77.193 -39.934 62.401 1.00 76.39 47 GLY B C 1
ATOM 289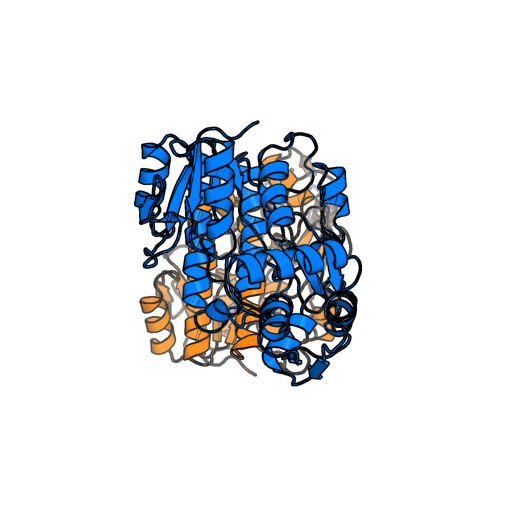0 O O . GLY B 1 68 ? 78.196 -40.688 62.377 1.00 78.65 47 GLY B O 1
ATOM 2891 N N . ILE B 1 69 ? 76.394 -39.741 61.352 1.00 75.17 48 ILE B N 1
ATOM 2892 C CA . ILE B 1 69 ? 76.553 -40.441 60.037 1.00 67.90 48 ILE B CA 1
ATOM 2893 C C . ILE B 1 69 ? 77.708 -39.809 59.251 1.00 62.95 48 ILE B C 1
ATOM 2894 O O . ILE B 1 69 ? 77.639 -38.616 58.942 1.00 70.29 48 ILE B O 1
ATOM 2899 N N . PHE B 1 70 ? 78.664 -40.616 58.818 1.00 62.90 49 PHE B N 1
ATOM 2900 C CA . PHE B 1 70 ? 79.754 -40.201 57.905 1.00 63.58 49 PHE B CA 1
ATOM 2901 C C . PHE B 1 70 ? 79.972 -41.241 56.799 1.00 60.46 49 PHE B C 1
ATOM 2902 O O . PHE B 1 70 ? 80.328 -42.389 57.111 1.00 68.62 49 PHE B O 1
ATOM 2910 N N . GLU B 1 71 ? 79.841 -40.816 55.541 1.00 65.72 50 GLU B N 1
ATOM 2911 C CA . GLU B 1 71 ? 80.266 -41.569 54.328 1.00 66.21 50 GLU B CA 1
ATOM 2912 C C . GLU B 1 71 ? 81.543 -40.965 53.697 1.00 59.61 50 GLU B C 1
ATOM 2913 O O . GLU B 1 71 ? 81.572 -39.784 53.378 1.00 78.36 50 GLU B O 1
ATOM 2919 N N . ILE B 1 72 ? 82.568 -41.779 53.515 1.00 51.85 51 ILE B N 1
ATOM 2920 C CA . ILE B 1 72 ? 83.665 -41.591 52.532 1.00 56.08 51 ILE B CA 1
ATOM 2921 C C . ILE B 1 72 ? 83.074 -41.441 51.134 1.00 55.28 51 ILE B C 1
ATOM 2922 O O . ILE B 1 72 ? 82.345 -42.332 50.731 1.00 53.89 51 ILE B O 1
ATOM 2927 N N . LEU B 1 73 ? 83.436 -40.376 50.409 1.00 58.58 52 LEU B N 1
ATOM 2928 C CA . LEU B 1 73 ? 82.859 -40.092 49.072 1.00 57.98 52 LEU B CA 1
ATOM 2929 C C . LEU B 1 73 ? 83.828 -39.261 48.243 1.00 58.33 52 LEU B C 1
ATOM 2930 O O . LEU B 1 73 ? 84.107 -38.106 48.627 1.00 85.06 52 LEU B O 1
ATOM 2935 N N . ASP B 1 74 ? 84.269 -39.850 47.134 1.00 55.92 53 ASP B N 1
ATOM 2936 C CA . ASP B 1 74 ? 84.978 -39.172 46.026 1.00 54.71 53 ASP B CA 1
ATOM 2937 C C . ASP B 1 74 ? 83.922 -38.691 45.039 1.00 52.94 53 ASP B C 1
ATOM 2938 O O . ASP B 1 74 ? 83.484 -39.413 44.134 1.00 52.43 53 ASP B O 1
ATOM 2943 N N . VAL B 1 75 ? 83.619 -37.434 45.187 1.00 53.27 54 VAL B N 1
ATOM 2944 C CA . VAL B 1 75 ? 82.630 -36.699 44.375 1.00 50.59 54 VAL B CA 1
ATOM 2945 C C . VAL B 1 75 ? 82.843 -36.879 42.851 1.00 46.44 54 VAL B C 1
ATOM 2946 O O . VAL B 1 75 ? 81.872 -36.660 42.078 1.00 42.09 54 VAL B O 1
ATOM 2950 N N . THR B 1 76 ? 84.022 -37.282 42.375 1.00 44.09 55 THR B N 1
ATOM 2951 C CA . THR B 1 76 ? 84.270 -37.379 40.906 1.00 53.13 55 THR B CA 1
ATOM 2952 C C . THR B 1 76 ? 83.777 -38.713 40.347 1.00 55.16 55 THR B C 1
ATOM 2953 O O . THR B 1 76 ? 83.747 -38.854 39.120 1.00 57.56 55 THR B O 1
ATOM 2957 N N . ASP B 1 77 ? 83.465 -39.664 41.224 1.00 58.58 56 ASP B N 1
ATOM 2958 C CA . ASP B 1 77 ? 82.833 -40.960 40.880 1.00 53.71 56 ASP B CA 1
ATOM 2959 C C . ASP B 1 77 ? 81.316 -40.746 40.845 1.00 53.83 56 ASP B C 1
ATOM 2960 O O . ASP B 1 77 ? 80.693 -40.736 41.925 1.00 48.40 56 ASP B O 1
ATOM 2965 N N . LYS B 1 78 ? 80.727 -40.544 39.667 1.00 46.60 57 LYS B N 1
ATOM 2966 C CA . LYS B 1 78 ? 79.276 -40.205 39.596 1.00 52.14 57 LYS B CA 1
ATOM 2967 C C . LYS B 1 78 ? 78.491 -41.309 40.310 1.00 54.68 57 LYS B C 1
ATOM 2968 O O . LYS B 1 78 ? 77.543 -41.015 41.064 1.00 51.28 57 LYS B O 1
ATOM 2974 N N . ASN B 1 79 ? 78.925 -42.547 40.106 1.00 63.14 58 ASN B N 1
ATOM 2975 C CA . ASN B 1 79 ? 78.183 -43.739 40.562 1.00 59.40 58 ASN B CA 1
ATOM 2976 C C . ASN B 1 79 ? 78.147 -43.760 42.094 1.00 50.09 58 ASN B C 1
ATOM 2977 O O . ASN B 1 79 ? 77.082 -43.801 42.662 1.00 51.87 58 ASN B O 1
ATOM 2982 N N . ARG B 1 80 ? 79.274 -43.674 42.759 1.00 46.48 59 ARG B N 1
ATOM 2983 C CA . ARG B 1 80 ? 79.271 -43.616 44.237 1.00 47.94 59 ARG B CA 1
ATOM 2984 C C . ARG B 1 80 ? 78.473 -42.392 44.736 1.00 51.16 59 ARG B C 1
ATOM 2985 O O . ARG B 1 80 ? 77.781 -42.504 45.751 1.00 51.23 59 ARG B O 1
ATOM 2993 N N . PHE B 1 81 ? 78.557 -41.238 44.074 1.00 54.58 60 PHE B N 1
ATOM 2994 C CA . PHE B 1 81 ? 77.873 -39.998 44.526 1.00 54.94 60 PHE B CA 1
ATOM 2995 C C . PHE B 1 81 ? 76.376 -40.316 44.499 1.00 50.46 60 PHE B C 1
ATOM 2996 O O . PHE B 1 81 ? 75.649 -40.045 45.478 1.00 45.77 60 PHE B O 1
ATOM 3004 N N . PHE B 1 82 ? 75.931 -40.964 43.427 1.00 51.39 61 PHE B N 1
ATOM 3005 C CA . PHE B 1 82 ? 74.513 -41.370 43.235 1.00 55.99 61 PHE B CA 1
ATOM 3006 C C . PHE B 1 82 ? 74.101 -42.392 44.299 1.00 59.12 61 PHE B C 1
ATOM 3007 O O . PHE B 1 82 ? 73.037 -42.209 44.928 1.00 58.41 61 PHE B O 1
ATOM 3015 N N . GLU B 1 83 ? 74.939 -43.415 44.512 1.00 52.76 62 GLU B N 1
ATOM 3016 C CA . GLU B 1 83 ? 74.717 -44.457 45.541 1.00 50.25 62 GLU B CA 1
ATOM 3017 C C . GLU B 1 83 ? 74.422 -43.733 46.851 1.00 48.68 62 GLU B C 1
ATOM 3018 O O . GLU B 1 83 ? 73.361 -44.007 47.417 1.00 61.53 62 GLU B O 1
ATOM 3024 N N . ILE B 1 84 ? 75.283 -42.829 47.316 1.00 54.72 63 ILE B N 1
ATOM 3025 C CA . ILE B 1 84 ? 75.068 -42.231 48.666 1.00 52.72 63 ILE B CA 1
ATOM 3026 C C . ILE B 1 84 ? 73.799 -41.370 48.630 1.00 53.93 63 ILE B C 1
ATOM 3027 O O . ILE B 1 84 ? 73.036 -41.408 49.609 1.00 54.45 63 ILE B O 1
ATOM 3032 N N . ALA B 1 85 ? 73.534 -40.657 47.538 1.00 54.60 64 ALA B N 1
ATOM 3033 C CA . ALA B 1 85 ? 72.355 -39.761 47.467 1.00 60.91 64 ALA B CA 1
ATOM 3034 C C . ALA B 1 85 ? 71.113 -40.606 47.722 1.00 54.89 64 ALA B C 1
ATOM 3035 O O . ALA B 1 85 ? 70.332 -40.217 48.578 1.00 61.54 64 ALA B O 1
ATOM 3037 N N . LYS B 1 86 ? 71.001 -41.741 47.032 1.00 58.59 65 LYS B N 1
ATOM 3038 C CA . LYS B 1 86 ? 69.838 -42.679 47.069 1.00 61.80 65 LYS B CA 1
ATOM 3039 C C . LYS B 1 86 ? 69.688 -43.401 48.422 1.00 60.57 65 LYS B C 1
ATOM 3040 O O . LYS B 1 86 ? 68.538 -43.594 48.894 1.00 62.45 65 LYS B O 1
ATOM 3046 N N . LYS B 1 87 ? 70.815 -43.783 49.008 1.00 54.75 66 LYS B N 1
ATOM 3047 C CA . LYS B 1 87 ? 70.921 -44.548 50.269 1.00 56.77 66 LYS B CA 1
ATOM 3048 C C . LYS B 1 87 ? 70.172 -43.840 51.390 1.00 54.44 66 LYS B C 1
ATOM 3049 O O . LYS B 1 87 ? 69.578 -44.550 52.200 1.00 66.98 66 LYS B O 1
ATOM 3055 N N . TYR B 1 88 ? 70.190 -42.512 51.449 1.00 54.73 67 TYR B N 1
ATOM 3056 C CA . TYR B 1 88 ? 69.548 -41.748 52.555 1.00 53.10 67 TYR B CA 1
ATOM 3057 C C . TYR B 1 88 ? 68.356 -40.906 52.051 1.00 54.48 67 TYR B C 1
ATOM 3058 O O . TYR B 1 88 ? 67.893 -40.052 52.816 1.00 66.00 67 TYR B O 1
ATOM 3067 N N . ASP B 1 89 ? 67.813 -41.192 50.863 1.00 53.97 68 ASP B N 1
ATOM 3068 C CA . ASP B 1 89 ? 66.701 -40.430 50.220 1.00 67.85 68 ASP B CA 1
ATOM 3069 C C . ASP B 1 89 ? 66.813 -38.958 50.583 1.00 69.04 68 ASP B C 1
ATOM 3070 O O . ASP B 1 89 ? 66.052 -38.483 51.443 1.00 90.12 68 ASP B O 1
ATOM 3075 N N . VAL B 1 90 ? 67.709 -38.278 49.893 1.00 67.82 69 VAL B N 1
ATOM 3076 C CA . VAL B 1 90 ? 68.244 -36.951 50.275 1.00 62.08 69 VAL B CA 1
ATOM 3077 C C . VAL B 1 90 ? 67.458 -35.948 49.424 1.00 59.92 69 VAL B C 1
ATOM 3078 O O . VAL B 1 90 ? 67.108 -36.339 48.315 1.00 56.65 69 VAL B O 1
ATOM 3082 N N . ASP B 1 91 ? 67.012 -34.808 49.972 1.00 63.50 70 ASP B N 1
ATOM 3083 C CA . ASP B 1 91 ? 66.261 -33.761 49.202 1.00 68.29 70 ASP B CA 1
ATOM 3084 C C . ASP B 1 91 ? 67.198 -32.560 48.950 1.00 73.30 70 ASP B C 1
ATOM 3085 O O . ASP B 1 91 ? 66.978 -31.833 47.956 1.00 66.05 70 ASP B O 1
ATOM 3090 N N . THR B 1 92 ? 68.232 -32.403 49.792 1.00 67.70 71 THR B N 1
ATOM 3091 C CA . THR B 1 92 ? 69.249 -31.325 49.737 1.00 70.22 71 THR B CA 1
ATOM 3092 C C . THR B 1 92 ? 70.659 -31.916 49.653 1.00 64.63 71 THR B C 1
ATOM 3093 O O . THR B 1 92 ? 71.048 -32.676 50.574 1.00 55.82 71 THR B O 1
ATOM 3097 N N . ILE B 1 93 ? 71.393 -31.533 48.600 1.00 63.27 72 ILE B N 1
ATOM 3098 C CA . ILE B 1 93 ? 72.871 -31.718 48.464 1.00 57.09 72 ILE B CA 1
ATOM 3099 C C . ILE B 1 93 ? 73.555 -30.350 48.595 1.00 55.60 72 ILE B C 1
ATOM 3100 O O . ILE B 1 93 ? 73.233 -29.455 47.789 1.00 56.55 72 ILE B O 1
ATOM 3105 N N . ILE B 1 94 ? 74.480 -30.227 49.543 1.00 48.43 73 ILE B N 1
ATOM 3106 C CA . ILE B 1 94 ? 75.351 -29.044 49.764 1.00 51.05 73 ILE B CA 1
ATOM 3107 C C . ILE B 1 94 ? 76.764 -29.433 49.338 1.00 52.05 73 ILE B C 1
ATOM 3108 O O . ILE B 1 94 ? 77.506 -30.076 50.129 1.00 54.34 73 ILE B O 1
ATOM 3113 N N . HIS B 1 95 ? 77.135 -28.992 48.144 1.00 53.40 74 HIS B N 1
ATOM 3114 C CA . HIS B 1 95 ? 78.322 -29.476 47.415 1.00 53.48 74 HIS B CA 1
ATOM 3115 C C . HIS B 1 95 ? 79.509 -28.548 47.719 1.00 52.17 74 HIS B C 1
ATOM 3116 O O . HIS B 1 95 ? 79.904 -27.754 46.832 1.00 64.86 74 HIS B O 1
ATOM 3123 N N . LEU B 1 96 ? 80.085 -28.688 48.919 1.00 48.31 75 LEU B N 1
ATOM 3124 C CA . LEU B 1 96 ? 81.336 -27.993 49.341 1.00 54.63 75 LEU B CA 1
ATOM 3125 C C . LEU B 1 96 ? 82.592 -28.645 48.744 1.00 58.48 75 LEU B C 1
ATOM 3126 O O . LEU B 1 96 ? 83.651 -27.994 48.790 1.00 59.30 75 LEU B O 1
ATOM 3131 N N . ALA B 1 97 ? 82.555 -29.898 48.291 1.00 62.29 76 ALA B N 1
ATOM 3132 C CA . ALA B 1 97 ? 83.798 -30.578 47.842 1.00 64.78 76 ALA B CA 1
ATOM 3133 C C . ALA B 1 97 ? 84.445 -29.729 46.748 1.00 57.74 76 ALA B C 1
ATOM 3134 O O . ALA B 1 97 ? 83.724 -29.375 45.793 1.00 53.23 76 ALA B O 1
ATOM 3136 N N . SER B 1 98 ? 85.739 -29.428 46.905 1.00 56.16 77 SER B N 1
ATOM 3137 C CA . SER B 1 98 ? 86.543 -28.542 46.014 1.00 56.77 77 SER B CA 1
ATOM 3138 C C . SER B 1 98 ? 87.981 -28.422 46.525 1.00 54.45 77 SER B C 1
ATOM 3139 O O . SER B 1 98 ? 88.195 -28.571 47.738 1.00 54.40 77 SER B O 1
ATOM 3142 N N . LEU B 1 99 ? 88.935 -28.108 45.649 1.00 57.67 78 LEU B N 1
ATOM 3143 C CA . LEU B 1 99 ? 90.261 -27.574 46.067 1.00 57.31 78 LEU B CA 1
ATOM 3144 C C . LEU B 1 99 ? 90.177 -26.043 46.086 1.00 62.42 78 LEU B C 1
ATOM 3145 O O . LEU B 1 99 ? 89.531 -25.485 45.182 1.00 57.12 78 LEU B O 1
ATOM 3150 N N . LEU B 1 100 ? 90.728 -25.388 47.115 1.00 75.06 79 LEU B N 1
ATOM 3151 C CA . LEU B 1 100 ? 90.575 -23.918 47.331 1.00 78.94 79 LEU B CA 1
ATOM 3152 C C . LEU B 1 100 ? 91.865 -23.183 46.935 1.00 95.57 79 LEU B C 1
ATOM 3153 O O . LEU B 1 100 ? 92.889 -23.870 46.713 1.00 98.92 79 LEU B O 1
ATOM 3158 N N . SER B 1 101 ? 91.810 -21.838 46.941 1.00 111.48 80 SER B N 1
ATOM 3159 C CA . SER B 1 101 ? 92.664 -20.862 46.198 1.00 106.24 80 SER B CA 1
ATOM 3160 C C . SER B 1 101 ? 94.146 -21.287 46.146 1.00 97.63 80 SER B C 1
ATOM 3161 O O . SER B 1 101 ? 94.759 -21.152 45.056 1.00 75.66 80 SER B O 1
ATOM 3164 N N . ALA B 1 102 ? 94.679 -21.797 47.261 1.00 77.52 81 ALA B N 1
ATOM 3165 C CA . ALA B 1 102 ? 96.122 -21.974 47.532 1.00 80.95 81 ALA B CA 1
ATOM 3166 C C . ALA B 1 102 ? 96.650 -23.283 46.947 1.00 81.00 81 ALA B C 1
ATOM 3167 O O . ALA B 1 102 ? 97.685 -23.272 46.275 1.00 79.92 81 ALA B O 1
ATOM 3169 N N . VAL B 1 103 ? 95.988 -24.375 47.317 1.00 93.87 82 VAL B N 1
ATOM 3170 C CA . VAL B 1 103 ? 96.249 -25.775 46.868 1.00 85.49 82 VAL B CA 1
ATOM 3171 C C . VAL B 1 103 ? 95.974 -25.817 45.372 1.00 75.73 82 VAL B C 1
ATOM 3172 O O . VAL B 1 103 ? 96.671 -26.523 44.628 1.00 77.14 82 VAL B O 1
ATOM 3176 N N . ALA B 1 104 ? 94.924 -25.115 44.970 1.00 70.10 83 ALA B N 1
ATOM 3177 C CA . ALA B 1 104 ? 94.485 -25.067 43.566 1.00 67.48 83 ALA B CA 1
ATOM 3178 C C . ALA B 1 104 ? 95.638 -24.524 42.708 1.00 66.83 83 ALA B C 1
ATOM 3179 O O . ALA B 1 104 ? 95.818 -25.057 41.611 1.00 81.46 83 ALA B O 1
ATOM 3181 N N . GLU B 1 105 ? 96.450 -23.582 43.201 1.00 65.78 84 GLU B N 1
ATOM 3182 C CA . GLU B 1 105 ? 97.563 -22.997 42.395 1.00 73.88 84 GLU B CA 1
ATOM 3183 C C . GLU B 1 105 ? 98.716 -24.004 42.266 1.00 70.74 84 GLU B C 1
ATOM 3184 O O . GLU B 1 105 ? 99.268 -24.065 41.131 1.00 82.45 84 GLU B O 1
ATOM 3190 N N . SER B 1 106 ? 99.004 -24.786 43.328 1.00 66.02 85 SER B N 1
ATOM 3191 C CA . SER B 1 106 ? 99.983 -25.918 43.386 1.00 66.17 85 SER B CA 1
ATOM 3192 C C . SER B 1 106 ? 99.682 -27.004 42.355 1.00 69.90 85 SER B C 1
ATOM 3193 O O . SER B 1 106 ? 100.652 -27.560 41.805 1.00 79.75 85 SER B O 1
ATOM 3196 N N . LYS B 1 107 ? 98.409 -27.386 42.199 1.00 76.21 86 LYS B N 1
ATOM 3197 C CA . LYS B 1 107 ? 97.995 -28.498 41.302 1.00 80.42 86 LYS B CA 1
ATOM 3198 C C . LYS B 1 107 ? 96.716 -28.105 40.587 1.00 72.95 86 LYS B C 1
ATOM 3199 O O . LYS B 1 107 ? 95.620 -28.515 40.963 1.00 66.41 86 LYS B O 1
ATOM 3205 N N . PRO B 1 108 ? 96.832 -27.250 39.555 1.00 70.75 87 PRO B N 1
ATOM 3206 C CA . PRO B 1 108 ? 95.654 -26.681 38.908 1.00 68.76 87 PRO B CA 1
ATOM 3207 C C . PRO B 1 108 ? 94.833 -27.758 38.190 1.00 60.20 87 PRO B C 1
ATOM 3208 O O . PRO B 1 108 ? 93.648 -27.598 38.091 1.00 53.62 87 PRO B O 1
ATOM 3212 N N . LEU B 1 109 ? 95.471 -28.822 37.704 1.00 59.19 88 LEU B N 1
ATOM 3213 C CA . LEU B 1 109 ? 94.716 -29.895 37.009 1.00 59.70 88 LEU B CA 1
ATOM 3214 C C . LEU B 1 109 ? 93.881 -30.680 38.032 1.00 60.24 88 LEU B C 1
ATOM 3215 O O . LEU B 1 109 ? 92.726 -30.899 37.730 1.00 56.40 88 LEU B O 1
ATOM 3220 N N . GLU B 1 110 ? 94.415 -31.076 39.198 1.00 58.68 89 GLU B N 1
ATOM 3221 C CA . GLU B 1 110 ? 93.589 -31.802 40.195 1.00 62.04 89 GLU B CA 1
ATOM 3222 C C . GLU B 1 110 ? 92.391 -30.919 40.532 1.00 59.82 89 GLU B C 1
ATOM 3223 O O . GLU B 1 110 ? 91.271 -31.457 40.549 1.00 76.94 89 GLU B O 1
ATOM 3229 N N . ALA B 1 111 ? 92.626 -29.615 40.690 1.00 56.94 90 ALA B N 1
ATOM 3230 C CA . ALA B 1 111 ? 91.617 -28.580 41.034 1.00 56.51 90 ALA B CA 1
ATOM 3231 C C . ALA B 1 111 ? 90.509 -28.495 39.985 1.00 49.03 90 ALA B C 1
ATOM 3232 O O . ALA B 1 111 ? 89.322 -28.376 40.351 1.00 48.68 90 ALA B O 1
ATOM 3234 N N . TRP B 1 112 ? 90.882 -28.527 38.717 1.00 46.62 91 TRP B N 1
ATOM 3235 C CA . TRP B 1 112 ? 89.901 -28.478 37.610 1.00 50.36 91 TRP B CA 1
ATOM 3236 C C . TRP B 1 112 ? 89.062 -29.751 37.661 1.00 51.85 91 TRP B C 1
ATOM 3237 O O . TRP B 1 112 ? 87.850 -29.609 37.619 1.00 60.30 91 TRP B O 1
ATOM 3248 N N . ASN B 1 113 ? 89.690 -30.931 37.767 1.00 58.10 92 ASN B N 1
ATOM 3249 C CA . ASN B 1 113 ? 88.993 -32.242 37.784 1.00 59.36 92 ASN B CA 1
ATOM 3250 C C . ASN B 1 113 ? 88.028 -32.222 38.977 1.00 54.24 92 ASN B C 1
ATOM 3251 O O . ASN B 1 113 ? 86.776 -32.427 38.788 1.00 49.56 92 ASN B O 1
ATOM 3256 N N . LEU B 1 114 ? 88.554 -31.996 40.173 1.00 44.41 93 LEU B N 1
ATOM 3257 C CA . LEU B 1 114 ? 87.690 -32.146 41.365 1.00 46.61 93 LEU B CA 1
ATOM 3258 C C . LEU B 1 114 ? 86.560 -31.118 41.300 1.00 47.75 93 LEU B C 1
ATOM 3259 O O . LEU B 1 114 ? 85.420 -31.520 41.503 1.00 48.81 93 LEU B O 1
ATOM 3264 N N . ASN B 1 115 ? 86.841 -29.847 41.011 1.00 50.73 94 ASN B N 1
ATOM 3265 C CA . ASN B 1 115 ? 85.853 -28.757 41.260 1.00 46.78 94 ASN B CA 1
ATOM 3266 C C . ASN B 1 115 ? 84.770 -28.764 40.172 1.00 42.83 94 ASN B C 1
ATOM 3267 O O . ASN B 1 115 ? 83.636 -28.335 40.453 1.00 61.30 94 ASN B O 1
ATOM 3272 N N . MET B 1 116 ? 85.135 -29.171 38.964 1.00 39.80 95 MET B N 1
ATOM 3273 C CA . MET B 1 116 ? 84.267 -29.159 37.761 1.00 45.42 95 MET B CA 1
ATOM 3274 C C . MET B 1 116 ? 83.615 -30.544 37.531 1.00 49.62 95 MET B C 1
ATOM 3275 O O . MET B 1 116 ? 82.415 -30.558 37.228 1.00 53.70 95 MET B O 1
ATOM 3280 N N . ASN B 1 117 ? 84.326 -31.673 37.653 1.00 46.25 96 ASN B N 1
ATOM 3281 C CA . ASN B 1 117 ? 83.686 -32.997 37.440 1.00 50.29 96 ASN B CA 1
ATOM 3282 C C . ASN B 1 117 ? 82.893 -33.358 38.694 1.00 56.18 96 ASN B C 1
ATOM 3283 O O . ASN B 1 117 ? 81.753 -33.901 38.576 1.00 47.83 96 ASN B O 1
ATOM 3288 N N . GLY B 1 118 ? 83.426 -33.000 39.859 1.00 53.76 97 GLY B N 1
ATOM 3289 C CA . GLY B 1 118 ? 82.630 -33.084 41.094 1.00 56.41 97 GLY B CA 1
ATOM 3290 C C . GLY B 1 118 ? 81.276 -32.436 40.890 1.00 56.40 97 GLY B C 1
ATOM 3291 O O . GLY B 1 118 ? 80.264 -33.115 41.092 1.00 54.94 97 GLY B O 1
ATOM 3292 N N . LEU B 1 119 ? 81.277 -31.193 40.406 1.00 51.39 98 LEU B N 1
ATOM 3293 C CA . LEU B 1 119 ? 80.061 -30.357 40.321 1.00 49.89 98 LEU B CA 1
ATOM 3294 C C . LEU B 1 119 ? 79.155 -30.896 39.209 1.00 45.48 98 LEU B C 1
ATOM 3295 O O . LEU B 1 119 ? 77.992 -31.102 39.521 1.00 55.40 98 LEU B O 1
ATOM 3300 N N . ILE B 1 120 ? 79.610 -31.153 37.976 1.00 50.25 99 ILE B N 1
ATOM 3301 C CA . ILE B 1 120 ? 78.679 -31.697 36.925 1.00 56.17 99 ILE B CA 1
ATOM 3302 C C . ILE B 1 120 ? 78.058 -32.997 37.447 1.00 58.64 99 ILE B C 1
ATOM 3303 O O . ILE B 1 120 ? 76.894 -33.261 37.053 1.00 53.11 99 ILE B O 1
ATOM 3308 N N . ASN B 1 121 ? 78.797 -33.792 38.240 1.00 48.12 100 ASN B N 1
ATOM 3309 C CA . ASN B 1 121 ? 78.262 -35.070 38.755 1.00 48.26 100 ASN B CA 1
ATOM 3310 C C . ASN B 1 121 ? 77.085 -34.711 39.659 1.00 48.12 100 ASN B C 1
ATOM 3311 O O . ASN B 1 121 ? 75.959 -35.166 39.394 1.00 56.78 100 ASN B O 1
ATOM 3316 N N . GLY B 1 122 ? 77.316 -33.875 40.654 1.00 50.43 101 GLY B N 1
ATOM 3317 C CA . GLY B 1 122 ? 76.250 -33.410 41.568 1.00 55.78 101 GLY B CA 1
ATOM 3318 C C . GLY B 1 122 ? 75.081 -32.751 40.838 1.00 52.07 101 GLY B C 1
ATOM 3319 O O . GLY B 1 122 ? 73.946 -32.924 41.243 1.00 51.26 101 GLY B O 1
ATOM 3320 N N . LEU B 1 123 ? 75.329 -32.013 39.771 1.00 56.06 102 LEU B N 1
ATOM 3321 C CA . LEU B 1 123 ? 74.212 -31.366 39.056 1.00 60.00 102 LEU B CA 1
ATOM 3322 C C . LEU B 1 123 ? 73.353 -32.450 38.396 1.00 55.85 102 LEU B C 1
ATOM 3323 O O . LEU B 1 123 ? 72.127 -32.381 38.563 1.00 52.06 102 LEU B O 1
ATOM 3328 N N . GLU B 1 124 ? 73.971 -33.416 37.703 1.00 61.52 103 GLU B N 1
ATOM 3329 C CA . GLU B 1 124 ? 73.260 -34.518 36.984 1.00 55.30 103 GLU B CA 1
ATOM 3330 C C . GLU B 1 124 ? 72.480 -35.360 38.013 1.00 50.86 103 GLU B C 1
ATOM 3331 O O . GLU B 1 124 ? 71.357 -35.764 37.712 1.00 43.99 103 GLU B O 1
ATOM 3337 N N . ILE B 1 125 ? 73.034 -35.577 39.198 1.00 46.11 104 ILE B N 1
ATOM 3338 C CA . ILE B 1 125 ? 72.339 -36.303 40.288 1.00 50.18 104 ILE B CA 1
ATOM 3339 C C . ILE B 1 125 ? 71.101 -35.491 40.659 1.00 54.89 104 ILE B C 1
ATOM 3340 O O . ILE B 1 125 ? 70.000 -36.048 40.635 1.00 65.66 104 ILE B O 1
ATOM 3345 N N . ALA B 1 126 ? 71.272 -34.203 40.938 1.00 61.18 105 ALA B N 1
ATOM 3346 C CA . ALA B 1 126 ? 70.193 -33.295 41.394 1.00 57.66 105 ALA B CA 1
ATOM 3347 C C . ALA B 1 126 ? 69.114 -33.206 40.307 1.00 56.16 105 ALA B C 1
ATOM 3348 O O . ALA B 1 126 ? 67.918 -33.283 40.629 1.00 58.51 105 ALA B O 1
ATOM 3350 N N . LYS B 1 127 ? 69.519 -33.115 39.047 1.00 56.19 106 LYS B N 1
ATOM 3351 C CA . LYS B 1 127 ? 68.588 -33.235 37.895 1.00 59.75 106 LYS B CA 1
ATOM 3352 C C . LYS B 1 127 ? 67.763 -34.529 38.043 1.00 61.39 106 LYS B C 1
ATOM 3353 O O . LYS B 1 127 ? 66.550 -34.420 37.970 1.00 67.31 106 LYS B O 1
ATOM 3359 N N . GLU B 1 128 ? 68.379 -35.693 38.298 1.00 69.64 107 GLU B N 1
ATOM 3360 C CA . GLU B 1 128 ? 67.689 -37.028 38.317 1.00 74.91 107 GLU B CA 1
ATOM 3361 C C . GLU B 1 128 ? 66.773 -37.159 39.553 1.00 70.59 107 GLU B C 1
ATOM 3362 O O . GLU B 1 128 ? 65.666 -37.628 39.374 1.00 59.77 107 GLU B O 1
ATOM 3368 N N . LEU B 1 129 ? 67.191 -36.702 40.734 1.00 57.11 108 LEU B N 1
ATOM 3369 C CA . LEU B 1 129 ? 66.494 -36.925 42.024 1.00 57.30 108 LEU B CA 1
ATOM 3370 C C . LEU B 1 129 ? 65.643 -35.720 42.446 1.00 67.48 108 LEU B C 1
ATOM 3371 O O . LEU B 1 129 ? 65.293 -35.638 43.651 1.00 59.27 108 LEU B O 1
ATOM 3376 N N . ASP B 1 130 ? 65.363 -34.782 41.543 1.00 71.45 109 ASP B N 1
ATOM 3377 C CA . ASP B 1 130 ? 64.771 -33.470 41.916 1.00 76.76 109 ASP B CA 1
ATOM 3378 C C . ASP B 1 130 ? 65.268 -32.981 43.311 1.00 63.28 109 ASP B C 1
ATOM 3379 O O . ASP B 1 130 ? 64.442 -32.632 44.139 1.00 60.26 109 ASP B O 1
ATOM 3384 N N . CYS B 1 131 ? 66.578 -32.863 43.550 1.00 64.38 110 CYS B N 1
ATOM 3385 C CA . CYS B 1 131 ? 67.185 -32.227 44.760 1.00 67.92 110 CYS B CA 1
ATOM 3386 C C . CYS B 1 131 ? 67.373 -30.701 44.680 1.00 66.68 110 CYS B C 1
ATOM 3387 O O . CYS B 1 131 ? 67.367 -30.104 43.569 1.00 57.05 110 CYS B O 1
ATOM 3390 N N . LYS B 1 132 ? 67.613 -30.139 45.862 1.00 59.61 111 LYS B N 1
ATOM 3391 C CA . LYS B 1 132 ? 68.133 -28.787 46.126 1.00 67.41 111 LYS B CA 1
ATOM 3392 C C . LYS B 1 132 ? 69.662 -28.842 46.096 1.00 71.85 111 LYS B C 1
ATOM 3393 O O . LYS B 1 132 ? 70.269 -29.590 46.911 1.00 68.85 111 LYS B O 1
ATOM 3399 N N . PHE B 1 133 ? 70.267 -28.052 45.216 1.00 63.34 112 PHE B N 1
ATOM 3400 C CA . PHE B 1 133 ? 71.721 -28.078 44.962 1.00 60.88 112 PHE B CA 1
ATOM 3401 C C . PHE B 1 133 ? 72.311 -26.710 45.275 1.00 61.33 112 PHE B C 1
ATOM 3402 O O . PHE B 1 133 ? 72.204 -25.760 44.447 1.00 72.72 112 PHE B O 1
ATOM 3410 N N . PHE B 1 134 ? 72.948 -26.636 46.435 1.00 56.75 113 PHE B N 1
ATOM 3411 C CA . PHE B 1 134 ? 73.699 -25.455 46.890 1.00 61.16 113 PHE B CA 1
ATOM 3412 C C . PHE B 1 134 ? 75.197 -25.681 46.700 1.00 66.89 113 PHE B C 1
ATOM 3413 O O . PHE B 1 134 ? 75.743 -26.659 47.234 1.00 57.78 113 PHE B O 1
ATOM 3421 N N . THR B 1 135 ? 75.847 -24.726 46.031 1.00 62.45 114 THR B N 1
ATOM 3422 C CA . THR B 1 135 ? 77.273 -24.795 45.668 1.00 54.74 114 THR B CA 1
ATOM 3423 C C . THR B 1 135 ? 77.906 -23.436 45.968 1.00 55.70 114 THR B C 1
ATOM 3424 O O . THR B 1 135 ? 77.477 -22.394 45.466 1.00 58.52 114 THR B O 1
ATOM 3428 N N . PRO B 1 136 ? 78.900 -23.397 46.874 1.00 53.13 115 PRO B N 1
ATOM 3429 C CA . PRO B 1 136 ? 79.536 -22.150 47.264 1.00 58.02 115 PRO B CA 1
ATOM 3430 C C . PRO B 1 136 ? 80.499 -21.661 46.175 1.00 55.25 115 PRO B C 1
ATOM 3431 O O . PRO B 1 136 ? 81.220 -22.476 45.633 1.00 63.00 115 PRO B O 1
ATOM 3435 N N . SER B 1 137 ? 80.455 -20.356 45.885 1.00 58.15 116 SER B N 1
ATOM 3436 C CA . SER B 1 137 ? 81.439 -19.589 45.074 1.00 51.58 116 SER B CA 1
ATOM 3437 C C . SER B 1 137 ? 82.355 -18.811 46.028 1.00 51.94 116 SER B C 1
ATOM 3438 O O . SER B 1 137 ? 82.324 -19.113 47.257 1.00 51.53 116 SER B O 1
ATOM 3441 N N . SER B 1 138 ? 83.184 -17.902 45.514 1.00 54.88 117 SER B N 1
ATOM 3442 C CA . SER B 1 138 ? 83.908 -16.926 46.373 1.00 64.98 117 SER B CA 1
ATOM 3443 C C . SER B 1 138 ? 84.240 -15.637 45.616 1.00 67.21 117 SER B C 1
ATOM 3444 O O . SER B 1 138 ? 83.890 -15.532 44.427 1.00 60.07 117 SER B O 1
ATOM 3447 N N . ILE B 1 139 ? 84.810 -14.674 46.348 1.00 72.09 118 ILE B N 1
ATOM 3448 C CA . ILE B 1 139 ? 85.367 -13.400 45.813 1.00 77.56 118 ILE B CA 1
ATOM 3449 C C . ILE B 1 139 ? 86.362 -13.745 44.707 1.00 75.16 118 ILE B C 1
ATOM 3450 O O . ILE B 1 139 ? 86.527 -12.895 43.794 1.00 73.24 118 ILE B O 1
ATOM 3455 N N . ALA B 1 140 ? 87.001 -14.922 44.789 1.00 64.00 119 ALA B N 1
ATOM 3456 C CA . ALA B 1 140 ? 88.100 -15.321 43.874 1.00 59.08 119 ALA B CA 1
ATOM 3457 C C . ALA B 1 140 ? 87.588 -15.518 42.448 1.00 49.83 119 ALA B C 1
ATOM 3458 O O . ALA B 1 140 ? 88.453 -15.522 41.536 1.00 52.74 119 ALA B O 1
ATOM 3460 N N . ALA B 1 141 ? 86.260 -15.511 42.291 1.00 42.69 120 ALA B N 1
ATOM 3461 C CA . ALA B 1 141 ? 85.514 -15.418 41.017 1.00 51.65 120 ALA B CA 1
ATOM 3462 C C . ALA B 1 141 ? 85.527 -14.019 40.388 1.00 55.34 120 ALA B C 1
ATOM 3463 O O . ALA B 1 141 ? 84.692 -13.822 39.458 1.00 52.22 120 ALA B O 1
ATOM 3465 N N . PHE B 1 142 ? 86.346 -13.073 40.878 1.00 61.37 121 PHE B N 1
ATOM 3466 C CA . PHE B 1 142 ? 86.418 -11.669 40.368 1.00 57.19 121 PHE B CA 1
ATOM 3467 C C . PHE B 1 142 ? 87.857 -11.336 39.948 1.00 59.31 121 PHE B C 1
ATOM 3468 O O . PHE B 1 142 ? 88.820 -11.901 40.534 1.00 59.47 121 PHE B O 1
ATOM 3476 N N . GLY B 1 143 ? 87.992 -10.467 38.929 1.00 73.51 122 GLY B N 1
ATOM 3477 C CA . GLY B 1 143 ? 89.282 -10.080 38.311 1.00 77.42 122 GLY B CA 1
ATOM 3478 C C . GLY B 1 143 ? 89.817 -8.704 38.725 1.00 74.05 122 GLY B C 1
ATOM 3479 O O . GLY B 1 143 ? 89.279 -8.083 39.701 1.00 70.47 122 GLY B O 1
ATOM 3480 N N . GLU B 1 144 ? 90.872 -8.265 38.016 1.00 66.81 123 GLU B N 1
ATOM 3481 C CA . GLU B 1 144 ? 91.435 -6.888 38.013 1.00 63.90 123 GLU B CA 1
ATOM 3482 C C . GLU B 1 144 ? 90.359 -5.895 37.503 1.00 58.83 123 GLU B C 1
ATOM 3483 O O . GLU B 1 144 ? 90.023 -4.993 38.249 1.00 62.85 123 GLU B O 1
ATOM 3489 N N . ASN B 1 145 ? 89.919 -6.018 36.249 1.00 53.02 124 ASN B N 1
ATOM 3490 C CA . ASN B 1 145 ? 88.647 -5.570 35.630 1.00 54.81 124 ASN B CA 1
ATOM 3491 C C . ASN B 1 145 ? 87.451 -5.500 36.594 1.00 57.57 124 ASN B C 1
ATOM 3492 O O . ASN B 1 145 ? 86.445 -4.868 36.239 1.00 60.96 124 ASN B O 1
ATOM 3497 N N . SER B 1 146 ? 87.402 -6.267 37.676 1.00 59.79 125 SER B N 1
ATOM 3498 C CA . SER B 1 146 ? 86.168 -6.286 38.505 1.00 60.27 125 SER B CA 1
ATOM 3499 C C . SER B 1 146 ? 86.173 -5.028 39.388 1.00 57.86 125 SER B C 1
ATOM 3500 O O . SER B 1 146 ? 87.163 -4.693 40.069 1.00 54.29 125 SER B O 1
ATOM 3503 N N . PRO B 1 147 ? 85.071 -4.248 39.341 1.00 52.56 126 PRO B N 1
ATOM 3504 C CA . PRO B 1 147 ? 84.929 -3.035 40.144 1.00 46.99 126 PRO B CA 1
ATOM 3505 C C . PRO B 1 147 ? 85.390 -3.271 41.581 1.00 55.44 126 PRO B C 1
ATOM 3506 O O . PRO B 1 147 ? 84.982 -4.285 42.159 1.00 64.48 126 PRO B O 1
ATOM 3510 N N . LYS B 1 148 ? 86.224 -2.358 42.102 1.00 53.93 127 LYS B N 1
ATOM 3511 C CA . LYS B 1 148 ? 87.030 -2.566 43.330 1.00 52.00 127 LYS B CA 1
ATOM 3512 C C . LYS B 1 148 ? 86.185 -2.263 44.575 1.00 57.59 127 LYS B C 1
ATOM 3513 O O . LYS B 1 148 ? 86.454 -2.892 45.643 1.00 71.12 127 LYS B O 1
ATOM 3519 N N . ASN B 1 149 ? 85.182 -1.385 44.474 1.00 58.79 128 ASN B N 1
ATOM 3520 C CA . ASN B 1 149 ? 84.357 -0.987 45.645 1.00 57.26 128 ASN B CA 1
ATOM 3521 C C . ASN B 1 149 ? 82.896 -1.166 45.259 1.00 55.04 128 ASN B C 1
ATOM 3522 O O . ASN B 1 149 ? 82.516 -0.748 44.157 1.00 48.69 128 ASN B O 1
ATOM 3527 N N . MET B 1 150 ? 82.133 -1.816 46.137 1.00 61.76 129 MET B N 1
ATOM 3528 C CA . MET B 1 150 ? 80.686 -2.082 45.959 1.00 64.97 129 MET B CA 1
ATOM 3529 C C . MET B 1 150 ? 80.484 -2.833 44.646 1.00 57.46 129 MET B C 1
ATOM 3530 O O . MET B 1 150 ? 79.587 -2.454 43.893 1.00 58.59 129 MET B O 1
ATOM 3535 N N . THR B 1 151 ? 81.300 -3.862 44.414 1.00 59.89 130 THR B N 1
ATOM 3536 C CA . THR B 1 151 ? 81.296 -4.734 43.210 1.00 50.97 130 THR B CA 1
ATOM 3537 C C . THR B 1 151 ? 79.872 -5.190 42.989 1.00 45.92 130 THR B C 1
ATOM 3538 O O . THR B 1 151 ? 79.280 -5.783 43.881 1.00 62.35 130 THR B O 1
ATOM 3542 N N . PRO B 1 152 ? 79.214 -4.909 41.860 1.00 47.11 131 PRO B N 1
ATOM 3543 C CA . PRO B 1 152 ? 77.824 -5.356 41.698 1.00 53.38 131 PRO B CA 1
ATOM 3544 C C . PRO B 1 152 ? 77.641 -6.888 41.618 1.00 54.98 131 PRO B C 1
ATOM 3545 O O . PRO B 1 152 ? 78.596 -7.584 41.395 1.00 60.40 131 PRO B O 1
ATOM 3549 N N . GLN B 1 153 ? 76.403 -7.361 41.762 1.00 61.62 132 GLN B N 1
ATOM 3550 C CA . GLN B 1 153 ? 75.995 -8.777 41.586 1.00 63.70 132 GLN B CA 1
ATOM 3551 C C . GLN B 1 153 ? 76.353 -9.195 40.148 1.00 69.61 132 GLN B C 1
ATOM 3552 O O . GLN B 1 153 ? 77.130 -10.179 39.972 1.00 62.48 132 GLN B O 1
ATOM 3558 N N . ASP B 1 154 ? 75.836 -8.474 39.155 1.00 64.65 133 ASP B N 1
ATOM 3559 C CA . ASP B 1 154 ? 76.109 -8.768 37.730 1.00 67.75 133 ASP B CA 1
ATOM 3560 C C . ASP B 1 154 ? 77.272 -7.899 37.236 1.00 63.85 133 ASP B C 1
ATOM 3561 O O . ASP B 1 154 ? 77.018 -6.855 36.639 1.00 73.90 133 ASP B O 1
ATOM 3566 N N . THR B 1 155 ? 78.513 -8.328 37.388 1.00 59.76 134 THR B N 1
ATOM 3567 C CA . THR B 1 155 ? 79.656 -7.620 36.761 1.00 56.94 134 THR B CA 1
ATOM 3568 C C . THR B 1 155 ? 80.553 -8.587 35.961 1.00 52.43 134 THR B C 1
ATOM 3569 O O . THR B 1 155 ? 80.152 -9.723 35.709 1.00 68.48 134 THR B O 1
ATOM 3573 N N . LEU B 1 156 ? 81.696 -8.073 35.520 1.00 56.81 135 LEU B N 1
ATOM 3574 C CA . LEU B 1 156 ? 82.832 -8.772 34.868 1.00 59.03 135 LEU B CA 1
ATOM 3575 C C . LEU B 1 156 ? 83.430 -9.798 35.818 1.00 63.70 135 LEU B C 1
ATOM 3576 O O . LEU B 1 156 ? 83.663 -9.419 37.008 1.00 57.55 135 LEU B O 1
ATOM 3581 N N . GLN B 1 157 ? 83.758 -10.985 35.278 1.00 59.65 136 GLN B N 1
ATOM 3582 C CA . GLN B 1 157 ? 84.375 -12.100 36.047 1.00 59.92 136 GLN B CA 1
ATOM 3583 C C . GLN B 1 157 ? 85.455 -12.734 35.171 1.00 55.45 136 GLN B C 1
ATOM 3584 O O . GLN B 1 157 ? 85.106 -13.633 34.389 1.00 54.72 136 GLN B O 1
ATOM 3590 N N . ARG B 1 158 ? 86.689 -12.231 35.288 1.00 52.19 137 ARG B N 1
ATOM 3591 C CA . ARG B 1 158 ? 87.877 -12.646 34.499 1.00 48.83 137 ARG B CA 1
ATOM 3592 C C . ARG B 1 158 ? 89.038 -12.920 35.450 1.00 50.00 137 ARG B C 1
ATOM 3593 O O . ARG B 1 158 ? 90.144 -12.419 35.302 1.00 52.67 137 ARG B O 1
ATOM 3601 N N . PRO B 1 159 ? 88.830 -13.840 36.395 1.00 49.28 138 PRO B N 1
ATOM 3602 C CA . PRO B 1 159 ? 89.898 -14.240 37.301 1.00 49.86 138 PRO B CA 1
ATOM 3603 C C . PRO B 1 159 ? 91.132 -14.855 36.640 1.00 47.80 138 PRO B C 1
ATOM 3604 O O . PRO B 1 159 ? 90.981 -15.506 35.640 1.00 53.14 138 PRO B O 1
ATOM 3608 N N . ASN B 1 160 ? 92.285 -14.680 37.294 1.00 51.94 139 ASN B N 1
ATOM 3609 C CA . ASN B 1 160 ? 93.630 -15.180 36.889 1.00 64.30 139 ASN B CA 1
ATOM 3610 C C . ASN B 1 160 ? 94.022 -16.416 37.729 1.00 62.60 139 ASN B C 1
ATOM 3611 O O . ASN B 1 160 ? 95.131 -16.919 37.508 1.00 62.48 139 ASN B O 1
ATOM 3616 N N . THR B 1 161 ? 93.191 -16.868 38.679 1.00 59.75 140 THR B N 1
ATOM 3617 C CA . THR B 1 161 ? 93.410 -18.101 39.496 1.00 60.93 140 THR B CA 1
ATOM 3618 C C . THR B 1 161 ? 92.639 -19.298 38.929 1.00 61.55 140 THR B C 1
ATOM 3619 O O . THR B 1 161 ? 91.508 -19.100 38.416 1.00 62.71 140 THR B O 1
ATOM 3623 N N . MET B 1 162 ? 93.205 -20.509 39.006 1.00 57.08 141 MET B N 1
ATOM 3624 C CA . MET B 1 162 ? 92.460 -21.712 38.551 1.00 47.47 141 MET B CA 1
ATOM 3625 C C . MET B 1 162 ? 91.215 -21.801 39.422 1.00 44.77 141 MET B C 1
ATOM 3626 O O . MET B 1 162 ? 90.115 -21.874 38.837 1.00 47.37 141 MET B O 1
ATOM 3631 N N . TYR B 1 163 ? 91.360 -21.652 40.747 1.00 41.44 142 TYR B N 1
ATOM 3632 C CA . TYR B 1 163 ? 90.178 -21.653 41.641 1.00 43.82 142 TYR B CA 1
ATOM 3633 C C . TYR B 1 163 ? 89.107 -20.727 41.064 1.00 48.44 142 TYR B C 1
ATOM 3634 O O . TYR B 1 163 ? 87.977 -21.195 40.861 1.00 52.74 142 TYR B O 1
ATOM 3643 N N . GLY B 1 164 ? 89.446 -19.473 40.746 1.00 45.55 143 GLY B N 1
ATOM 3644 C CA . GLY B 1 164 ? 88.448 -18.508 40.236 1.00 40.17 143 GLY B CA 1
ATOM 3645 C C . GLY B 1 164 ? 87.811 -18.984 38.951 1.00 41.38 143 GLY B C 1
ATOM 3646 O O . GLY B 1 164 ? 86.581 -18.902 38.797 1.00 44.10 143 GLY B O 1
ATOM 3647 N N . VAL B 1 165 ? 88.611 -19.533 38.052 1.00 49.83 144 VAL B N 1
ATOM 3648 C CA . VAL B 1 165 ? 88.090 -20.053 36.754 1.00 50.33 144 VAL B CA 1
ATOM 3649 C C . VAL B 1 165 ? 87.093 -21.171 37.017 1.00 47.29 144 VAL B C 1
ATOM 3650 O O . VAL B 1 165 ? 86.035 -21.218 36.309 1.00 43.00 144 VAL B O 1
ATOM 3654 N N . THR B 1 166 ? 87.385 -21.995 38.027 1.00 46.64 145 THR B N 1
ATOM 3655 C CA . THR B 1 166 ? 86.447 -23.073 38.430 1.00 52.08 145 THR B CA 1
ATOM 3656 C C . THR B 1 166 ? 85.189 -22.431 38.999 1.00 50.64 145 THR B C 1
ATOM 3657 O O . THR B 1 166 ? 84.112 -22.872 38.584 1.00 56.98 145 THR B O 1
ATOM 3661 N N . LYS B 1 167 ? 85.295 -21.386 39.826 1.00 54.82 146 LYS B N 1
ATOM 3662 C CA . LYS B 1 167 ? 84.085 -20.815 40.492 1.00 55.91 146 LYS B CA 1
ATOM 3663 C C . LYS B 1 167 ? 83.239 -20.048 39.465 1.00 51.03 146 LYS B C 1
ATOM 3664 O O . LYS B 1 167 ? 81.998 -20.197 39.501 1.00 58.23 146 LYS B O 1
ATOM 3670 N N . VAL B 1 168 ? 83.829 -19.443 38.442 1.00 47.97 147 VAL B N 1
ATOM 3671 C CA . VAL B 1 168 ? 82.983 -18.801 37.393 1.00 48.95 147 VAL B CA 1
ATOM 3672 C C . VAL B 1 168 ? 82.354 -19.850 36.473 1.00 49.86 147 VAL B C 1
ATOM 3673 O O . VAL B 1 168 ? 81.151 -19.656 36.162 1.00 48.29 147 VAL B O 1
ATOM 3677 N N . SER B 1 169 ? 83.140 -20.819 35.949 1.00 54.33 148 SER B N 1
ATOM 3678 C CA . SER B 1 169 ? 82.615 -21.984 35.166 1.00 56.67 148 SER B CA 1
ATOM 3679 C C . SER B 1 169 ? 81.448 -22.624 35.934 1.00 50.15 148 SER B C 1
ATOM 3680 O O . SER B 1 169 ? 80.384 -22.842 35.333 1.00 44.11 148 SER B O 1
ATOM 3683 N N . GLY B 1 170 ? 81.643 -22.829 37.243 1.00 47.57 149 GLY B N 1
ATOM 3684 C CA . GLY B 1 170 ? 80.642 -23.317 38.217 1.00 60.71 149 GLY B CA 1
ATOM 3685 C C . GLY B 1 170 ? 79.357 -22.505 38.264 1.00 59.65 149 GLY B C 1
ATOM 3686 O O . GLY B 1 170 ? 78.288 -23.082 38.006 1.00 56.58 149 GLY B O 1
ATOM 3687 N N . GLU B 1 171 ? 79.430 -21.211 38.570 1.00 62.10 150 GLU B N 1
ATOM 3688 C CA . GLU B 1 171 ? 78.200 -20.380 38.599 1.00 57.88 150 GLU B CA 1
ATOM 3689 C C . GLU B 1 171 ? 77.438 -20.538 37.269 1.00 56.16 150 GLU B C 1
ATOM 3690 O O . GLU B 1 171 ? 76.186 -20.681 37.322 1.00 57.65 150 GLU B O 1
ATOM 3696 N N . LEU B 1 172 ? 78.127 -20.538 36.120 1.00 47.52 151 LEU B N 1
ATOM 3697 C CA . LEU B 1 172 ? 77.438 -20.514 34.797 1.00 52.20 151 LEU B CA 1
ATOM 3698 C C . LEU B 1 172 ? 76.698 -21.828 34.604 1.00 56.48 151 LEU B C 1
ATOM 3699 O O . LEU B 1 172 ? 75.568 -21.824 34.078 1.00 64.68 151 LEU B O 1
ATOM 3704 N N . LEU B 1 173 ? 77.388 -22.903 34.972 1.00 59.22 152 LEU B N 1
ATOM 3705 C CA . LEU B 1 173 ? 76.928 -24.302 34.850 1.00 56.16 152 LEU B CA 1
ATOM 3706 C C . LEU B 1 173 ? 75.679 -24.463 35.733 1.00 53.68 152 LEU B C 1
ATOM 3707 O O . LEU B 1 173 ? 74.609 -24.837 35.181 1.00 50.92 152 LEU B O 1
ATOM 3712 N N . CYS B 1 174 ? 75.793 -24.141 37.037 1.00 46.27 153 CYS B N 1
ATOM 3713 C CA . CYS B 1 174 ? 74.682 -24.181 38.021 1.00 44.11 153 CYS B CA 1
ATOM 3714 C C . CYS B 1 174 ? 73.465 -23.375 37.496 1.00 51.06 153 CYS B C 1
ATOM 3715 O O . CYS B 1 174 ? 72.297 -23.864 37.541 1.00 52.89 153 CYS B O 1
ATOM 3718 N N . ASP B 1 175 ? 73.678 -22.184 36.950 1.00 49.39 154 ASP B N 1
ATOM 3719 C CA . ASP B 1 175 ? 72.529 -21.412 36.428 1.00 54.33 154 ASP B CA 1
ATOM 3720 C C . ASP B 1 175 ? 71.969 -22.156 35.218 1.00 48.84 154 ASP B C 1
ATOM 3721 O O . ASP B 1 175 ? 70.765 -22.104 35.027 1.00 56.60 154 ASP B O 1
ATOM 3726 N N . TYR B 1 176 ? 72.802 -22.784 34.389 1.00 48.50 155 TYR B N 1
ATOM 3727 C CA . TYR B 1 176 ? 72.318 -23.495 33.170 1.00 48.87 155 TYR B CA 1
ATOM 3728 C C . TYR B 1 176 ? 71.384 -24.611 33.622 1.00 51.31 155 TYR B C 1
ATOM 3729 O O . TYR B 1 176 ? 70.351 -24.779 32.984 1.00 57.23 155 TYR B O 1
ATOM 3738 N N . TYR B 1 177 ? 71.736 -25.303 34.707 1.00 47.75 156 TYR B N 1
ATOM 3739 C CA . TYR B 1 177 ? 70.969 -26.465 35.213 1.00 58.48 156 TYR B CA 1
ATOM 3740 C C . TYR B 1 177 ? 69.614 -25.973 35.736 1.00 59.88 156 TYR B C 1
ATOM 3741 O O . TYR B 1 177 ? 68.638 -26.743 35.657 1.00 59.61 156 TYR B O 1
ATOM 3750 N N . HIS B 1 178 ? 69.520 -24.722 36.198 1.00 68.09 157 HIS B N 1
ATOM 3751 C CA . HIS B 1 178 ? 68.214 -24.134 36.603 1.00 63.93 157 HIS B CA 1
ATOM 3752 C C . HIS B 1 178 ? 67.438 -23.607 35.388 1.00 55.46 157 HIS B C 1
ATOM 3753 O O . HIS B 1 178 ? 66.241 -23.844 35.297 1.00 65.40 157 HIS B O 1
ATOM 3760 N N . SER B 1 179 ? 68.077 -22.890 34.486 1.00 56.00 158 SER B N 1
ATOM 3761 C CA . SER B 1 179 ? 67.351 -22.213 33.390 1.00 62.62 158 SER B CA 1
ATOM 3762 C C . SER B 1 179 ? 66.786 -23.292 32.471 1.00 58.59 158 SER B C 1
ATOM 3763 O O . SER B 1 179 ? 65.746 -23.068 31.877 1.00 65.12 158 SER B O 1
ATOM 3766 N N . LYS B 1 180 ? 67.494 -24.404 32.320 1.00 62.82 159 LYS B N 1
ATOM 3767 C CA . LYS B 1 180 ? 67.297 -25.326 31.176 1.00 60.75 159 LYS B CA 1
ATOM 3768 C C . LYS B 1 180 ? 66.612 -26.599 31.659 1.00 57.25 159 LYS B C 1
ATOM 3769 O O . LYS B 1 180 ? 66.070 -27.282 30.807 1.00 54.95 159 LYS B O 1
ATOM 3775 N N . PHE B 1 181 ? 66.691 -26.930 32.947 1.00 54.21 160 PHE B N 1
ATOM 3776 C CA . PHE B 1 181 ? 66.157 -28.211 33.483 1.00 61.08 160 PHE B CA 1
ATOM 3777 C C . PHE B 1 181 ? 65.451 -27.984 34.828 1.00 63.93 160 PHE B C 1
ATOM 3778 O O . PHE B 1 181 ? 65.105 -28.943 35.540 1.00 65.26 160 PHE B O 1
ATOM 3786 N N . GLY B 1 182 ? 65.314 -26.733 35.246 1.00 66.72 161 GLY B N 1
ATOM 3787 C CA . GLY B 1 182 ? 64.607 -26.391 36.492 1.00 63.64 161 GLY B CA 1
ATOM 3788 C C . GLY B 1 182 ? 65.183 -27.047 37.734 1.00 59.57 161 GLY B C 1
ATOM 3789 O O . GLY B 1 182 ? 64.429 -27.195 38.664 1.00 69.28 161 GLY B O 1
ATOM 3790 N N . VAL B 1 183 ? 66.472 -27.381 37.794 1.00 58.46 162 VAL B N 1
ATOM 3791 C CA . VAL B 1 183 ? 67.124 -27.807 39.071 1.00 56.54 162 VAL B CA 1
ATOM 3792 C C . VAL B 1 183 ? 67.161 -26.588 40.013 1.00 57.31 162 VAL B C 1
ATOM 3793 O O . VAL B 1 183 ? 67.424 -25.480 39.525 1.00 65.50 162 VAL B O 1
ATOM 3797 N N . ASP B 1 184 ? 66.939 -26.772 41.314 1.00 54.57 163 ASP B N 1
ATOM 3798 C CA . ASP B 1 184 ? 66.946 -25.663 42.308 1.00 58.76 163 ASP B CA 1
ATOM 3799 C C . ASP B 1 184 ? 68.400 -25.422 42.736 1.00 53.21 163 ASP B C 1
ATOM 3800 O O . ASP B 1 184 ? 68.769 -25.707 43.911 1.00 53.55 163 ASP B O 1
ATOM 3805 N N . THR B 1 185 ? 69.195 -24.847 41.834 1.00 57.28 164 THR B N 1
ATOM 3806 C CA . THR B 1 185 ? 70.625 -24.486 42.077 1.00 54.97 164 THR B CA 1
ATOM 3807 C C . THR B 1 185 ? 70.705 -23.089 42.694 1.00 54.76 164 THR B C 1
ATOM 3808 O O . THR B 1 185 ? 70.031 -22.190 42.187 1.00 53.42 164 THR B O 1
ATOM 3812 N N . ARG B 1 186 ? 71.483 -22.927 43.755 1.00 55.85 165 ARG B N 1
ATOM 3813 C CA . ARG B 1 186 ? 71.659 -21.646 44.480 1.00 58.66 165 ARG B CA 1
ATOM 3814 C C . ARG B 1 186 ? 73.030 -21.637 45.154 1.00 58.72 165 ARG B C 1
ATOM 3815 O O . ARG B 1 186 ? 73.498 -22.720 45.557 1.00 61.94 165 ARG B O 1
ATOM 3823 N N . GLY B 1 187 ? 73.625 -20.456 45.322 1.00 56.09 166 GLY B N 1
ATOM 3824 C CA . GLY B 1 187 ? 74.881 -20.316 46.081 1.00 60.17 166 GLY B CA 1
ATOM 3825 C C . GLY B 1 187 ? 75.172 -18.876 46.453 1.00 54.11 166 GLY B C 1
ATOM 3826 O O . GLY B 1 187 ? 74.451 -18.003 45.972 1.00 48.97 166 GLY B O 1
ATOM 3827 N N . VAL B 1 188 ? 76.237 -18.669 47.224 1.00 51.39 167 VAL B N 1
ATOM 3828 C CA . VAL B 1 188 ? 76.767 -17.343 47.638 1.00 58.24 167 VAL B CA 1
ATOM 3829 C C . VAL B 1 188 ? 78.253 -17.300 47.296 1.00 56.42 167 VAL B C 1
ATOM 3830 O O . VAL B 1 188 ? 78.859 -18.358 47.232 1.00 66.68 167 VAL B O 1
ATOM 3834 N N . ARG B 1 189 ? 78.808 -16.105 47.131 1.00 54.86 168 ARG B N 1
ATOM 3835 C CA . ARG B 1 189 ? 80.258 -15.902 46.941 1.00 53.19 168 ARG B CA 1
ATOM 3836 C C . ARG B 1 189 ? 80.820 -15.558 48.313 1.00 54.81 168 ARG B C 1
ATOM 3837 O O . ARG B 1 189 ? 80.605 -14.435 48.783 1.00 64.89 168 ARG B O 1
ATOM 3845 N N . PHE B 1 190 ? 81.481 -16.512 48.951 1.00 56.80 169 PHE B N 1
ATOM 3846 C CA . PHE B 1 190 ? 82.081 -16.328 50.293 1.00 60.74 169 PHE B CA 1
ATOM 3847 C C . PHE B 1 190 ? 83.276 -15.401 50.197 1.00 52.77 169 PHE B C 1
ATOM 3848 O O . PHE B 1 190 ? 84.247 -15.663 49.506 1.00 61.00 169 PHE B O 1
ATOM 3856 N N . PRO B 1 191 ? 83.276 -14.312 50.973 1.00 55.00 170 PRO B N 1
ATOM 3857 C CA . PRO B 1 191 ? 84.522 -13.646 51.336 1.00 56.00 170 PRO B CA 1
ATOM 3858 C C . PRO B 1 191 ? 85.424 -14.595 52.110 1.00 56.66 170 PRO B C 1
ATOM 3859 O O . PRO B 1 191 ? 85.026 -15.724 52.281 1.00 72.45 170 PRO B O 1
ATOM 3863 N N . GLY B 1 192 ? 86.603 -14.112 52.509 1.00 59.09 171 GLY B N 1
ATOM 3864 C CA . GLY B 1 192 ? 87.438 -14.700 53.573 1.00 59.36 171 GLY B CA 1
ATOM 3865 C C . GLY B 1 192 ? 86.554 -14.949 54.780 1.00 70.10 171 GLY B C 1
ATOM 3866 O O . GLY B 1 192 ? 85.575 -14.170 54.948 1.00 69.12 171 GLY B O 1
ATOM 3867 N N . LEU B 1 193 ? 86.814 -16.034 55.520 1.00 70.30 172 LEU B N 1
ATOM 3868 C CA . LEU B 1 193 ? 85.986 -16.498 56.660 1.00 61.48 172 LEU B CA 1
ATOM 3869 C C . LEU B 1 193 ? 86.934 -16.742 57.830 1.00 71.23 172 LEU B C 1
ATOM 3870 O O . LEU B 1 193 ? 88.069 -17.220 57.563 1.00 62.03 172 LEU B O 1
ATOM 3875 N N . ILE B 1 194 ? 86.488 -16.432 59.055 1.00 73.62 173 ILE B N 1
ATOM 3876 C CA . ILE B 1 194 ? 87.296 -16.555 60.304 1.00 71.78 173 ILE B CA 1
ATOM 3877 C C . ILE B 1 194 ? 86.608 -17.591 61.198 1.00 73.44 173 ILE B C 1
ATOM 3878 O O . ILE B 1 194 ? 85.320 -17.575 61.259 1.00 68.46 173 ILE B O 1
ATOM 3883 N N . SER B 1 195 ? 87.417 -18.430 61.871 1.00 75.58 174 SER B N 1
ATOM 3884 C CA . SER B 1 195 ? 86.958 -19.590 62.682 1.00 91.27 174 SER B CA 1
ATOM 3885 C C . SER B 1 195 ? 87.931 -19.926 63.835 1.00 91.85 174 SER B C 1
ATOM 3886 O O . SER B 1 195 ? 89.199 -19.881 63.682 1.00 70.49 174 SER B O 1
ATOM 3889 N N . TYR B 1 196 ? 87.334 -20.322 64.960 1.00 94.62 175 TYR B N 1
ATOM 3890 C CA . TYR B 1 196 ? 88.050 -20.797 66.169 1.00 96.59 175 TYR B CA 1
ATOM 3891 C C . TYR B 1 196 ? 88.236 -22.310 66.111 1.00 97.34 175 TYR B C 1
ATOM 3892 O O . TYR B 1 196 ? 89.133 -22.848 66.800 1.00 102.14 175 TYR B O 1
ATOM 3901 N N . VAL B 1 197 ? 87.391 -22.965 65.319 1.00 92.54 176 VAL B N 1
ATOM 3902 C CA . VAL B 1 197 ? 87.401 -24.441 65.127 1.00 86.53 176 VAL B CA 1
ATOM 3903 C C . VAL B 1 197 ? 88.551 -24.816 64.199 1.00 81.11 176 VAL B C 1
ATOM 3904 O O . VAL B 1 197 ? 89.474 -25.516 64.645 1.00 83.73 176 VAL B O 1
ATOM 3908 N N . THR B 1 198 ? 88.479 -24.374 62.945 1.00 82.93 177 THR B N 1
ATOM 3909 C CA . THR B 1 198 ? 89.409 -24.808 61.877 1.00 78.63 177 THR B CA 1
ATOM 3910 C C . THR B 1 198 ? 90.693 -23.995 62.013 1.00 78.20 177 THR B C 1
ATOM 3911 O O . THR B 1 198 ? 90.714 -22.774 61.869 1.00 81.45 177 THR B O 1
ATOM 3915 N N . PRO B 1 199 ? 91.814 -24.641 62.384 1.00 88.51 178 PRO B N 1
ATOM 3916 C CA . PRO B 1 199 ? 93.089 -23.933 62.473 1.00 89.73 178 PRO B CA 1
ATOM 3917 C C . PRO B 1 199 ? 93.430 -23.137 61.211 1.00 93.78 178 PRO B C 1
ATOM 3918 O O . PRO B 1 199 ? 92.844 -23.347 60.150 1.00 79.22 178 PRO B O 1
ATOM 3922 N N . PRO B 1 200 ? 94.397 -22.194 61.312 1.00 108.81 179 PRO B N 1
ATOM 3923 C CA . PRO B 1 200 ? 94.746 -21.281 60.226 1.00 107.26 179 PRO B CA 1
ATOM 3924 C C . PRO B 1 200 ? 95.947 -21.798 59.420 1.00 103.24 179 PRO B C 1
ATOM 3925 O O . PRO B 1 200 ? 96.118 -22.976 59.420 1.00 93.25 179 PRO B O 1
ATOM 3929 N N . GLY B 1 201 ? 96.732 -20.911 58.784 1.00 126.47 180 GLY B N 1
ATOM 3930 C CA . GLY B 1 201 ? 97.883 -21.236 57.910 1.00 120.57 180 GLY B CA 1
ATOM 3931 C C . GLY B 1 201 ? 97.401 -21.743 56.560 1.00 114.90 180 GLY B C 1
ATOM 3932 O O . GLY B 1 201 ? 96.289 -22.273 56.516 1.00 94.10 180 GLY B O 1
ATOM 3933 N N . GLY B 1 202 ? 98.180 -21.560 55.492 1.00 115.83 181 GLY B N 1
ATOM 3934 C CA . GLY B 1 202 ? 97.865 -22.093 54.150 1.00 117.68 181 GLY B CA 1
ATOM 3935 C C . GLY B 1 202 ? 97.178 -21.064 53.265 1.00 122.77 181 GLY B C 1
ATOM 3936 O O . GLY B 1 202 ? 97.894 -20.391 52.509 1.00 127.69 181 GLY B O 1
ATOM 3937 N N . GLY B 1 203 ? 95.845 -20.949 53.360 1.00 120.97 182 GLY B N 1
ATOM 3938 C CA . GLY B 1 203 ? 94.986 -20.086 52.517 1.00 120.08 182 GLY B CA 1
ATOM 3939 C C . GLY B 1 203 ? 95.393 -18.613 52.528 1.00 116.62 182 GLY B C 1
ATOM 3940 O O . GLY B 1 203 ? 96.223 -18.198 53.381 1.00 94.80 182 GLY B O 1
ATOM 3941 N N . THR B 1 204 ? 94.802 -17.830 51.622 1.00 113.17 183 THR B N 1
ATOM 3942 C CA . THR B 1 204 ? 95.181 -16.417 51.330 1.00 112.13 183 THR B CA 1
ATOM 3943 C C . THR B 1 204 ? 94.734 -15.488 52.477 1.00 92.93 183 THR B C 1
ATOM 3944 O O . THR B 1 204 ? 95.572 -14.734 53.014 1.00 74.89 183 THR B O 1
ATOM 3948 N N . THR B 1 205 ? 93.451 -15.557 52.840 1.00 90.48 184 THR B N 1
ATOM 3949 C CA . THR B 1 205 ? 92.774 -14.690 53.844 1.00 86.74 184 THR B CA 1
ATOM 3950 C C . THR B 1 205 ? 93.002 -15.184 55.283 1.00 84.13 184 THR B C 1
ATOM 3951 O O . THR B 1 205 ? 92.373 -14.630 56.175 1.00 76.30 184 THR B O 1
ATOM 3955 N N . ASP B 1 206 ? 93.883 -16.156 55.520 1.00 89.27 185 ASP B N 1
ATOM 3956 C CA . ASP B 1 206 ? 93.998 -16.830 56.841 1.00 91.91 185 ASP B CA 1
ATOM 3957 C C . ASP B 1 206 ? 94.694 -15.913 57.861 1.00 86.81 185 ASP B C 1
ATOM 3958 O O . ASP B 1 206 ? 94.537 -16.176 59.059 1.00 99.59 185 ASP B O 1
ATOM 3963 N N . TYR B 1 207 ? 95.416 -14.869 57.439 1.00 86.82 186 TYR B N 1
ATOM 3964 C CA . TYR B 1 207 ? 96.048 -13.879 58.358 1.00 77.51 186 TYR B CA 1
ATOM 3965 C C . TYR B 1 207 ? 95.001 -13.449 59.385 1.00 77.10 186 TYR B C 1
ATOM 3966 O O . TYR B 1 207 ? 95.356 -13.206 60.531 1.00 74.94 186 TYR B O 1
ATOM 3975 N N . ALA B 1 208 ? 93.735 -13.351 58.975 1.00 72.52 187 ALA B N 1
ATOM 3976 C CA . ALA B 1 208 ? 92.642 -12.791 59.804 1.00 78.16 187 ALA B CA 1
ATOM 3977 C C . ALA B 1 208 ? 92.187 -13.812 60.853 1.00 81.63 187 ALA B C 1
ATOM 3978 O O . ALA B 1 208 ? 91.357 -13.454 61.683 1.00 92.36 187 ALA B O 1
ATOM 3980 N N . VAL B 1 209 ? 92.680 -15.048 60.796 1.00 83.02 188 VAL B N 1
ATOM 3981 C CA . VAL B 1 209 ? 92.504 -16.042 61.890 1.00 85.64 188 VAL B CA 1
ATOM 3982 C C . VAL B 1 209 ? 93.835 -16.137 62.649 1.00 84.18 188 VAL B C 1
ATOM 3983 O O . VAL B 1 209 ? 93.806 -15.892 63.860 1.00 97.39 188 VAL B O 1
ATOM 3987 N N . ASP B 1 210 ? 94.959 -16.423 61.980 1.00 70.60 189 ASP B N 1
ATOM 3988 C CA . ASP B 1 210 ? 96.254 -16.683 62.663 1.00 79.23 189 ASP B CA 1
ATOM 3989 C C . ASP B 1 210 ? 96.578 -15.583 63.696 1.00 94.11 189 ASP B C 1
ATOM 3990 O O . ASP B 1 210 ? 97.182 -15.911 64.746 1.00 108.74 189 ASP B O 1
ATOM 3995 N N . ILE B 1 211 ? 96.223 -14.324 63.405 1.00 100.48 190 ILE B N 1
ATOM 3996 C CA . ILE B 1 211 ? 96.576 -13.109 64.204 1.00 96.65 190 ILE B CA 1
ATOM 3997 C C . ILE B 1 211 ? 96.066 -13.300 65.633 1.00 95.75 190 ILE B C 1
ATOM 3998 O O . ILE B 1 211 ? 96.859 -13.107 66.578 1.00 98.21 190 ILE B O 1
ATOM 4003 N N . TYR B 1 212 ? 94.795 -13.688 65.765 1.00 88.93 191 TYR B N 1
ATOM 4004 C CA . TYR B 1 212 ? 94.115 -13.959 67.054 1.00 84.97 191 TYR B CA 1
ATOM 4005 C C . TYR B 1 212 ? 94.886 -15.056 67.808 1.00 83.55 191 TYR B C 1
ATOM 4006 O O . TYR B 1 212 ? 94.974 -14.964 69.031 1.00 94.22 191 TYR B O 1
ATOM 4015 N N . TYR B 1 213 ? 95.474 -16.039 67.119 1.00 89.46 192 TYR B N 1
ATOM 4016 C CA . TYR B 1 213 ? 96.317 -17.082 67.768 1.00 100.33 192 TYR B CA 1
ATOM 4017 C C . TYR B 1 213 ? 97.567 -16.371 68.326 1.00 105.02 192 TYR B C 1
ATOM 4018 O O . TYR B 1 213 ? 97.764 -16.483 69.558 1.00 107.95 192 TYR B O 1
ATOM 4027 N N . GLU B 1 214 ? 98.332 -15.604 67.527 1.00 94.16 193 GLU B N 1
ATOM 4028 C CA . GLU B 1 214 ? 99.574 -14.934 68.031 1.00 101.15 193 GLU B CA 1
ATOM 4029 C C . GLU B 1 214 ? 99.236 -13.825 69.047 1.00 104.49 193 GLU B C 1
ATOM 4030 O O . GLU B 1 214 ? 100.112 -13.507 69.878 1.00 96.86 193 GLU B O 1
ATOM 4036 N N . ALA B 1 215 ? 98.035 -13.245 68.997 1.00 105.42 194 ALA B N 1
ATOM 4037 C CA . ALA B 1 215 ? 97.598 -12.180 69.933 1.00 119.26 194 ALA B CA 1
ATOM 4038 C C . ALA B 1 215 ? 97.559 -12.731 71.363 1.00 115.52 194 ALA B C 1
ATOM 4039 O O . ALA B 1 215 ? 97.759 -11.944 72.317 1.00 126.79 194 ALA B O 1
ATOM 4041 N N . LEU B 1 216 ? 97.320 -14.037 71.494 1.00 111.15 195 LEU B N 1
ATOM 4042 C CA . LEU B 1 216 ? 97.099 -14.722 72.792 1.00 105.96 195 LEU B CA 1
ATOM 4043 C C . LEU B 1 216 ? 98.335 -15.555 73.192 1.00 105.38 195 LEU B C 1
ATOM 4044 O O . LEU B 1 216 ? 98.437 -15.879 74.393 1.00 119.60 195 LEU B O 1
ATOM 4049 N N . LYS B 1 217 ? 99.266 -15.845 72.268 1.00 110.03 196 LYS B N 1
ATOM 4050 C CA . LYS B 1 217 ? 100.548 -16.564 72.560 1.00 119.31 196 LYS B CA 1
ATOM 4051 C C . LYS B 1 217 ? 101.540 -15.571 73.179 1.00 125.16 196 LYS B C 1
ATOM 4052 O O . LYS B 1 217 ? 101.578 -15.492 74.419 1.00 141.53 196 LYS B O 1
ATOM 4058 N N . ASN B 1 218 ? 102.324 -14.869 72.354 1.00 135.82 197 ASN B N 1
ATOM 4059 C CA . ASN B 1 218 ? 102.930 -13.548 72.689 1.00 137.51 197 ASN B CA 1
ATOM 4060 C C . ASN B 1 218 ? 101.852 -12.500 72.370 1.00 140.48 197 ASN B C 1
ATOM 4061 O O . ASN B 1 218 ? 100.649 -12.858 72.458 1.00 144.33 197 ASN B O 1
ATOM 4066 N N . LYS B 1 219 ? 102.231 -11.269 72.017 1.00 120.95 198 LYS B N 1
ATOM 4067 C CA . LYS B 1 219 ? 101.284 -10.246 71.504 1.00 119.36 198 LYS B CA 1
ATOM 4068 C C . LYS B 1 219 ? 101.944 -9.527 70.316 1.00 129.66 198 LYS B C 1
ATOM 4069 O O . LYS B 1 219 ? 101.781 -8.293 70.191 1.00 144.18 198 LYS B O 1
ATOM 4075 N N . ARG B 1 220 ? 102.677 -10.282 69.486 1.00 129.97 199 ARG B N 1
ATOM 4076 C CA . ARG B 1 220 ? 103.138 -9.880 68.128 1.00 136.90 199 ARG B CA 1
ATOM 4077 C C . ARG B 1 220 ? 102.503 -10.824 67.097 1.00 132.33 199 ARG B C 1
ATOM 4078 O O . ARG B 1 220 ? 102.577 -12.055 67.314 1.00 129.47 199 ARG B O 1
ATOM 4086 N N . TYR B 1 221 ? 101.877 -10.274 66.046 1.00 116.87 200 TYR B N 1
ATOM 4087 C CA . TYR B 1 221 ? 101.691 -10.951 64.730 1.00 114.42 200 TYR B CA 1
ATOM 4088 C C . TYR B 1 221 ? 102.591 -10.269 63.693 1.00 98.87 200 TYR B C 1
ATOM 4089 O O . TYR B 1 221 ? 102.558 -9.031 63.633 1.00 103.37 200 TYR B O 1
ATOM 4098 N N . LYS B 1 222 ? 103.379 -11.044 62.935 1.00 92.88 201 LYS B N 1
ATOM 4099 C CA . LYS B 1 222 ? 103.988 -10.603 61.649 1.00 99.52 201 LYS B CA 1
ATOM 4100 C C . LYS B 1 222 ? 103.044 -11.056 60.526 1.00 109.74 201 LYS B C 1
ATOM 4101 O O . LYS B 1 222 ? 102.819 -12.282 60.388 1.00 111.83 201 LYS B O 1
ATOM 4107 N N . SER B 1 223 ? 102.472 -10.088 59.798 1.00 112.20 202 SER B N 1
ATOM 4108 C CA . SER B 1 223 ? 101.506 -10.303 58.688 1.00 102.90 202 SER B CA 1
ATOM 4109 C C . SER B 1 223 ? 102.245 -10.489 57.354 1.00 92.81 202 SER B C 1
ATOM 4110 O O . SER B 1 223 ? 103.291 -9.859 57.153 1.00 100.76 202 SER B O 1
ATOM 4113 N N . TYR B 1 224 ? 101.666 -11.299 56.470 1.00 93.23 203 TYR B N 1
ATOM 4114 C CA . TYR B 1 224 ? 102.119 -11.570 55.081 1.00 101.47 203 TYR B CA 1
ATOM 4115 C C . TYR B 1 224 ? 101.288 -10.707 54.100 1.00 101.64 203 TYR B C 1
ATOM 4116 O O . TYR B 1 224 ? 101.404 -10.907 52.871 1.00 112.79 203 TYR B O 1
ATOM 4125 N N . ILE B 1 225 ? 100.510 -9.743 54.619 1.00 94.83 204 ILE B N 1
ATOM 4126 C CA . ILE B 1 225 ? 99.602 -8.839 53.844 1.00 97.81 204 ILE B CA 1
ATOM 4127 C C . ILE B 1 225 ? 99.885 -7.383 54.240 1.00 106.34 204 ILE B C 1
ATOM 4128 O O . ILE B 1 225 ? 99.896 -7.117 55.455 1.00 112.59 204 ILE B O 1
ATOM 4133 N N . ALA B 1 226 ? 100.020 -6.476 53.257 1.00 108.82 205 ALA B N 1
ATOM 4134 C CA . ALA B 1 226 ? 100.511 -5.080 53.406 1.00 101.95 205 ALA B CA 1
ATOM 4135 C C . ALA B 1 226 ? 99.455 -4.147 54.032 1.00 105.53 205 ALA B C 1
ATOM 4136 O O . ALA B 1 226 ? 98.237 -4.370 53.823 1.00 101.46 205 ALA B O 1
ATOM 4138 N N . GLU B 1 227 ? 99.935 -3.071 54.673 1.00 100.70 206 GLU B N 1
ATOM 4139 C CA . GLU B 1 227 ? 99.296 -2.354 55.814 1.00 104.75 206 GLU B CA 1
ATOM 4140 C C . GLU B 1 227 ? 97.860 -1.885 55.490 1.00 101.75 206 GLU B C 1
ATOM 4141 O O . GLU B 1 227 ? 96.999 -1.924 56.402 1.00 100.43 206 GLU B O 1
ATOM 4147 N N . GLY B 1 228 ? 97.565 -1.450 54.271 1.00 94.59 207 GLY B N 1
ATOM 4148 C CA . GLY B 1 228 ? 96.216 -0.938 53.963 1.00 102.83 207 GLY B CA 1
ATOM 4149 C C . GLY B 1 228 ? 95.599 -1.667 52.788 1.00 118.74 207 GLY B C 1
ATOM 4150 O O . GLY B 1 228 ? 95.285 -1.001 51.780 1.00 135.27 207 GLY B O 1
ATOM 4151 N N . THR B 1 229 ? 95.444 -2.989 52.889 1.00 120.88 208 THR B N 1
ATOM 4152 C CA . THR B 1 229 ? 94.735 -3.802 51.866 1.00 108.76 208 THR B CA 1
ATOM 4153 C C . THR B 1 229 ? 93.392 -4.224 52.468 1.00 99.72 208 THR B C 1
ATOM 4154 O O . THR B 1 229 ? 93.341 -5.084 53.358 1.00 103.23 208 THR B O 1
ATOM 4158 N N . LYS B 1 230 ? 92.350 -3.525 52.040 1.00 96.42 209 LYS B N 1
ATOM 4159 C CA . LYS B 1 230 ? 90.942 -3.879 52.304 1.00 102.76 209 LYS B CA 1
ATOM 4160 C C . LYS B 1 230 ? 90.686 -5.267 51.685 1.00 99.61 209 LYS B C 1
ATOM 4161 O O . LYS B 1 230 ? 91.237 -5.562 50.575 1.00 74.15 209 LYS B O 1
ATOM 4167 N N . MET B 1 231 ? 89.889 -6.093 52.371 1.00 91.98 210 MET B N 1
ATOM 4168 C CA . MET B 1 231 ? 89.351 -7.374 51.835 1.00 87.47 210 MET B CA 1
ATOM 4169 C C . MET B 1 231 ? 87.997 -7.673 52.482 1.00 73.70 210 MET B C 1
ATOM 4170 O O . MET B 1 231 ? 87.877 -7.467 53.682 1.00 64.11 210 MET B O 1
ATOM 4175 N N . ASP B 1 232 ? 87.008 -8.147 51.726 1.00 74.17 211 ASP B N 1
ATOM 4176 C CA . ASP B 1 232 ? 85.742 -8.592 52.354 1.00 74.17 211 ASP B CA 1
ATOM 4177 C C . ASP B 1 232 ? 86.034 -9.800 53.249 1.00 75.90 211 ASP B C 1
ATOM 4178 O O . ASP B 1 232 ? 86.844 -10.697 52.862 1.00 69.63 211 ASP B O 1
ATOM 4183 N N . MET B 1 233 ? 85.382 -9.806 54.408 1.00 65.13 212 MET B N 1
ATOM 4184 C CA . MET B 1 233 ? 85.499 -10.858 55.428 1.00 62.41 212 MET B CA 1
ATOM 4185 C C . MET B 1 2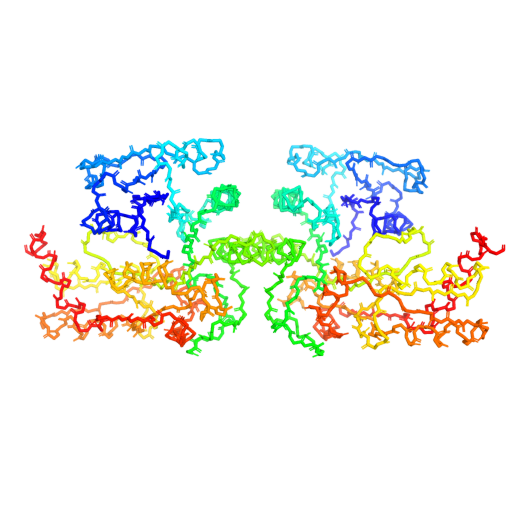33 ? 84.143 -11.077 56.103 1.00 69.65 212 MET B C 1
ATOM 4186 O O . MET B 1 233 ? 83.155 -10.330 55.773 1.00 67.25 212 MET B O 1
ATOM 4191 N N . MET B 1 234 ? 84.060 -12.177 56.863 1.00 77.95 213 MET B N 1
ATOM 4192 C CA . MET B 1 234 ? 82.806 -12.671 57.494 1.00 73.69 213 MET B CA 1
ATOM 4193 C C . MET B 1 234 ? 83.155 -13.696 58.578 1.00 71.97 213 MET B C 1
ATOM 4194 O O . MET B 1 234 ? 84.144 -14.450 58.408 1.00 66.12 213 MET B O 1
ATOM 4199 N N . TYR B 1 235 ? 82.448 -13.629 59.706 1.00 81.39 214 TYR B N 1
ATOM 4200 C CA . TYR B 1 235 ? 82.648 -14.559 60.844 1.00 80.64 214 TYR B CA 1
ATOM 4201 C C . TYR B 1 235 ? 81.885 -15.832 60.490 1.00 77.51 214 TYR B C 1
ATOM 4202 O O . TYR B 1 235 ? 80.718 -15.724 59.968 1.00 63.32 214 TYR B O 1
ATOM 4211 N N . MET B 1 236 ? 82.503 -16.989 60.749 1.00 67.21 215 MET B N 1
ATOM 4212 C CA . MET B 1 236 ? 81.911 -18.288 60.336 1.00 77.93 215 MET B CA 1
ATOM 4213 C C . MET B 1 236 ? 80.389 -18.296 60.532 1.00 73.56 215 MET B C 1
ATOM 4214 O O . MET B 1 236 ? 79.658 -18.552 59.577 1.00 68.42 215 MET B O 1
ATOM 4219 N N . PRO B 1 237 ? 79.844 -17.970 61.731 1.00 76.53 216 PRO B N 1
ATOM 4220 C CA . PRO B 1 237 ? 78.417 -18.151 62.003 1.00 74.11 216 PRO B CA 1
ATOM 4221 C C . PRO B 1 237 ? 77.497 -17.341 61.086 1.00 69.61 216 PRO B C 1
ATOM 4222 O O . PRO B 1 237 ? 76.366 -17.761 60.820 1.00 64.40 216 PRO B O 1
ATOM 4226 N N . ASP B 1 238 ? 77.974 -16.186 60.636 1.00 74.00 217 ASP B N 1
ATOM 4227 C CA . ASP B 1 238 ? 77.214 -15.372 59.651 1.00 80.29 217 ASP B CA 1
ATOM 4228 C C . ASP B 1 238 ? 77.112 -16.174 58.348 1.00 77.39 217 ASP B C 1
ATOM 4229 O O . ASP B 1 238 ? 76.018 -16.144 57.707 1.00 58.97 217 ASP B O 1
ATOM 4234 N N . ALA B 1 239 ? 78.229 -16.834 57.981 1.00 77.30 218 ALA B N 1
ATOM 4235 C CA . ALA B 1 239 ? 78.435 -17.572 56.707 1.00 76.36 218 ALA B CA 1
ATOM 4236 C C . ALA B 1 239 ? 77.468 -18.756 56.642 1.00 73.24 218 ALA B C 1
ATOM 4237 O O . ALA B 1 239 ? 76.662 -18.814 55.634 1.00 64.07 218 ALA B O 1
ATOM 4239 N N . LEU B 1 240 ? 77.513 -19.596 57.696 1.00 56.79 219 LEU B N 1
ATOM 4240 C CA . LEU B 1 240 ? 76.684 -20.826 57.844 1.00 60.57 219 LEU B CA 1
ATOM 4241 C C . LEU B 1 240 ? 75.211 -20.412 57.788 1.00 61.23 219 LEU B C 1
ATOM 4242 O O . LEU B 1 240 ? 74.449 -20.944 56.943 1.00 65.48 219 LEU B O 1
ATOM 4247 N N . GLN B 1 241 ? 74.845 -19.390 58.550 1.00 63.23 220 GLN B N 1
ATOM 4248 C CA . GLN B 1 241 ? 73.442 -18.913 58.605 1.00 69.18 220 GLN B CA 1
ATOM 4249 C C . GLN B 1 241 ? 73.033 -18.428 57.203 1.00 65.59 220 GLN B C 1
ATOM 4250 O O . GLN B 1 241 ? 71.834 -18.544 56.843 1.00 58.68 220 GLN B O 1
ATOM 4256 N N . SER B 1 242 ? 73.998 -17.934 56.428 1.00 68.32 221 SER B N 1
ATOM 4257 C CA . SER B 1 242 ? 73.794 -17.475 55.033 1.00 75.55 221 SER B CA 1
ATOM 4258 C C . SER B 1 242 ? 73.301 -18.649 54.175 1.00 70.25 221 SER B C 1
ATOM 4259 O O . SER B 1 242 ? 72.318 -18.486 53.363 1.00 56.56 221 SER B O 1
ATOM 4262 N N . ILE B 1 243 ? 73.975 -19.792 54.336 1.00 61.63 222 ILE B N 1
ATOM 4263 C CA . ILE B 1 243 ? 73.712 -21.012 53.531 1.00 57.96 222 ILE B CA 1
ATOM 4264 C C . ILE B 1 243 ? 72.277 -21.469 53.789 1.00 60.52 222 ILE B C 1
ATOM 4265 O O . ILE B 1 243 ? 71.478 -21.603 52.809 1.00 53.36 222 ILE B O 1
ATOM 4270 N N . VAL B 1 244 ? 71.953 -21.684 55.065 1.00 61.10 223 VAL B N 1
ATOM 4271 C CA . VAL B 1 244 ? 70.587 -22.126 55.473 1.00 71.21 223 VAL B CA 1
ATOM 4272 C C . VAL B 1 244 ? 69.534 -21.142 54.951 1.00 72.45 223 VAL B C 1
ATOM 4273 O O . VAL B 1 244 ? 68.553 -21.600 54.302 1.00 69.91 223 VAL B O 1
ATOM 4277 N N . ASP B 1 245 ? 69.708 -19.854 55.283 1.00 68.33 224 ASP B N 1
ATOM 4278 C CA . ASP B 1 245 ? 68.739 -18.779 54.950 1.00 71.10 224 ASP B CA 1
ATOM 4279 C C . ASP B 1 245 ? 68.492 -18.832 53.444 1.00 72.70 224 ASP B C 1
ATOM 4280 O O . ASP B 1 245 ? 67.300 -18.701 53.027 1.00 72.75 224 ASP B O 1
ATOM 4285 N N . LEU B 1 246 ? 69.562 -19.012 52.659 1.00 66.36 225 LEU B N 1
ATOM 4286 C CA . LEU B 1 246 ? 69.447 -18.905 51.189 1.00 67.02 225 LEU B CA 1
ATOM 4287 C C . LEU B 1 246 ? 68.833 -20.211 50.659 1.00 68.99 225 LEU B C 1
ATOM 4288 O O . LEU B 1 246 ? 67.985 -20.155 49.701 1.00 63.79 225 LEU B O 1
ATOM 4293 N N . ILE B 1 247 ? 69.215 -21.356 51.234 1.00 66.69 226 ILE B N 1
ATOM 4294 C CA . ILE B 1 247 ? 68.686 -22.659 50.734 1.00 72.11 226 ILE B CA 1
ATOM 4295 C C . ILE B 1 247 ? 67.164 -22.667 50.911 1.00 73.28 226 ILE B C 1
ATOM 4296 O O . ILE B 1 247 ? 66.451 -23.107 49.947 1.00 72.91 226 ILE B O 1
ATOM 4301 N N . GLU B 1 248 ? 66.704 -22.162 52.068 1.00 74.64 227 GLU B N 1
ATOM 4302 C CA . GLU B 1 248 ? 65.291 -22.255 52.535 1.00 84.78 227 GLU B CA 1
ATOM 4303 C C . GLU B 1 248 ? 64.455 -21.053 52.055 1.00 78.78 227 GLU B C 1
ATOM 4304 O O . GLU B 1 248 ? 63.237 -21.227 51.889 1.00 81.29 227 GLU B O 1
ATOM 4310 N N . ALA B 1 249 ? 65.069 -19.908 51.766 1.00 83.03 228 ALA B N 1
ATOM 4311 C CA . ALA B 1 249 ? 64.398 -18.737 51.156 1.00 83.18 228 ALA B CA 1
ATOM 4312 C C . ALA B 1 249 ? 63.400 -19.172 50.082 1.00 75.85 228 ALA B C 1
ATOM 4313 O O . ALA B 1 249 ? 63.548 -20.202 49.445 1.00 71.48 228 ALA B O 1
ATOM 4315 N N . PRO B 1 250 ? 62.332 -18.393 49.835 1.00 84.91 229 PRO B N 1
ATOM 4316 C CA . PRO B 1 250 ? 61.329 -18.760 48.843 1.00 83.48 229 PRO B CA 1
ATOM 4317 C C . PRO B 1 250 ? 61.797 -18.378 47.439 1.00 80.25 229 PRO B C 1
ATOM 4318 O O . PRO B 1 250 ? 62.240 -17.260 47.253 1.00 91.60 229 PRO B O 1
ATOM 4322 N N . ALA B 1 251 ? 61.611 -19.288 46.491 1.00 78.42 230 ALA B N 1
ATOM 4323 C CA . ALA B 1 251 ? 62.207 -19.251 45.134 1.00 84.33 230 ALA B CA 1
ATOM 4324 C C . ALA B 1 251 ? 61.678 -18.073 44.310 1.00 78.63 230 ALA B C 1
ATOM 4325 O O . ALA B 1 251 ? 62.405 -17.634 43.399 1.00 83.31 230 ALA B O 1
ATOM 4327 N N . ASP B 1 252 ? 60.457 -17.609 44.561 1.00 88.41 231 ASP B N 1
ATOM 4328 C CA . ASP B 1 252 ? 59.712 -16.754 43.593 1.00 98.43 231 ASP B CA 1
ATOM 4329 C C . ASP B 1 252 ? 60.337 -15.348 43.528 1.00 85.79 231 ASP B C 1
ATOM 4330 O O . ASP B 1 252 ? 60.186 -14.711 42.475 1.00 72.62 231 ASP B O 1
ATOM 4335 N N . LYS B 1 253 ? 61.022 -14.891 44.586 1.00 86.82 232 LYS B N 1
ATOM 4336 C CA . LYS B 1 253 ? 61.685 -13.558 44.633 1.00 99.57 232 LYS B CA 1
ATOM 4337 C C . LYS B 1 253 ? 63.203 -13.697 44.425 1.00 93.62 232 LYS B C 1
ATOM 4338 O O . LYS B 1 253 ? 63.937 -12.752 44.812 1.00 96.55 232 LYS B O 1
ATOM 4344 N N . LEU B 1 254 ? 63.655 -14.809 43.824 1.00 86.68 233 LEU B N 1
ATOM 4345 C CA . LEU B 1 254 ? 65.070 -15.060 43.418 1.00 78.08 233 LEU B CA 1
ATOM 4346 C C . LEU B 1 254 ? 65.220 -14.690 41.940 1.00 77.38 233 LEU B C 1
ATOM 4347 O O . LEU B 1 254 ? 64.622 -15.392 41.098 1.00 59.96 233 LEU B O 1
ATOM 4352 N N . ILE B 1 255 ? 65.960 -13.617 41.644 1.00 78.62 234 ILE B N 1
ATOM 4353 C CA . ILE B 1 255 ? 66.210 -13.167 40.243 1.00 87.68 234 ILE B CA 1
ATOM 4354 C C . ILE B 1 255 ? 67.578 -13.728 39.858 1.00 77.56 234 ILE B C 1
ATOM 4355 O O . ILE B 1 255 ? 67.715 -14.202 38.719 1.00 66.76 234 ILE B O 1
ATOM 4360 N N . HIS B 1 256 ? 68.516 -13.681 40.804 1.00 69.78 235 HIS B N 1
ATOM 4361 C CA . HIS B 1 256 ? 69.852 -14.324 40.776 1.00 71.04 235 HIS B CA 1
ATOM 4362 C C . HIS B 1 256 ? 69.814 -15.633 41.585 1.00 76.84 235 HIS B C 1
ATOM 4363 O O . HIS B 1 256 ? 68.958 -15.781 42.492 1.00 69.82 235 HIS B O 1
ATOM 4370 N N . ARG B 1 257 ? 70.744 -16.542 41.292 1.00 79.79 236 ARG B N 1
ATOM 4371 C CA . ARG B 1 257 ? 70.872 -17.851 41.980 1.00 67.09 236 ARG B CA 1
ATOM 4372 C C . ARG B 1 257 ? 72.351 -18.097 42.290 1.00 62.61 236 ARG B C 1
ATOM 4373 O O . ARG B 1 257 ? 72.741 -18.167 43.500 1.00 49.79 236 ARG B O 1
ATOM 4381 N N . ASN B 1 258 ? 73.163 -18.229 41.242 1.00 56.90 237 ASN B N 1
ATOM 4382 C CA . ASN B 1 258 ? 74.545 -18.726 41.428 1.00 64.84 237 ASN B CA 1
ATOM 4383 C C . ASN B 1 258 ? 75.508 -17.674 40.936 1.00 59.27 237 ASN B C 1
ATOM 4384 O O . ASN B 1 258 ? 75.594 -17.463 39.727 1.00 62.38 237 ASN B O 1
ATOM 4389 N N . ALA B 1 259 ? 76.211 -17.027 41.860 1.00 57.57 238 ALA B N 1
ATOM 4390 C CA . ALA B 1 259 ? 75.964 -17.066 43.286 1.00 68.40 238 ALA B CA 1
ATOM 4391 C C . ALA B 1 259 ? 75.939 -15.636 43.849 1.00 72.06 238 ALA B C 1
ATOM 4392 O O . ALA B 1 259 ? 76.599 -14.751 43.284 1.00 73.40 238 ALA B O 1
ATOM 4394 N N . PHE B 1 260 ? 75.304 -15.452 45.005 1.00 75.98 239 PHE B N 1
ATOM 4395 C CA . PHE B 1 260 ? 75.010 -14.134 45.627 1.00 70.14 239 PHE B CA 1
ATOM 4396 C C . PHE B 1 260 ? 76.264 -13.523 46.253 1.00 67.45 239 PHE B C 1
ATOM 4397 O O . PHE B 1 260 ? 76.985 -14.200 47.001 1.00 60.15 239 PHE B O 1
ATOM 4405 N N . ASN B 1 261 ? 76.506 -12.252 45.929 1.00 69.19 240 ASN B N 1
ATOM 4406 C CA . ASN B 1 261 ? 77.427 -11.385 46.698 1.00 69.90 240 ASN B CA 1
ATOM 4407 C C . ASN B 1 261 ? 76.898 -11.320 48.124 1.00 63.68 240 ASN B C 1
ATOM 4408 O O . ASN B 1 261 ? 75.695 -11.013 48.294 1.00 59.54 240 ASN B O 1
ATOM 4413 N N . ILE B 1 262 ? 77.755 -11.599 49.094 1.00 55.74 241 ILE B N 1
ATOM 4414 C CA . ILE B 1 262 ? 77.420 -11.376 50.521 1.00 62.17 241 ILE B CA 1
ATOM 4415 C C . ILE B 1 262 ? 78.701 -10.935 51.217 1.00 67.61 241 ILE B C 1
ATOM 4416 O O . ILE B 1 262 ? 79.794 -11.369 50.769 1.00 65.08 241 ILE B O 1
ATOM 4421 N N . THR B 1 263 ? 78.549 -10.095 52.247 1.00 72.77 242 THR B N 1
ATOM 4422 C CA . THR B 1 263 ? 79.651 -9.533 53.068 1.00 78.21 242 THR B CA 1
ATOM 4423 C C . THR B 1 263 ? 79.085 -8.985 54.378 1.00 77.51 242 THR B C 1
ATOM 4424 O O . THR B 1 263 ? 77.871 -8.588 54.419 1.00 68.71 242 THR B O 1
ATOM 4428 N N . ALA B 1 264 ? 79.977 -8.991 55.376 1.00 78.51 243 ALA B N 1
ATOM 4429 C CA . ALA B 1 264 ? 79.801 -8.481 56.750 1.00 89.09 243 ALA B CA 1
ATOM 4430 C C . ALA B 1 264 ? 80.690 -7.262 56.958 1.00 84.87 243 ALA B C 1
ATOM 4431 O O . ALA B 1 264 ? 80.298 -6.370 57.672 1.00 75.51 243 ALA B O 1
ATOM 4433 N N . MET B 1 265 ? 81.881 -7.252 56.385 1.00 84.82 244 MET B N 1
ATOM 4434 C CA . MET B 1 265 ? 82.883 -6.248 56.778 1.00 84.71 244 MET B CA 1
ATOM 4435 C C . MET B 1 265 ? 84.045 -6.264 55.776 1.00 81.18 244 MET B C 1
ATOM 4436 O O . MET B 1 265 ? 84.379 -7.339 55.308 1.00 104.67 244 MET B O 1
ATOM 4441 N N . SER B 1 266 ? 84.536 -5.090 55.363 1.00 81.96 245 SER B N 1
ATOM 4442 C CA . SER B 1 266 ? 85.847 -4.897 54.692 1.00 73.00 245 SER B CA 1
ATOM 4443 C C . SER B 1 266 ? 86.810 -4.381 55.746 1.00 69.06 245 SER B C 1
ATOM 4444 O O . SER B 1 266 ? 86.350 -3.739 56.681 1.00 68.26 245 SER B O 1
ATOM 4447 N N . PHE B 1 267 ? 88.079 -4.749 55.651 1.00 74.74 246 PHE B N 1
ATOM 4448 C CA . PHE B 1 267 ? 89.109 -4.300 56.612 1.00 74.95 246 PHE B CA 1
ATOM 4449 C C . PHE B 1 267 ? 90.510 -4.782 56.218 1.00 86.83 246 PHE B C 1
ATOM 4450 O O . PHE B 1 267 ? 90.743 -5.673 55.332 1.00 87.85 246 PHE B O 1
ATOM 4458 N N . SER B 1 268 ? 91.447 -4.134 56.899 1.00 89.95 247 SER B N 1
ATOM 4459 C CA . SER B 1 268 ? 92.894 -4.134 56.616 1.00 96.64 247 SER B CA 1
ATOM 4460 C C . SER B 1 268 ? 93.607 -4.493 57.914 1.00 93.47 247 SER B C 1
ATOM 4461 O O . SER B 1 268 ? 93.081 -4.240 59.001 1.00 92.32 247 SER B O 1
ATOM 4464 N N . PRO B 1 269 ? 94.813 -5.092 57.832 1.00 84.03 248 PRO B N 1
ATOM 4465 C CA . PRO B 1 269 ? 95.597 -5.428 59.029 1.00 88.80 248 PRO B CA 1
ATOM 4466 C C . PRO B 1 269 ? 95.536 -4.360 60.141 1.00 99.93 248 PRO B C 1
ATOM 4467 O O . PRO B 1 269 ? 95.026 -4.687 61.200 1.00 103.39 248 PRO B O 1
ATOM 4471 N N . GLU B 1 270 ? 96.055 -3.147 59.887 1.00 103.57 249 GLU B N 1
ATOM 4472 C CA . GLU B 1 270 ? 95.671 -1.873 60.557 1.00 109.73 249 GLU B CA 1
ATOM 4473 C C . GLU B 1 270 ? 94.479 -2.057 61.510 1.00 111.26 249 GLU B C 1
ATOM 4474 O O . GLU B 1 270 ? 94.675 -1.919 62.743 1.00 101.51 249 GLU B O 1
ATOM 4480 N N . GLU B 1 271 ? 93.291 -2.334 60.945 1.00 106.67 250 GLU B N 1
ATOM 4481 C CA . GLU B 1 271 ? 91.958 -2.161 61.592 1.00 105.28 250 GLU B CA 1
ATOM 4482 C C . GLU B 1 271 ? 91.631 -3.334 62.529 1.00 120.97 250 GLU B C 1
ATOM 4483 O O . GLU B 1 271 ? 91.017 -3.044 63.582 1.00 128.52 250 GLU B O 1
ATOM 4489 N N . ILE B 1 272 ? 91.967 -4.592 62.178 1.00 123.68 251 ILE B N 1
ATOM 4490 C CA . ILE B 1 272 ? 91.826 -5.741 63.135 1.00 123.71 251 ILE B CA 1
ATOM 4491 C C . ILE B 1 272 ? 92.751 -5.423 64.311 1.00 118.27 251 ILE B C 1
ATOM 4492 O O . ILE B 1 272 ? 92.225 -5.217 65.417 1.00 133.92 251 ILE B O 1
ATOM 4497 N N . ALA B 1 273 ? 94.065 -5.355 64.067 1.00 106.35 252 ALA B N 1
ATOM 4498 C CA . ALA B 1 273 ? 95.086 -4.937 65.060 1.00 104.09 252 ALA B CA 1
ATOM 4499 C C . ALA B 1 273 ? 94.444 -4.035 66.126 1.00 113.59 252 ALA B C 1
ATOM 4500 O O . ALA B 1 273 ? 94.475 -4.419 67.319 1.00 116.33 252 ALA B O 1
ATOM 4502 N N . ASP B 1 274 ? 93.880 -2.890 65.710 1.00 116.38 253 ASP B N 1
ATOM 4503 C CA . ASP B 1 274 ? 93.351 -1.829 66.617 1.00 125.71 253 ASP B CA 1
ATOM 4504 C C . ASP B 1 274 ? 92.138 -2.383 67.379 1.00 123.84 253 ASP B C 1
ATOM 4505 O O . ASP B 1 274 ? 91.973 -2.012 68.567 1.00 123.51 253 ASP B O 1
ATOM 4510 N N . SER B 1 275 ? 91.323 -3.221 66.720 1.00 111.12 254 SER B N 1
ATOM 4511 C CA . SER B 1 275 ? 90.165 -3.936 67.327 1.00 104.96 254 SER B CA 1
ATOM 4512 C C . SER B 1 275 ? 90.649 -4.908 68.414 1.00 96.78 254 SER B C 1
ATOM 4513 O O . SER B 1 275 ? 89.945 -5.042 69.432 1.00 92.31 254 SER B O 1
ATOM 4516 N N . ILE B 1 276 ? 91.792 -5.566 68.199 1.00 100.30 255 ILE B N 1
ATOM 4517 C CA . ILE B 1 276 ? 92.449 -6.479 69.185 1.00 111.75 255 ILE B CA 1
ATOM 4518 C C . ILE B 1 276 ? 92.934 -5.635 70.375 1.00 114.54 255 ILE B C 1
ATOM 4519 O O . ILE B 1 276 ? 92.712 -6.055 71.538 1.00 118.83 255 ILE B O 1
ATOM 4524 N N . LYS B 1 277 ? 93.537 -4.474 70.103 1.00 112.97 256 LYS B N 1
ATOM 4525 C CA . LYS B 1 277 ? 94.118 -3.581 71.144 1.00 107.05 256 LYS B CA 1
ATOM 4526 C C . LYS B 1 277 ? 93.029 -3.099 72.124 1.00 101.30 256 LYS B C 1
ATOM 4527 O O . LYS B 1 277 ? 93.364 -2.888 73.302 1.00 103.64 256 LYS B O 1
ATOM 4533 N N . LYS B 1 278 ? 91.765 -2.980 71.702 1.00 99.87 257 LYS B N 1
ATOM 4534 C CA . LYS B 1 278 ? 90.635 -2.662 72.626 1.00 104.00 257 LYS B CA 1
ATOM 4535 C C . LYS B 1 278 ? 90.560 -3.705 73.751 1.00 100.52 257 LYS B C 1
ATOM 4536 O O . LYS B 1 278 ? 90.153 -3.323 74.855 1.00 115.64 257 LYS B O 1
ATOM 4542 N N . TYR B 1 279 ? 90.936 -4.961 73.495 1.00 109.74 258 TYR B N 1
ATOM 4543 C CA . TYR B 1 279 ? 90.836 -6.075 74.479 1.00 111.48 258 TYR B CA 1
ATOM 4544 C C . TYR B 1 279 ? 92.256 -6.416 74.950 1.00 107.84 258 TYR B C 1
ATOM 4545 O O . TYR B 1 279 ? 92.429 -6.569 76.163 1.00 101.68 258 TYR B O 1
ATOM 4554 N N . ILE B 1 280 ? 93.252 -6.436 74.058 1.00 106.40 259 ILE B N 1
ATOM 4555 C CA . ILE B 1 280 ? 94.673 -6.710 74.432 1.00 123.07 259 ILE B CA 1
ATOM 4556 C C . ILE B 1 280 ? 95.537 -5.533 73.979 1.00 134.95 259 ILE B C 1
ATOM 4557 O O . ILE B 1 280 ? 96.234 -5.623 72.962 1.00 119.88 259 ILE B O 1
ATOM 4562 N N . PRO B 1 281 ? 95.537 -4.408 74.747 1.00 157.83 260 PRO B N 1
ATOM 4563 C CA . PRO B 1 281 ? 96.181 -3.156 74.321 1.00 154.91 260 PRO B CA 1
ATOM 4564 C C . PRO B 1 281 ? 97.665 -3.279 73.924 1.00 136.50 260 PRO B C 1
ATOM 4565 O O . PRO B 1 281 ? 98.116 -2.508 73.087 1.00 118.89 260 PRO B O 1
ATOM 4569 N N . ASP B 1 282 ? 98.361 -4.279 74.470 1.00 133.30 261 ASP B N 1
ATOM 4570 C CA . ASP B 1 282 ? 99.831 -4.483 74.334 1.00 132.55 261 ASP B CA 1
ATOM 4571 C C . ASP B 1 282 ? 100.204 -4.829 72.879 1.00 127.27 261 ASP B C 1
ATOM 4572 O O . ASP B 1 282 ? 101.417 -4.802 72.576 1.00 103.98 261 ASP B O 1
ATOM 4577 N N . PHE B 1 283 ? 99.218 -5.125 72.014 1.00 130.79 262 PHE B N 1
ATOM 4578 C CA . PHE B 1 283 ? 99.392 -5.843 70.717 1.00 138.41 262 PHE B CA 1
ATOM 4579 C C . PHE B 1 283 ? 100.212 -4.998 69.723 1.00 126.69 262 PHE B C 1
ATOM 4580 O O . PHE B 1 283 ? 100.166 -3.773 69.846 1.00 132.61 262 PHE B O 1
ATOM 4588 N N . VAL B 1 284 ? 100.925 -5.640 68.780 1.00 123.11 263 VAL B N 1
ATOM 4589 C CA . VAL B 1 284 ? 101.850 -5.003 67.784 1.00 123.38 263 VAL B CA 1
ATOM 4590 C C . VAL B 1 284 ? 101.854 -5.814 66.472 1.00 117.07 263 VAL B C 1
ATOM 4591 O O . VAL B 1 284 ? 102.007 -7.046 66.573 1.00 121.33 263 VAL B O 1
ATOM 4595 N N . ILE B 1 285 ? 101.760 -5.160 65.296 1.00 107.69 264 ILE B N 1
ATOM 4596 C CA . ILE B 1 285 ? 101.816 -5.813 63.943 1.00 106.05 264 ILE B CA 1
ATOM 4597 C C . ILE B 1 285 ? 103.114 -5.461 63.200 1.00 104.00 264 ILE B C 1
ATOM 4598 O O . ILE B 1 285 ? 103.185 -4.355 62.660 1.00 110.84 264 ILE B O 1
ATOM 4603 N N . GLU B 1 286 ? 104.061 -6.397 63.082 1.00 115.43 265 GLU B N 1
ATOM 4604 C CA . GLU B 1 286 ? 105.205 -6.314 62.123 1.00 128.08 265 GLU B CA 1
ATOM 4605 C C . GLU B 1 286 ? 104.620 -6.661 60.743 1.00 125.85 265 GLU B C 1
ATOM 4606 O O . GLU B 1 286 ? 103.461 -7.125 60.728 1.00 129.51 265 GLU B O 1
ATOM 4612 N N . TYR B 1 287 ? 105.342 -6.418 59.637 1.00 121.59 266 TYR B N 1
ATOM 4613 C CA . TYR B 1 287 ? 104.883 -6.695 58.242 1.00 113.58 266 TYR B CA 1
ATOM 4614 C C . TYR B 1 287 ? 106.041 -7.233 57.398 1.00 104.68 266 TYR B C 1
ATOM 4615 O O . TYR B 1 287 ? 107.009 -6.504 57.189 1.00 126.15 266 TYR B O 1
ATOM 4624 N N . ASP B 1 288 ? 105.921 -8.460 56.902 1.00 105.36 267 ASP B N 1
ATOM 4625 C CA . ASP B 1 288 ? 106.829 -9.041 55.877 1.00 113.00 267 ASP B CA 1
ATOM 4626 C C . ASP B 1 288 ? 105.944 -9.778 54.857 1.00 114.12 267 ASP B C 1
ATOM 4627 O O . ASP B 1 288 ? 105.517 -10.908 55.154 1.00 108.51 267 ASP B O 1
ATOM 4632 N N . VAL B 1 289 ? 105.653 -9.146 53.712 1.00 110.49 268 VAL B N 1
ATOM 4633 C CA . VAL B 1 289 ? 104.564 -9.571 52.774 1.00 117.46 268 VAL B CA 1
ATOM 4634 C C . VAL B 1 289 ? 105.015 -10.743 51.889 1.00 108.37 268 VAL B C 1
ATOM 4635 O O . VAL B 1 289 ? 106.173 -10.748 51.438 1.00 94.65 268 VAL B O 1
ATOM 4639 N N . ASP B 1 290 ? 104.096 -11.667 51.598 1.00 104.48 269 ASP B N 1
ATOM 4640 C CA . ASP B 1 290 ? 104.259 -12.678 50.521 1.00 116.17 269 ASP B CA 1
ATOM 4641 C C . ASP B 1 290 ? 103.725 -12.111 49.202 1.00 133.13 269 ASP B C 1
ATOM 4642 O O . ASP B 1 290 ? 102.509 -11.985 49.043 1.00 138.53 269 ASP B O 1
ATOM 4647 N N . PRO B 1 291 ? 104.602 -11.737 48.231 1.00 139.85 270 PRO B N 1
ATOM 4648 C CA . PRO B 1 291 ? 104.209 -11.549 46.829 1.00 132.31 270 PRO B CA 1
ATOM 4649 C C . PRO B 1 291 ? 103.095 -12.479 46.321 1.00 123.25 270 PRO B C 1
ATOM 4650 O O . PRO B 1 291 ? 102.039 -11.960 46.031 1.00 140.44 270 PRO B O 1
ATOM 4654 N N . VAL B 1 292 ? 103.333 -13.795 46.242 1.00 107.75 271 VAL B N 1
ATOM 4655 C CA . VAL B 1 292 ? 102.356 -14.802 45.716 1.00 114.69 271 VAL B CA 1
ATOM 4656 C C . VAL B 1 292 ? 100.947 -14.358 46.125 1.00 117.53 271 VAL B C 1
ATOM 4657 O O . VAL B 1 292 ? 100.132 -14.107 45.232 1.00 118.47 271 VAL B O 1
ATOM 4661 N N . ARG B 1 293 ? 100.693 -14.274 47.436 1.00 118.11 272 ARG B N 1
ATOM 4662 C CA . ARG B 1 293 ? 99.338 -14.168 48.046 1.00 116.88 272 ARG B CA 1
ATOM 4663 C C . ARG B 1 293 ? 98.846 -12.728 47.974 1.00 104.45 272 ARG B C 1
ATOM 4664 O O . ARG B 1 293 ? 97.663 -12.529 47.635 1.00 99.21 272 ARG B O 1
ATOM 4672 N N . GLN B 1 294 ? 99.701 -11.784 48.372 1.00 99.35 273 GLN B N 1
ATOM 4673 C CA . GLN B 1 294 ? 99.417 -10.330 48.268 1.00 103.66 273 GLN B CA 1
ATOM 4674 C C . GLN B 1 294 ? 98.779 -10.030 46.902 1.00 112.15 273 GLN B C 1
ATOM 4675 O O . GLN B 1 294 ? 97.708 -9.396 46.895 1.00 120.04 273 GLN B O 1
ATOM 4681 N N . SER B 1 295 ? 99.410 -10.463 45.800 1.00 107.98 274 SER B N 1
ATOM 4682 C CA . SER B 1 295 ? 98.882 -10.351 44.410 1.00 108.51 274 SER B CA 1
ATOM 4683 C C . SER B 1 295 ? 97.393 -10.731 44.394 1.00 105.52 274 SER B C 1
ATOM 4684 O O . SER B 1 295 ? 96.562 -9.850 44.061 1.00 106.00 274 SER B O 1
ATOM 4687 N N . ILE B 1 296 ? 97.075 -11.981 44.762 1.00 103.97 275 ILE B N 1
ATOM 4688 C CA . ILE B 1 296 ? 95.694 -12.560 44.726 1.00 101.30 275 ILE B CA 1
ATOM 4689 C C . ILE B 1 296 ? 94.752 -11.585 45.456 1.00 91.58 275 ILE B C 1
ATOM 4690 O O . ILE B 1 296 ? 93.686 -11.268 44.888 1.00 77.80 275 ILE B O 1
ATOM 4695 N N . ALA B 1 297 ? 95.136 -11.083 46.636 1.00 84.39 276 ALA B N 1
ATOM 4696 C CA . ALA B 1 297 ? 94.343 -10.090 47.407 1.00 93.20 276 ALA B CA 1
ATOM 4697 C C . ALA B 1 297 ? 94.103 -8.845 46.539 1.00 90.18 276 ALA B C 1
ATOM 4698 O O . ALA B 1 297 ? 92.935 -8.415 46.405 1.00 89.48 276 ALA B O 1
ATOM 4700 N N . ASP B 1 298 ? 95.170 -8.304 45.949 1.00 84.93 277 ASP B N 1
ATOM 4701 C CA . ASP B 1 298 ? 95.128 -7.036 45.176 1.00 87.48 277 ASP B CA 1
ATOM 4702 C C . ASP B 1 298 ? 94.250 -7.255 43.938 1.00 89.67 277 ASP B C 1
ATOM 4703 O O . ASP B 1 298 ? 93.599 -6.265 43.519 1.00 92.38 277 ASP B O 1
ATOM 4708 N N . SER B 1 299 ? 94.209 -8.495 43.414 1.00 78.80 278 SER B N 1
ATOM 4709 C CA . SER B 1 299 ? 93.399 -8.907 42.230 1.00 76.42 278 SER B CA 1
ATOM 4710 C C . SER B 1 299 ? 91.897 -8.954 42.591 1.00 71.43 278 SER B C 1
ATOM 4711 O O . SER B 1 299 ? 91.055 -8.961 41.651 1.00 65.42 278 SER B O 1
ATOM 4714 N N . TRP B 1 300 ? 91.557 -8.912 43.889 1.00 67.88 279 TRP B N 1
ATOM 4715 C CA . TRP B 1 300 ? 90.162 -9.044 44.399 1.00 74.42 279 TRP B CA 1
ATOM 4716 C C . TRP B 1 300 ? 89.577 -7.695 44.778 1.00 68.70 279 TRP B C 1
ATOM 4717 O O . TRP B 1 300 ? 90.210 -6.910 45.480 1.00 65.26 279 TRP B O 1
ATOM 4728 N N . PRO B 1 301 ? 88.269 -7.513 44.543 1.00 61.27 280 PRO B N 1
ATOM 4729 C CA . PRO B 1 301 ? 87.544 -6.417 45.167 1.00 65.54 280 PRO B CA 1
ATOM 4730 C C . PRO B 1 301 ? 87.874 -6.205 46.659 1.00 68.95 280 PRO B C 1
ATOM 4731 O O . PRO B 1 301 ? 88.197 -7.148 47.391 1.00 85.56 280 PRO B O 1
ATOM 4735 N N . ASN B 1 302 ? 87.770 -4.938 47.062 1.00 73.68 281 ASN B N 1
ATOM 4736 C CA . ASN B 1 302 ? 87.966 -4.431 48.437 1.00 72.29 281 ASN B CA 1
ATOM 4737 C C . ASN B 1 302 ? 86.639 -4.564 49.187 1.00 71.54 281 ASN B C 1
ATOM 4738 O O . ASN B 1 302 ? 86.677 -4.867 50.394 1.00 74.14 281 ASN B O 1
ATOM 4743 N N . SER B 1 303 ? 85.507 -4.342 48.517 1.00 62.16 282 SER B N 1
ATOM 4744 C CA . SER B 1 303 ? 84.168 -4.465 49.146 1.00 64.05 282 SER B CA 1
ATOM 4745 C C . SER B 1 303 ? 83.145 -4.887 48.094 1.00 67.37 282 SER B C 1
ATOM 4746 O O . SER B 1 303 ? 83.224 -4.365 46.963 1.00 65.47 282 SER B O 1
ATOM 4749 N N . LEU B 1 304 ? 82.205 -5.769 48.455 1.00 64.89 283 LEU B N 1
ATOM 4750 C CA . LEU B 1 304 ? 81.157 -6.236 47.515 1.00 64.69 283 LEU B CA 1
ATOM 4751 C C . LEU B 1 304 ? 79.875 -5.496 47.826 1.00 59.13 283 LEU B C 1
ATOM 4752 O O . LEU B 1 304 ? 79.786 -4.915 48.912 1.00 76.51 283 LEU B O 1
ATOM 4757 N N . ASP B 1 305 ? 78.898 -5.632 46.943 1.00 58.80 284 ASP B N 1
ATOM 4758 C CA . ASP B 1 305 ? 77.546 -5.049 47.098 1.00 59.24 284 ASP B CA 1
ATOM 4759 C C . ASP B 1 305 ? 76.572 -6.195 47.386 1.00 65.21 284 ASP B C 1
ATOM 4760 O O . ASP B 1 305 ? 76.156 -6.863 46.410 1.00 58.86 284 ASP B O 1
ATOM 4765 N N . SER B 1 306 ? 76.187 -6.355 48.663 1.00 71.04 285 SER B N 1
ATOM 4766 C CA . SER B 1 306 ? 75.273 -7.404 49.200 1.00 64.99 285 SER B CA 1
ATOM 4767 C C . SER B 1 306 ? 73.812 -7.105 48.855 1.00 64.44 285 SER B C 1
ATOM 4768 O O . SER B 1 306 ? 72.938 -7.790 49.381 1.00 72.74 285 SER B O 1
ATOM 4771 N N . SER B 1 307 ? 73.530 -6.087 48.059 1.00 67.82 286 SER B N 1
ATOM 4772 C CA . SER B 1 307 ? 72.195 -5.445 48.063 1.00 74.30 286 SER B CA 1
ATOM 4773 C C . SER B 1 307 ? 71.178 -6.325 47.321 1.00 69.30 286 SER B C 1
ATOM 4774 O O . SER B 1 307 ? 69.972 -6.125 47.539 1.00 82.16 286 SER B O 1
ATOM 4777 N N . SER B 1 308 ? 71.598 -7.269 46.477 1.00 78.58 287 SER B N 1
ATOM 4778 C CA . SER B 1 308 ? 70.643 -8.218 45.821 1.00 80.39 287 SER B CA 1
ATOM 4779 C C . SER B 1 308 ? 70.295 -9.363 46.783 1.00 63.03 287 SER B C 1
ATOM 4780 O O . SER B 1 308 ? 69.159 -9.854 46.755 1.00 59.84 287 SER B O 1
ATOM 4783 N N . ALA B 1 309 ? 71.237 -9.735 47.644 1.00 59.59 288 ALA B N 1
ATOM 4784 C CA . ALA B 1 309 ? 71.042 -10.767 48.682 1.00 66.94 288 ALA B CA 1
ATOM 4785 C C . ALA B 1 309 ? 69.873 -10.325 49.554 1.00 71.25 288 ALA B C 1
ATOM 4786 O O . ALA B 1 309 ? 68.819 -11.030 49.553 1.00 68.70 288 ALA B O 1
ATOM 4788 N N . VAL B 1 310 ? 70.061 -9.166 50.196 1.00 82.71 289 VAL B N 1
ATOM 4789 C CA . VAL B 1 310 ? 69.083 -8.466 51.082 1.00 78.07 289 VAL B CA 1
ATOM 4790 C C . VAL B 1 310 ? 67.724 -8.397 50.362 1.00 65.46 289 VAL B C 1
ATOM 4791 O O . VAL B 1 310 ? 66.770 -8.980 50.871 1.00 71.35 289 VAL B O 1
ATOM 4795 N N . LYS B 1 311 ? 67.637 -7.824 49.169 1.00 56.42 290 LYS B N 1
ATOM 4796 C CA . LYS B 1 311 ? 66.330 -7.717 48.473 1.00 71.30 290 LYS B CA 1
ATOM 4797 C C . LYS B 1 311 ? 65.725 -9.119 48.270 1.00 74.84 290 LYS B C 1
ATOM 4798 O O . LYS B 1 311 ? 64.494 -9.245 48.433 1.00 84.43 290 LYS B O 1
ATOM 4804 N N . GLU B 1 312 ? 66.512 -10.137 47.890 1.00 79.34 291 GLU B N 1
ATOM 4805 C CA . GLU B 1 312 ? 65.960 -11.353 47.214 1.00 80.08 291 GLU B CA 1
ATOM 4806 C C . GLU B 1 312 ? 65.670 -12.488 48.222 1.00 79.39 291 GLU B C 1
ATOM 4807 O O . GLU B 1 312 ? 64.793 -13.371 47.967 1.00 67.24 291 GLU B O 1
ATOM 4813 N N . TRP B 1 313 ? 66.387 -12.515 49.333 1.00 66.62 292 TRP B N 1
ATOM 4814 C CA . TRP B 1 313 ? 66.192 -13.587 50.332 1.00 68.53 292 TRP B CA 1
ATOM 4815 C C . TRP B 1 313 ? 66.615 -13.038 51.682 1.00 72.56 292 TRP B C 1
ATOM 4816 O O . TRP B 1 313 ? 67.028 -13.835 52.528 1.00 71.62 292 TRP B O 1
ATOM 4827 N N . ASN B 1 314 ? 66.443 -11.730 51.878 1.00 75.43 293 ASN B N 1
ATOM 4828 C CA . ASN B 1 314 ? 66.571 -11.098 53.215 1.00 80.10 293 ASN B CA 1
ATOM 4829 C C . ASN B 1 314 ? 67.886 -11.554 53.847 1.00 71.19 293 ASN B C 1
ATOM 4830 O O . ASN B 1 314 ? 67.871 -11.963 55.010 1.00 66.97 293 ASN B O 1
ATOM 4835 N N . PHE B 1 315 ? 68.994 -11.507 53.110 1.00 69.68 294 PHE B N 1
ATOM 4836 C CA . PHE B 1 315 ? 70.319 -11.790 53.709 1.00 69.37 294 PHE B CA 1
ATOM 4837 C C . PHE B 1 315 ? 70.515 -10.821 54.882 1.00 73.56 294 PHE B C 1
ATOM 4838 O O . PHE B 1 315 ? 70.028 -9.671 54.838 1.00 84.84 294 PHE B O 1
ATOM 4846 N N . LYS B 1 316 ? 71.179 -11.280 55.932 1.00 73.34 295 LYS B N 1
ATOM 4847 C CA . LYS B 1 316 ? 71.584 -10.410 57.060 1.00 81.35 295 LYS B CA 1
ATOM 4848 C C . LYS B 1 316 ? 72.814 -11.030 57.698 1.00 68.21 295 LYS B C 1
ATOM 4849 O O . LYS B 1 316 ? 73.042 -12.198 57.463 1.00 83.57 295 LYS B O 1
ATOM 4855 N N . PHE B 1 317 ? 73.596 -10.251 58.420 1.00 71.52 296 PHE B N 1
ATOM 4856 C CA . PHE B 1 317 ? 74.673 -10.760 59.299 1.00 81.02 296 PHE B CA 1
ATOM 4857 C C . PHE B 1 317 ? 74.446 -10.140 60.675 1.00 84.01 296 PHE B C 1
ATOM 4858 O O . PHE B 1 317 ? 73.402 -9.506 60.874 1.00 87.70 296 PHE B O 1
ATOM 4866 N N . SER B 1 318 ? 75.391 -10.303 61.588 1.00 75.67 297 SER B N 1
ATOM 4867 C CA . SER B 1 318 ? 75.188 -9.899 62.993 1.00 82.91 297 SER B CA 1
ATOM 4868 C C . SER B 1 318 ? 76.525 -9.752 63.732 1.00 84.69 297 SER B C 1
ATOM 4869 O O . SER B 1 318 ? 76.496 -9.292 64.883 1.00 104.06 297 SER B O 1
ATOM 4872 N N . TYR B 1 319 ? 77.659 -10.076 63.110 1.00 84.95 298 TYR B N 1
ATOM 4873 C CA . TYR B 1 319 ? 79.004 -9.799 63.676 1.00 89.97 298 TYR B CA 1
ATOM 4874 C C . TYR B 1 319 ? 79.684 -8.694 62.861 1.00 97.00 298 TYR B C 1
ATOM 4875 O O . TYR B 1 319 ? 79.976 -8.926 61.675 1.00 100.61 298 TYR B O 1
ATOM 4884 N N . ASP B 1 320 ? 79.840 -7.511 63.478 1.00 109.88 299 ASP B N 1
ATOM 4885 C CA . ASP B 1 320 ? 80.738 -6.403 63.044 1.00 99.45 299 ASP B CA 1
ATOM 4886 C C . ASP B 1 320 ? 82.163 -6.795 63.450 1.00 88.41 299 ASP B C 1
ATOM 4887 O O . ASP B 1 320 ? 82.338 -7.872 64.115 1.00 80.66 299 ASP B O 1
ATOM 4892 N N . LEU B 1 321 ? 83.153 -5.985 63.068 1.00 81.14 300 LEU B N 1
ATOM 4893 C CA . LEU B 1 321 ? 84.582 -6.297 63.360 1.00 93.54 300 LEU B CA 1
ATOM 4894 C C . LEU B 1 321 ? 84.787 -6.470 64.884 1.00 99.21 300 LEU B C 1
ATOM 4895 O O . LEU B 1 321 ? 85.430 -7.452 65.294 1.00 99.02 300 LEU B O 1
ATOM 4900 N N . ASP B 1 322 ? 84.219 -5.596 65.718 1.00 118.26 301 ASP B N 1
ATOM 4901 C CA . ASP B 1 322 ? 84.457 -5.631 67.186 1.00 121.78 301 ASP B CA 1
ATOM 4902 C C . ASP B 1 322 ? 83.765 -6.867 67.780 1.00 112.99 301 ASP B C 1
ATOM 4903 O O . ASP B 1 322 ? 84.470 -7.625 68.488 1.00 97.36 301 ASP B O 1
ATOM 4908 N N . LYS B 1 323 ? 82.472 -7.095 67.485 1.00 113.83 302 LYS B N 1
ATOM 4909 C CA . LYS B 1 323 ? 81.704 -8.231 68.083 1.00 109.13 302 LYS B CA 1
ATOM 4910 C C . LYS B 1 323 ? 82.499 -9.524 67.839 1.00 106.24 302 LYS B C 1
ATOM 4911 O O . LYS B 1 323 ? 82.644 -10.321 68.808 1.00 93.34 302 LYS B O 1
ATOM 4917 N N . MET B 1 324 ? 83.050 -9.682 66.627 1.00 101.68 303 MET B N 1
ATOM 4918 C CA . MET B 1 324 ? 83.877 -10.851 66.228 1.00 99.18 303 MET B CA 1
ATOM 4919 C C . MET B 1 324 ? 85.135 -10.920 67.091 1.00 97.06 303 MET B C 1
ATOM 4920 O O . MET B 1 324 ? 85.440 -12.025 67.551 1.00 111.65 303 MET B O 1
ATOM 4925 N N . THR B 1 325 ? 85.868 -9.812 67.251 1.00 98.29 304 THR B N 1
ATOM 4926 C CA . THR B 1 325 ? 87.186 -9.792 67.954 1.00 101.08 304 THR B CA 1
ATOM 4927 C C . THR B 1 325 ? 86.970 -10.252 69.407 1.00 95.55 304 THR B C 1
ATOM 4928 O O . THR B 1 325 ? 87.789 -11.051 69.930 1.00 84.01 304 THR B O 1
ATOM 4932 N N . LYS B 1 326 ? 85.873 -9.819 70.026 1.00 104.31 305 LYS B N 1
ATOM 4933 C CA . LYS B 1 326 ? 85.487 -10.284 71.383 1.00 118.92 305 LYS B CA 1
ATOM 4934 C C . LYS B 1 326 ? 85.391 -11.820 71.354 1.00 115.40 305 LYS B C 1
ATOM 4935 O O . LYS B 1 326 ? 86.321 -12.485 71.898 1.00 101.87 305 LYS B O 1
ATOM 4941 N N . ASP B 1 327 ? 84.355 -12.342 70.677 1.00 114.97 306 ASP B N 1
ATOM 4942 C CA . ASP B 1 327 ? 83.996 -13.787 70.522 1.00 115.01 306 ASP B CA 1
ATOM 4943 C C . ASP B 1 327 ? 85.247 -14.652 70.234 1.00 101.38 306 ASP B C 1
ATOM 4944 O O . ASP B 1 327 ? 85.426 -15.685 70.918 1.00 90.89 306 ASP B O 1
ATOM 4949 N N . MET B 1 328 ? 86.088 -14.250 69.272 1.00 96.16 307 MET B N 1
ATOM 4950 C CA . MET B 1 328 ? 87.310 -14.995 68.858 1.00 103.42 307 MET B CA 1
ATOM 4951 C C . MET B 1 328 ? 88.239 -15.138 70.056 1.00 99.37 307 MET B C 1
ATOM 4952 O O . MET B 1 328 ? 88.817 -16.228 70.219 1.00 116.24 307 MET B O 1
ATOM 4957 N N . LEU B 1 329 ? 88.396 -14.073 70.842 1.00 102.37 308 LEU B N 1
ATOM 4958 C CA . LEU B 1 329 ? 89.470 -14.013 71.864 1.00 105.07 308 LEU B CA 1
ATOM 4959 C C . LEU B 1 329 ? 89.079 -14.895 73.058 1.00 102.46 308 LEU B C 1
ATOM 4960 O O . LEU B 1 329 ? 89.946 -15.695 73.480 1.00 103.50 308 LEU B O 1
ATOM 4965 N N . GLU B 1 330 ? 87.819 -14.814 73.515 1.00 96.79 309 GLU B N 1
ATOM 4966 C CA . GLU B 1 330 ? 87.187 -15.785 74.461 1.00 107.60 309 GLU B CA 1
ATOM 4967 C C . GLU B 1 330 ? 87.463 -17.214 73.975 1.00 104.78 309 GLU B C 1
ATOM 4968 O O . GLU B 1 330 ? 88.255 -17.946 74.636 1.00 92.17 309 GLU B O 1
ATOM 4974 N N . LYS B 1 331 ? 86.876 -17.555 72.821 1.00 100.10 310 LYS B N 1
ATOM 4975 C CA . LYS B 1 331 ? 86.779 -18.933 72.277 1.00 84.86 310 LYS B CA 1
ATOM 4976 C C . LYS B 1 331 ? 88.163 -19.567 72.109 1.00 80.32 310 LYS B C 1
ATOM 4977 O O . LYS B 1 331 ? 88.289 -20.760 72.414 1.00 92.96 310 LYS B O 1
ATOM 4983 N N . LEU B 1 332 ? 89.176 -18.816 71.701 1.00 82.20 311 LEU B N 1
ATOM 4984 C CA . LEU B 1 332 ? 90.535 -19.379 71.469 1.00 105.41 311 LEU B CA 1
ATOM 4985 C C . LEU B 1 332 ? 91.292 -19.588 72.793 1.00 123.22 311 LEU B C 1
ATOM 4986 O O . LEU B 1 332 ? 92.304 -20.335 72.789 1.00 117.31 311 LEU B O 1
ATOM 4991 N N . SER B 1 333 ? 90.852 -18.950 73.884 1.00 140.34 312 SER B N 1
ATOM 4992 C CA . SER B 1 333 ? 91.472 -19.100 75.228 1.00 142.08 312 SER B CA 1
ATOM 4993 C C . SER B 1 333 ? 90.704 -20.151 76.050 1.00 138.31 312 SER B C 1
ATOM 4994 O O . SER B 1 333 ? 91.357 -20.771 76.911 1.00 130.17 312 SER B O 1
ATOM 4997 N N . GLU B 1 334 ? 89.408 -20.388 75.773 1.00 127.04 313 GLU B N 1
ATOM 4998 C CA . GLU B 1 334 ? 88.656 -21.597 76.236 1.00 129.27 313 GLU B CA 1
ATOM 4999 C C . GLU B 1 334 ? 89.401 -22.876 75.838 1.00 135.12 313 GLU B C 1
ATOM 5000 O O . GLU B 1 334 ? 89.650 -23.720 76.717 1.00 143.77 313 GLU B O 1
ATOM 5006 N N . LYS B 1 335 ? 89.685 -23.027 74.540 1.00 129.73 314 LYS B N 1
ATOM 5007 C CA . LYS B 1 335 ? 90.579 -24.076 73.983 1.00 118.84 314 LYS B CA 1
ATOM 5008 C C . LYS B 1 335 ? 91.977 -23.933 74.599 1.00 115.18 314 LYS B C 1
ATOM 5009 O O . LYS B 1 335 ? 92.785 -24.864 74.417 1.00 114.81 314 LYS B O 1
ATOM 5015 N N . GLY B 1 336 ? 92.253 -22.803 75.268 1.00 115.14 315 GLY B N 1
ATOM 5016 C CA . GLY B 1 336 ? 93.483 -22.547 76.043 1.00 121.98 315 GLY B CA 1
ATOM 5017 C C . GLY B 1 336 ? 94.672 -22.364 75.123 1.00 124.77 315 GLY B C 1
ATOM 5018 O O . GLY B 1 336 ? 94.971 -23.295 74.369 1.00 119.18 315 GLY B O 1
ATOM 5019 N N . ILE B 1 337 ? 95.334 -21.208 75.157 1.00 138.36 316 ILE B N 1
ATOM 5020 C CA . ILE B 1 337 ? 96.438 -20.916 74.197 1.00 134.58 316 ILE B CA 1
ATOM 5021 C C . ILE B 1 337 ? 97.642 -20.259 74.908 1.00 137.82 316 ILE B C 1
ATOM 5022 O O . ILE B 1 337 ? 98.777 -20.679 74.599 1.00 124.03 316 ILE B O 1
ATOM 5027 N N . GLY B 1 338 ? 97.430 -19.315 75.838 1.00 137.02 317 GLY B N 1
ATOM 5028 C CA . GLY B 1 338 ? 98.480 -18.736 76.709 1.00 114.96 317 GLY B CA 1
ATOM 5029 C C . GLY B 1 338 ? 98.544 -19.446 78.051 1.00 104.80 317 GLY B C 1
ATOM 5030 O O . GLY B 1 338 ? 97.938 -20.513 78.255 1.00 89.58 317 GLY B O 1
#

InterPro domains:
  IPR001509 NAD-dependent epimerase/dehydratase [PF01370] (4-241)
  IPR036291 NAD(P)-binding domain superfamily [SSF51735] (1-315)
  IPR051225 NAD(P)-dependent epimerase/dehydratase [PTHR42687] (2-314)

Solvent-accessible surface area: 24621 Å² total; per-residue (Å²): 163,104,5,142,55,0,0,0,0,18,0,11,38,55,28,0,7,17,0,0,64,34,0,10,127,91,44,29,72,127,47,0,0,0,1,11,164,147,94,89,182,63,26,70,1,32,114,75,37,25,44,25,88,4,52,5,42,66,89,93,86,0,56,78,0,0,106,124,38,108,12,37,0,0,0,3,16,15,32,35,94,19,70,71,0,40,89,101,22,63,96,0,9,61,35,3,0,42,0,0,10,17,0,0,25,2,1,86,122,46,135,3,36,2,2,10,18,6,13,5,2,0,2,2,119,101,1,56,63,105,120,0,52,16,56,13,18,18,43,8,68,15,1,21,0,0,0,12,2,0,2,5,2,0,1,44,2,0,61,72,88,64,56,9,33,0,11,0,0,3,11,7,4,9,0,2,49,54,37,95,36,62,50,18,12,18,29,0,0,5,40,0,0,36,26,0,27,131,63,99,79,7,102,0,31,0,29,110,50,18,88,0,1,0,0,0,0,48,8,0,10,70,2,0,8,47,0,4,21,6,61,57,126,132,18,146,38,27,5,2,0,1,0,17,14,23,28,1,2,0,60,62,0,2,71,5,0,102,135,82,38,111,107,13,73,59,74,72,79,76,44,101,107,52,23,68,32,2,74,10,11,1,37,22,1,40,19,39,20,1,73,168,9,16,91,11,134,96,73,41,76,29,46,103,0,0,94,25,0,17,99,59,0,57,140,111,58,47,93,159,123,3,144,62,0,0,0,0,6,0,15,30,49,25,0,5,16,0,0,62,46,0,4,129,94,44,31,84,123,40,0,0,0,0,6,69,168,75,108,145,77,17,57,0,32,116,46,39,32,44,26,98,1,68,0,41,67,85,92,85,0,56,79,1,0,110,123,40,115,12,40,0,0,0,6,16,4,23,37,92,13,40,72,0,28,93,84,17,68,97,0,11,69,21,3,0,43,0,3,24,8,0,0,27,2,1,87,122,43,132,5,35,1,3,15,18,4,13,4,2,0,1,0,109,72,1,53,67,94,123,0,55,16,61,15,35,16,46,8,61,7,0,14,0,0,0,15,1,0,3,6,2,0,2,43,1,1,62,71,84,66,54,7,34,0,9,0,0,3,10,5,6,9,0,0,43,49,34,98,39,50,51,25,7,18,24,0,0,2,40,0,0,29,49,0,35,122,74,92,145,9,119,1,29,0,35,104,56,25,87,0,0,0,0,0,0,44,7,0,8,66,2,0,9,53,0,3,31,12,60,29,127,108,21,133,46,25,6,2,0,1,0,20,13,18,32,1,2,0,70,64,0,4,78,1,0,77,143,100,32,95,88,5,71,26,87,77,93,63,39,100,108,55,19,63,15,3,69,9,8,0,42,16,1,38,19,67,20,0,78,141,1,9,99,9,135,87,71,49,72,32,50,116,0,0,108,18,0,15,92,62,2,51,136,122,46,45,97

B-factor: mean 80.33, std 27.68, range [27.12, 205.04]

Radius of gyration: 27.18 Å; Cα contacts (8 Å, |Δi|>4): 1358; chains: 2; bounding box: 49×44×88 Å

Organism: Clostridioides difficile (strain 630) (NCBI:txid272563)

Foldseek 3Di:
DAWAAEEEEPLQPPLNLVLQVVCCVVRNLARYEYEYCDDDDDRVNVPRGHYYYDQLLPLVVVLVVCVVRVGQEYAYAWADDFPVCQVVVVVRLSSLASSLVSVLVSLLVSVHAYEDEAALQQFFLPQDQEQREFDTDGDHPTSSNVSLVVNLVVLVCSCVPRNRNAAYEHAWAEEEQSDDQPVDLNSQLHVLLLCCLQPVEDEGQEDFPLKTFYAYSVLVSVLRNLLSPFDPVLQPGGSYAYDGQDIDGPVVLQVLLCVPVVVHYYHYDHPPVSNVSSSGGHRDHNRVSVCRRRNRDGDDDSNNRSVVSNVSNVVVPRD/DAFAAEEEEPLQDPLNLVLQVVCCVVRNLLRYEYEYCDDDPLGPVPPRHHYYHDQLLPLVVVLVVCVVRVGQEYEYAWADDQQVCQVPVPVRLSRLPSSLVSVLVSCLVSVHAYEYEAALQQAFLQQDQAQGAPDDDGDHPTSSNVSLVVNLVVLVCSCVPRNRNYAYAHAWAEEDLSDQAPRDLSRLLHVQLLCCQQPQEDADQEDAWQKTFYDYSVLVSVLRNLLSPFDPPLPPGGRYAYDGQDIDGPNVLQVLLCVVVVVHDYHYDHDPVSNVSSSGGHNYHNRPSVCRRRNRDGDDHSNNRSVVSNVSNCVVNRD